Protein AF-R7ULW6-F1 (afdb_monomer)

Sequence (449 aa):
EENVTIQDQLPLGIPQHDPSGAPALHYDQAPRTRRGFSYQDYAAFSLALRSLKDESYTELWQEHHEDILAVWRDGLFDLYQVKTRDQADSPWKLSDEELRKCLRRFCALEVQDGTKIKRYVV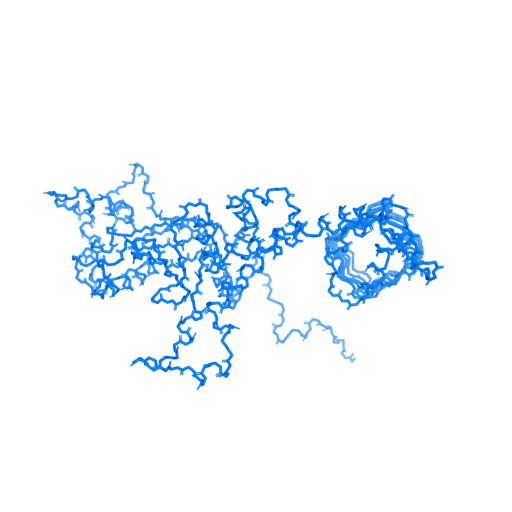YSNVKSYLPAPSAGAVARAQSPAVIKHELMNAASAALPAESRTVVDELSRKLAVPVARLEAVLQKLDFIVGPGLDAFQEIAPFSLCNADSRLHNWPLNTVRRLQEDLVLRINKAGSLGAVTPLDLHTSLSGSTGVADVEVWSRRLSVAEIQKQVDRWISRRRRGKFAVVGGFGSLAIIFGALLLRPVFQETPAQHALNVVQGSAGLVRPAEFRESIAIIRAAKLRLDGVSWSHADLVCQDMSDLSMARATGEGVKGTGANFDRAFLSSSWFKQGELNGSRFQFARMDDINLEGANMVAANLYGAEARNAKMAGVTLDAANVSHGDFA

Foldseek 3Di:
DDDDDPQPPPPVGDPDQDPVNDRDPDDPVPVVVVLQLLVLLLVVLLVLLVCLAVVAFFKWFDPDLERIWTAGPVRAIEHEHEDEDPDQPDAQWLPDPVVLVLLLSLLVVCVPQVVRHQAYEYEYQHHFDDDDPPDDPLSLLRGLVSLLVQLVPPPPPDRDPNVVVSLVVSCVVSVHDSVSSSSRSVRYYYDHDHHSVCSLVCQLVSNCVSPVLCPPPDSVLSNVLSVVSSVLQSCLNVVVVADPVQQVPADADPVRGGPSNRCSSMDGSVVNVVSVVVSVVVVVVVVCVVVVVPPPPPPCPPPPPDDDDDDQDLLNVLLVQQLVQAPDDHDPCVLVSLVSCQVVVPALEQREQACNEQDLHENDPHHHEQYEHDQHEHDNHEHDQYEHALYENELYANELYEHALYEAANYEHHLYEHELYECHLYEHENYHHHNYDQHNYHNHNYHHD

Structure (mmCIF, N/CA/C/O backbone):
data_AF-R7ULW6-F1
#
_entry.id   AF-R7ULW6-F1
#
loop_
_atom_site.group_PDB
_atom_site.id
_atom_site.type_symbol
_atom_site.label_atom_id
_atom_site.label_alt_id
_atom_site.label_comp_id
_atom_site.label_asym_id
_atom_site.label_entity_id
_atom_site.label_seq_id
_atom_site.pdbx_PDB_ins_code
_atom_site.Cartn_x
_atom_site.Cartn_y
_atom_site.Cartn_z
_atom_site.occupancy
_atom_site.B_iso_or_equiv
_atom_site.auth_seq_id
_atom_site.auth_comp_id
_atom_site.auth_asym_id
_atom_site.auth_atom_id
_atom_site.pdbx_PDB_model_num
ATOM 1 N N . GLU A 1 1 ? 32.346 41.364 -13.950 1.00 37.62 1 GLU A N 1
ATOM 2 C CA . GLU A 1 1 ? 30.906 41.357 -14.271 1.00 37.62 1 GLU A CA 1
ATOM 3 C C . GLU A 1 1 ? 30.399 39.939 -14.054 1.00 37.62 1 GLU A C 1
ATOM 5 O O . GLU A 1 1 ? 31.165 39.005 -14.251 1.00 37.62 1 GLU A O 1
ATOM 10 N N . GLU A 1 2 ? 29.225 39.822 -13.448 1.00 40.84 2 GLU A N 1
ATOM 11 C CA . GLU A 1 2 ? 28.816 38.783 -12.491 1.00 40.84 2 GLU A CA 1
ATOM 12 C C . GLU A 1 2 ? 28.819 37.328 -13.000 1.00 40.84 2 GLU A C 1
ATOM 14 O O . GLU A 1 2 ? 28.242 36.997 -14.033 1.00 40.84 2 GLU A O 1
ATOM 19 N N . ASN A 1 3 ? 29.417 36.440 -12.194 1.00 40.38 3 ASN A N 1
ATOM 20 C CA . ASN A 1 3 ? 29.211 34.993 -12.242 1.00 40.38 3 ASN A CA 1
ATOM 21 C C . ASN A 1 3 ? 27.818 34.674 -11.681 1.00 40.38 3 ASN A C 1
ATOM 23 O O . ASN A 1 3 ? 27.635 34.676 -10.465 1.00 40.38 3 ASN A O 1
ATOM 27 N N . VAL A 1 4 ? 26.852 34.373 -12.548 1.00 34.12 4 VAL A N 1
ATOM 28 C CA . VAL A 1 4 ? 25.546 33.846 -12.126 1.00 34.12 4 VAL A CA 1
ATOM 29 C C . VAL A 1 4 ? 25.621 32.320 -12.112 1.00 34.12 4 VAL A C 1
ATOM 31 O O . VAL A 1 4 ? 25.484 31.648 -13.134 1.00 34.12 4 VAL A O 1
ATOM 34 N N . THR A 1 5 ? 25.899 31.769 -10.935 1.00 41.84 5 THR A N 1
ATOM 35 C CA . THR A 1 5 ? 25.847 30.334 -10.640 1.00 41.84 5 THR A CA 1
ATOM 36 C C . THR A 1 5 ? 24.390 29.868 -10.681 1.00 41.84 5 THR A C 1
ATOM 38 O O . THR A 1 5 ? 23.527 30.440 -10.026 1.00 41.84 5 THR A O 1
ATOM 41 N N . ILE A 1 6 ? 24.098 28.782 -11.399 1.00 42.91 6 ILE A N 1
ATOM 42 C CA . ILE A 1 6 ? 22.742 28.207 -11.553 1.00 42.91 6 ILE A CA 1
ATOM 43 C C . ILE A 1 6 ? 22.131 27.725 -10.208 1.00 42.91 6 ILE A C 1
ATOM 45 O O . ILE A 1 6 ? 20.958 27.363 -10.148 1.00 42.91 6 ILE A O 1
ATOM 49 N N . GLN A 1 7 ? 22.871 27.790 -9.091 1.00 43.50 7 GLN A N 1
ATOM 50 C CA . GLN A 1 7 ? 22.314 27.611 -7.741 1.00 43.50 7 GLN A CA 1
ATOM 51 C C . GLN A 1 7 ? 21.243 28.658 -7.372 1.00 43.50 7 GLN A C 1
ATOM 53 O O . GLN A 1 7 ? 20.399 28.365 -6.526 1.00 43.50 7 GLN A O 1
ATOM 58 N N . ASP A 1 8 ? 21.199 29.807 -8.054 1.00 43.16 8 ASP A N 1
ATOM 59 C CA . ASP A 1 8 ? 20.251 30.895 -7.766 1.00 43.16 8 ASP A CA 1
ATOM 60 C C . ASP A 1 8 ? 18.910 30.809 -8.528 1.00 43.16 8 ASP A C 1
ATOM 62 O O . ASP A 1 8 ? 18.135 31.764 -8.527 1.00 43.16 8 ASP A O 1
ATOM 66 N N . GLN A 1 9 ? 18.587 29.681 -9.177 1.00 42.28 9 GLN A N 1
ATOM 67 C CA . GLN A 1 9 ? 17.322 29.527 -9.926 1.00 42.28 9 GLN A CA 1
ATOM 68 C C . GLN A 1 9 ? 16.368 28.434 -9.420 1.00 42.28 9 GLN A C 1
ATOM 70 O O . GLN A 1 9 ? 15.427 28.054 -10.116 1.00 42.28 9 GLN A O 1
ATOM 75 N N . LEU A 1 10 ? 16.514 27.979 -8.176 1.00 42.31 10 LEU A N 1
ATOM 76 C CA . LEU A 1 10 ? 15.323 27.570 -7.426 1.00 42.31 10 LEU A CA 1
ATOM 77 C C . LEU A 1 10 ? 14.706 28.857 -6.873 1.00 42.31 10 LEU A C 1
ATOM 79 O O . LEU A 1 10 ? 15.417 29.566 -6.166 1.00 42.31 10 LEU A O 1
ATOM 83 N N . PRO A 1 11 ? 13.419 29.171 -7.122 1.00 45.12 11 PRO A N 1
ATOM 84 C CA . PRO A 1 11 ? 12.828 30.446 -6.702 1.00 45.12 11 PRO A CA 1
ATOM 85 C C . PRO A 1 11 ? 12.935 30.726 -5.190 1.00 45.12 11 PRO A C 1
ATOM 87 O O . PRO A 1 11 ? 12.697 31.855 -4.774 1.00 45.12 11 PRO A O 1
ATOM 90 N N . LEU A 1 12 ? 13.297 29.723 -4.373 1.00 47.69 12 LEU A N 1
ATOM 91 C CA . LEU A 1 12 ? 13.543 29.828 -2.931 1.00 47.69 12 LEU A CA 1
ATOM 92 C C . LEU A 1 12 ? 14.794 29.049 -2.434 1.00 47.69 12 LEU A C 1
ATOM 94 O O . LEU A 1 12 ? 14.934 28.847 -1.230 1.00 47.69 12 LEU A O 1
ATOM 98 N N . GLY A 1 13 ? 15.700 28.604 -3.317 1.00 48.56 13 GLY A N 1
ATOM 99 C CA . GLY A 1 13 ? 16.890 27.813 -2.939 1.00 48.56 13 GLY A CA 1
ATOM 100 C C . GLY A 1 13 ? 16.608 26.369 -2.469 1.00 48.56 13 GLY A C 1
ATOM 101 O O . GLY A 1 13 ? 15.472 25.896 -2.487 1.00 48.56 13 GLY A O 1
ATOM 102 N N . ILE A 1 14 ? 17.662 25.640 -2.073 1.00 51.00 14 ILE A N 1
ATOM 103 C CA . ILE A 1 14 ? 17.578 24.305 -1.443 1.00 51.00 14 ILE A CA 1
ATOM 104 C C . ILE A 1 14 ? 17.505 24.503 0.084 1.00 51.00 14 ILE A C 1
ATOM 106 O O . ILE A 1 14 ? 18.346 25.235 0.613 1.00 51.00 14 ILE A O 1
ATOM 110 N N . PRO A 1 15 ? 16.563 23.872 0.818 1.00 49.03 15 PRO A N 1
ATOM 111 C CA . PRO A 1 15 ? 16.526 23.955 2.278 1.00 49.03 15 PRO A CA 1
ATOM 112 C C . PRO A 1 15 ? 17.861 23.488 2.869 1.00 49.03 15 PRO A C 1
ATOM 114 O O . PRO A 1 15 ? 18.267 22.344 2.661 1.00 49.03 15 PRO A O 1
ATOM 117 N N . GLN A 1 16 ? 18.561 24.377 3.575 1.00 48.25 16 GLN A N 1
ATOM 118 C CA . GLN A 1 16 ? 19.847 24.053 4.191 1.00 48.25 16 GLN A CA 1
ATOM 119 C C . GLN A 1 16 ? 19.663 22.956 5.243 1.00 48.25 16 GLN A C 1
ATOM 121 O O . GLN A 1 16 ? 18.768 23.052 6.081 1.00 48.25 16 GLN A O 1
ATOM 126 N N . HIS A 1 17 ? 20.518 21.930 5.208 1.00 42.06 17 HIS A N 1
ATOM 127 C CA . HIS A 1 17 ? 20.641 20.956 6.289 1.00 42.06 17 HIS A CA 1
ATOM 128 C C . HIS A 1 17 ? 20.954 21.677 7.607 1.00 42.06 17 HIS A C 1
ATOM 130 O O . HIS A 1 17 ? 21.798 22.572 7.637 1.00 42.06 17 HIS A O 1
ATOM 136 N N . ASP A 1 18 ? 20.280 21.281 8.688 1.00 40.44 18 ASP A N 1
ATOM 137 C CA . ASP A 1 18 ? 20.632 21.715 10.041 1.00 40.44 18 ASP A CA 1
ATOM 138 C C . ASP A 1 18 ? 22.125 21.392 10.289 1.00 40.44 18 ASP A C 1
ATOM 140 O O . ASP A 1 18 ? 22.559 20.290 9.932 1.00 40.44 18 ASP A O 1
ATOM 144 N N . PRO A 1 19 ? 22.932 22.299 10.879 1.00 37.56 19 PRO A N 1
ATOM 145 C CA . PRO A 1 19 ? 24.328 22.034 11.250 1.00 37.56 19 PRO A CA 1
ATOM 146 C C . PRO A 1 19 ? 24.551 20.776 12.114 1.00 37.56 19 PRO A C 1
ATOM 148 O O . PRO A 1 19 ? 25.692 20.347 12.272 1.00 37.56 19 PRO A O 1
ATOM 151 N N . SER A 1 20 ? 23.496 20.149 12.644 1.00 42.25 20 SER A N 1
ATOM 152 C CA . SER A 1 20 ? 23.544 18.833 13.298 1.00 42.25 20 SER A CA 1
ATOM 153 C C . SER A 1 20 ? 23.627 17.623 12.343 1.00 42.25 20 SER A C 1
ATOM 155 O O . SER A 1 20 ? 23.772 16.491 12.805 1.00 42.25 20 SER A O 1
ATOM 157 N N . GLY A 1 21 ? 23.519 17.820 11.022 1.00 38.69 21 GLY A N 1
ATOM 158 C CA . GLY A 1 21 ? 23.440 16.731 10.039 1.00 38.69 21 GLY A CA 1
ATOM 159 C C . GLY A 1 21 ? 22.072 16.037 9.985 1.00 38.69 21 GLY A C 1
ATOM 160 O O . GLY A 1 21 ? 21.906 15.061 9.251 1.00 38.69 21 GLY A O 1
ATOM 161 N N . ALA A 1 22 ? 21.072 16.533 10.720 1.00 33.22 22 ALA A N 1
ATOM 162 C CA . ALA A 1 22 ? 19.693 16.092 10.566 1.00 33.22 22 ALA A CA 1
ATOM 163 C C . ALA A 1 22 ? 19.075 16.690 9.282 1.00 33.22 22 ALA A C 1
ATOM 165 O O . ALA A 1 22 ? 19.337 17.851 8.944 1.00 33.22 22 ALA A O 1
ATOM 166 N N . PRO A 1 23 ? 18.251 15.930 8.532 1.00 35.94 23 PRO A N 1
ATOM 167 C CA . PRO A 1 23 ? 17.515 16.483 7.402 1.00 35.94 23 PRO A CA 1
ATOM 168 C C . PRO A 1 23 ? 16.656 17.654 7.883 1.00 35.94 23 PRO A C 1
ATOM 170 O O . PRO A 1 23 ? 15.927 17.535 8.869 1.00 35.94 23 PRO A O 1
ATOM 173 N N . ALA A 1 24 ? 16.771 18.788 7.193 1.00 36.78 24 ALA A N 1
ATOM 174 C CA . ALA A 1 24 ? 16.053 20.008 7.521 1.00 36.78 24 ALA A CA 1
ATOM 175 C C . ALA A 1 24 ? 14.546 19.728 7.610 1.00 36.78 24 ALA A C 1
ATOM 177 O O . ALA A 1 24 ? 13.898 19.388 6.618 1.00 36.78 24 ALA A O 1
ATOM 178 N N . LEU A 1 25 ? 13.980 19.871 8.809 1.00 46.12 25 LEU A N 1
ATOM 179 C CA . LEU A 1 25 ? 12.539 19.854 9.034 1.00 46.12 25 LEU A CA 1
ATOM 180 C C . LEU A 1 25 ? 11.946 21.165 8.505 1.00 46.12 25 LEU A C 1
ATOM 182 O O . LEU A 1 25 ? 11.602 22.055 9.278 1.00 46.12 25 LEU A O 1
ATOM 186 N N . HIS A 1 26 ? 11.797 21.277 7.184 1.00 36.94 26 HIS A N 1
ATOM 187 C CA . HIS A 1 26 ? 10.877 22.243 6.599 1.00 36.94 26 HIS A CA 1
ATOM 188 C C . HIS A 1 26 ? 9.579 21.559 6.176 1.00 36.94 26 HIS A C 1
ATOM 190 O O . HIS A 1 26 ? 9.528 20.553 5.473 1.00 36.94 26 HIS A O 1
ATOM 196 N N . TYR A 1 27 ? 8.520 22.127 6.731 1.00 39.25 27 TYR A N 1
ATOM 197 C CA . TYR A 1 27 ? 7.138 21.699 6.787 1.00 39.25 27 TYR A CA 1
ATOM 198 C C . TYR A 1 27 ? 6.474 21.745 5.401 1.00 39.25 27 TYR A C 1
ATOM 200 O O . TYR A 1 27 ? 5.597 22.566 5.157 1.00 39.25 27 TYR A O 1
ATOM 208 N N . ASP A 1 28 ? 6.884 20.878 4.477 1.00 37.09 28 ASP A N 1
ATOM 209 C CA . ASP A 1 28 ? 6.189 20.741 3.200 1.00 37.09 28 ASP A CA 1
ATOM 210 C C . ASP A 1 28 ? 4.951 19.848 3.398 1.00 37.09 28 ASP A C 1
ATOM 212 O O . ASP A 1 28 ? 5.014 18.613 3.480 1.00 37.09 28 ASP A O 1
ATOM 216 N N . GLN A 1 29 ? 3.797 20.489 3.590 1.00 40.22 29 GLN A N 1
ATOM 217 C CA . GLN A 1 29 ? 2.525 19.795 3.789 1.00 40.22 29 GLN A CA 1
ATOM 218 C C . GLN A 1 29 ? 2.069 19.064 2.523 1.00 40.22 29 GLN A C 1
ATOM 220 O O . GLN A 1 29 ? 1.323 18.094 2.637 1.00 40.22 29 GLN A O 1
ATOM 225 N N . ALA A 1 30 ? 2.518 19.461 1.327 1.00 35.03 30 ALA A N 1
ATOM 226 C CA . ALA A 1 30 ? 2.060 18.856 0.079 1.00 35.03 30 ALA A CA 1
ATOM 227 C C . ALA A 1 30 ? 2.595 17.420 -0.134 1.00 35.03 30 ALA A C 1
ATOM 229 O O . ALA A 1 30 ? 1.777 16.537 -0.412 1.00 35.03 30 ALA A O 1
ATOM 230 N N . PRO A 1 31 ? 3.893 17.106 0.069 1.00 41.81 31 PRO A N 1
ATOM 231 C CA . PRO A 1 31 ? 4.398 15.732 0.079 1.00 41.81 31 PRO A CA 1
ATOM 232 C C . PRO A 1 31 ? 3.761 14.871 1.170 1.00 41.81 31 PRO A C 1
ATOM 234 O O . PRO A 1 31 ? 3.420 13.718 0.911 1.00 41.81 31 PRO A O 1
ATOM 237 N N . ARG A 1 32 ? 3.543 15.430 2.370 1.00 46.44 32 ARG A N 1
ATOM 238 C CA . ARG A 1 32 ? 2.859 14.735 3.476 1.00 46.44 32 ARG A CA 1
ATOM 239 C C . ARG A 1 32 ? 1.413 14.394 3.131 1.00 46.44 32 ARG A C 1
ATOM 241 O O . ARG A 1 32 ? 0.994 13.256 3.305 1.00 46.44 32 ARG A O 1
ATOM 248 N N . THR A 1 33 ? 0.679 15.357 2.585 1.00 45.00 33 THR A N 1
ATOM 249 C CA . THR A 1 33 ? -0.720 15.198 2.175 1.00 45.00 33 THR A CA 1
ATOM 250 C C . THR A 1 33 ? -0.835 14.203 1.017 1.00 45.00 33 THR A C 1
ATOM 252 O O . THR A 1 33 ? -1.657 13.294 1.074 1.00 45.00 33 THR A O 1
ATOM 255 N N . ARG A 1 34 ? 0.061 14.268 0.018 1.00 51.03 34 ARG A N 1
ATOM 256 C CA . ARG A 1 34 ? 0.134 13.274 -1.071 1.00 51.03 34 ARG A CA 1
ATOM 257 C C . ARG A 1 34 ? 0.480 11.868 -0.572 1.00 51.03 34 ARG A C 1
ATOM 259 O O . ARG A 1 34 ? -0.101 10.903 -1.066 1.00 51.03 34 ARG A O 1
ATOM 266 N N . ARG A 1 35 ? 1.384 11.731 0.409 1.00 58.62 35 ARG A N 1
ATOM 267 C CA . ARG A 1 35 ? 1.680 10.439 1.060 1.00 58.62 35 ARG A CA 1
ATOM 268 C C . ARG A 1 35 ? 0.484 9.917 1.857 1.00 58.62 35 ARG A C 1
ATOM 270 O O . ARG A 1 35 ? 0.215 8.725 1.791 1.00 58.62 35 ARG A O 1
ATOM 277 N N . GLY A 1 36 ? -0.251 10.792 2.546 1.00 55.56 36 GLY A N 1
ATOM 278 C CA . GLY A 1 36 ? -1.489 10.450 3.255 1.00 55.56 36 GLY A CA 1
ATOM 279 C C . GLY A 1 36 ? -2.570 9.906 2.318 1.00 55.56 36 GLY A C 1
ATOM 280 O O . GLY A 1 36 ? -3.072 8.809 2.549 1.00 55.56 36 GLY A O 1
ATOM 281 N N . PHE A 1 37 ? -2.838 10.600 1.207 1.00 57.44 37 PHE A N 1
ATOM 282 C CA . PHE A 1 37 ? -3.754 10.115 0.165 1.00 57.44 37 PHE A CA 1
ATOM 283 C C . PHE A 1 37 ? -3.278 8.794 -0.454 1.00 57.44 37 PHE A C 1
ATOM 285 O O . PHE A 1 37 ? -4.056 7.855 -0.588 1.00 57.44 37 PHE A O 1
ATOM 292 N N . SER A 1 38 ? -1.974 8.662 -0.716 1.00 76.06 38 SER A N 1
ATOM 293 C CA . SER A 1 38 ? -1.392 7.396 -1.192 1.00 76.06 38 SER A CA 1
ATOM 294 C C . SER A 1 38 ? -1.560 6.253 -0.180 1.00 76.06 38 SER A C 1
ATOM 296 O O . SER A 1 38 ? -1.668 5.090 -0.569 1.00 76.06 38 SER A O 1
ATOM 298 N N . TYR A 1 39 ? -1.577 6.561 1.121 1.00 84.31 39 TYR A N 1
ATOM 299 C CA . TYR A 1 39 ? -1.769 5.577 2.184 1.00 84.31 39 TYR A CA 1
ATOM 300 C C . TYR A 1 39 ? -3.235 5.147 2.319 1.00 84.31 39 TYR A C 1
ATOM 302 O O . TYR A 1 39 ? -3.505 3.971 2.560 1.00 84.31 39 TYR A O 1
ATOM 310 N N . GLN A 1 40 ? -4.179 6.068 2.121 1.00 87.81 40 GLN A N 1
ATOM 311 C CA . GLN A 1 40 ? -5.608 5.757 2.033 1.00 87.81 40 GLN A CA 1
ATOM 312 C C . GLN A 1 40 ? -5.916 4.882 0.814 1.00 87.81 40 GLN A C 1
ATOM 314 O O . GLN A 1 40 ? -6.546 3.834 0.970 1.00 87.81 40 GLN A O 1
ATOM 319 N N . ASP A 1 41 ? -5.379 5.227 -0.360 1.00 86.81 41 ASP A N 1
ATOM 320 C CA . ASP A 1 41 ? -5.482 4.395 -1.566 1.00 86.81 41 ASP A CA 1
ATOM 321 C C . ASP A 1 41 ? -4.896 2.993 -1.318 1.00 86.81 41 ASP A C 1
ATOM 323 O O . ASP A 1 41 ? -5.473 1.979 -1.721 1.00 86.81 41 ASP A O 1
ATOM 327 N N . TYR A 1 42 ? -3.775 2.908 -0.592 1.00 87.50 42 TYR A N 1
ATOM 328 C CA . TYR A 1 42 ? -3.198 1.628 -0.184 1.00 87.50 42 TYR A CA 1
ATOM 329 C C . TYR A 1 42 ? -4.087 0.858 0.804 1.00 87.50 42 TYR A C 1
ATOM 331 O O . TYR A 1 42 ? -4.191 -0.364 0.702 1.00 87.50 42 TYR A O 1
ATOM 339 N N . ALA A 1 43 ? -4.729 1.529 1.762 1.00 91.44 43 ALA A N 1
ATOM 340 C CA . ALA A 1 43 ? -5.662 0.893 2.690 1.00 91.44 43 ALA A CA 1
ATOM 341 C C . ALA A 1 43 ? -6.863 0.299 1.937 1.00 91.44 43 ALA A C 1
ATOM 343 O O . ALA A 1 43 ? -7.227 -0.855 2.152 1.00 91.44 43 ALA A O 1
ATOM 344 N N . ALA A 1 44 ? -7.421 1.039 0.980 1.00 91.94 44 ALA A N 1
ATOM 345 C CA . ALA A 1 44 ? -8.472 0.542 0.100 1.00 91.94 44 ALA A CA 1
ATOM 346 C C . ALA A 1 44 ? -7.996 -0.641 -0.754 1.00 91.94 44 ALA A C 1
ATOM 348 O O . ALA A 1 44 ? -8.692 -1.652 -0.872 1.00 91.94 44 ALA A O 1
ATOM 349 N N . PHE A 1 45 ? -6.780 -0.552 -1.295 1.00 90.81 45 PHE A N 1
ATOM 350 C CA . PHE A 1 45 ? 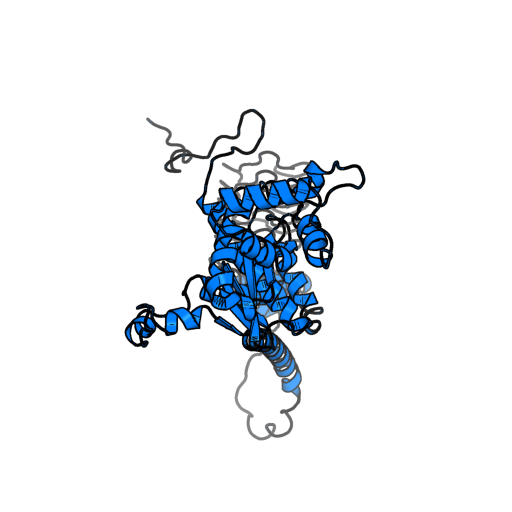-6.144 -1.631 -2.044 1.00 90.81 45 PHE A CA 1
ATOM 351 C C . PHE A 1 45 ? -5.979 -2.890 -1.188 1.00 90.81 45 PHE A C 1
ATOM 353 O O . PHE A 1 45 ? -6.361 -3.977 -1.617 1.00 90.81 45 PHE A O 1
ATOM 360 N N . SER A 1 46 ? -5.471 -2.764 0.038 1.00 90.56 46 SER A N 1
ATOM 361 C CA . SER A 1 46 ? -5.250 -3.902 0.932 1.00 90.56 46 SER A CA 1
ATOM 362 C C . SER A 1 46 ? -6.565 -4.572 1.349 1.00 90.56 46 SER A C 1
ATOM 364 O O . SER A 1 46 ? -6.638 -5.804 1.367 1.00 90.56 46 SER A O 1
ATOM 366 N N . LEU A 1 47 ? -7.623 -3.792 1.597 1.00 92.56 47 LEU A N 1
ATOM 367 C CA . LEU A 1 47 ? -8.970 -4.303 1.872 1.00 92.56 47 LEU A CA 1
ATOM 368 C C . LEU A 1 47 ? -9.564 -5.026 0.660 1.00 92.56 47 LEU A C 1
ATOM 370 O O . LEU A 1 47 ? -10.115 -6.120 0.808 1.00 92.56 47 LEU A O 1
ATOM 374 N N . ALA A 1 48 ? -9.402 -4.470 -0.543 1.00 91.75 48 ALA A N 1
ATOM 375 C CA . ALA A 1 48 ? -9.854 -5.116 -1.770 1.00 91.75 48 ALA A CA 1
ATOM 376 C C . ALA A 1 48 ? -9.161 -6.467 -1.964 1.00 91.75 48 ALA A C 1
ATOM 378 O O . ALA A 1 48 ? -9.826 -7.479 -2.163 1.00 91.75 48 ALA A O 1
ATOM 379 N N . LEU A 1 49 ? -7.832 -6.500 -1.836 1.00 89.38 49 LEU A N 1
ATOM 380 C CA . LEU A 1 49 ? -7.040 -7.722 -1.960 1.00 89.38 49 LEU A CA 1
ATOM 381 C C . LEU A 1 49 ? -7.405 -8.775 -0.919 1.00 89.38 49 LEU A C 1
ATOM 383 O O . LEU A 1 49 ? -7.518 -9.955 -1.248 1.00 89.38 49 LEU A O 1
ATOM 387 N N . ARG A 1 50 ? -7.614 -8.357 0.331 1.00 86.50 50 ARG A N 1
ATOM 388 C CA . ARG A 1 50 ? -8.098 -9.251 1.380 1.00 86.50 50 ARG A CA 1
ATOM 389 C C . ARG A 1 50 ? -9.433 -9.879 0.978 1.00 86.50 50 ARG A C 1
ATOM 391 O O . ARG A 1 50 ? -9.553 -11.096 1.052 1.00 86.50 50 ARG A O 1
ATOM 398 N N . SER A 1 51 ? -10.355 -9.071 0.459 1.00 89.62 51 SER A N 1
ATOM 399 C CA . SER A 1 51 ? -11.676 -9.520 -0.001 1.00 89.62 51 SER A CA 1
ATOM 400 C C . SER A 1 51 ? -11.614 -10.492 -1.175 1.00 89.62 51 SER A C 1
ATOM 402 O O . SER A 1 51 ? -12.468 -11.363 -1.276 1.00 89.62 51 SER A O 1
ATOM 404 N N . LEU A 1 52 ? -10.604 -10.394 -2.048 1.00 86.69 52 LEU A N 1
ATOM 405 C CA . LEU A 1 52 ? -10.387 -11.400 -3.099 1.00 86.69 52 LEU A CA 1
ATOM 406 C C . LEU A 1 52 ? -10.047 -12.778 -2.513 1.00 86.69 52 LEU A C 1
ATOM 408 O O . LEU A 1 52 ? -10.350 -13.797 -3.126 1.00 86.69 52 LEU A O 1
ATOM 412 N N . LYS A 1 53 ? -9.409 -12.810 -1.337 1.00 83.44 53 LYS A N 1
ATOM 413 C CA . LYS A 1 53 ? -8.933 -14.035 -0.689 1.00 83.44 53 LYS A CA 1
ATOM 414 C C . LYS A 1 53 ? -9.942 -14.633 0.284 1.00 83.44 53 LYS A C 1
ATOM 416 O O . LYS A 1 53 ? -10.147 -15.842 0.273 1.00 83.44 53 LYS A O 1
ATOM 421 N N . ASP A 1 54 ? -10.479 -13.814 1.183 1.00 83.19 54 ASP A N 1
ATOM 422 C CA . ASP A 1 54 ? -11.378 -14.253 2.256 1.00 83.19 54 ASP A CA 1
ATOM 423 C C . ASP A 1 54 ? -12.850 -13.959 1.965 1.00 83.19 54 ASP A C 1
ATOM 425 O O . ASP A 1 54 ? -13.708 -14.296 2.779 1.00 83.19 54 AS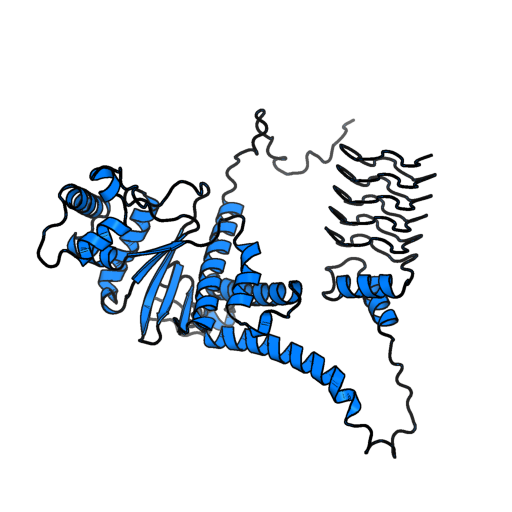P A O 1
ATOM 429 N N . GLU A 1 55 ? -13.143 -13.366 0.803 1.00 74.56 55 GLU A N 1
ATOM 430 C CA . GLU A 1 55 ? -14.504 -13.121 0.340 1.00 74.56 55 GLU A CA 1
ATOM 431 C C . GLU A 1 55 ? -15.327 -12.211 1.281 1.00 74.56 55 GLU A C 1
ATOM 433 O O . GLU A 1 55 ? -16.558 -12.189 1.207 1.00 74.56 55 GLU A O 1
ATOM 438 N N . SER A 1 56 ? -14.650 -11.430 2.134 1.00 81.69 56 SER A N 1
ATOM 439 C CA . SER A 1 56 ? -15.262 -10.601 3.184 1.00 81.69 56 SER A CA 1
ATOM 440 C C . SER A 1 56 ? -16.187 -9.504 2.651 1.00 81.69 56 SER A C 1
ATOM 442 O O . SER A 1 56 ? -17.365 -9.468 3.021 1.00 81.69 56 SER A O 1
ATOM 444 N N . TYR A 1 57 ? -15.683 -8.637 1.769 1.00 92.88 57 TYR A N 1
ATOM 445 C CA . TYR A 1 57 ? -16.441 -7.507 1.225 1.00 92.88 57 TYR A CA 1
ATOM 446 C C . TYR A 1 57 ? -16.888 -7.734 -0.223 1.00 92.88 57 TYR A C 1
ATOM 448 O O . TYR A 1 57 ? -16.209 -8.390 -1.016 1.00 92.88 57 TYR A O 1
ATOM 456 N N . THR A 1 58 ? -18.039 -7.167 -0.583 1.00 89.75 58 THR A N 1
ATOM 457 C CA . THR A 1 58 ? -18.536 -7.111 -1.969 1.00 89.75 58 THR A CA 1
ATOM 458 C C . THR A 1 58 ? -18.138 -5.808 -2.652 1.00 89.75 58 THR A C 1
ATOM 460 O O . THR A 1 58 ? -17.846 -5.795 -3.853 1.00 89.75 58 THR A O 1
ATOM 463 N N . GLU A 1 59 ? -18.108 -4.715 -1.889 1.00 92.69 59 GLU A N 1
ATOM 464 C CA . GLU A 1 59 ? -17.902 -3.361 -2.390 1.00 92.69 59 GLU A CA 1
ATOM 465 C C . GLU A 1 59 ? -17.095 -2.527 -1.402 1.00 92.69 59 GLU A C 1
ATOM 467 O O . GLU A 1 59 ? -17.223 -2.680 -0.187 1.00 92.69 59 GLU A O 1
ATOM 472 N N . LEU A 1 60 ? -16.297 -1.613 -1.944 1.00 92.12 60 LEU A N 1
ATOM 473 C CA . LEU A 1 60 ? -15.609 -0.567 -1.203 1.00 92.12 60 LEU A CA 1
ATOM 474 C C . LEU A 1 60 ? -16.000 0.778 -1.803 1.00 92.12 60 LEU A C 1
ATOM 476 O O . LEU A 1 60 ? -16.029 0.926 -3.019 1.00 92.12 60 LEU A O 1
ATOM 480 N N . TRP A 1 61 ? -16.262 1.765 -0.969 1.00 90.69 61 TRP A N 1
ATOM 481 C CA . TRP A 1 61 ? -16.620 3.113 -1.381 1.00 90.69 61 TRP A CA 1
ATOM 482 C C . TRP A 1 61 ? -15.570 4.074 -0.837 1.00 90.69 61 TRP A C 1
ATOM 484 O O . TRP A 1 61 ? -15.302 4.066 0.362 1.00 90.69 61 TRP A O 1
ATOM 494 N N . GLN A 1 62 ? -14.941 4.850 -1.719 1.00 89.38 62 GLN A N 1
ATOM 495 C CA . GLN A 1 62 ? -13.966 5.877 -1.338 1.00 89.38 62 GLN A CA 1
ATOM 496 C C . GLN A 1 62 ? -14.674 7.184 -0.992 1.00 89.38 62 GLN A C 1
ATOM 498 O O . GLN A 1 62 ? -15.620 7.560 -1.680 1.00 89.38 62 GLN A O 1
ATOM 503 N N . GLU A 1 63 ? -14.203 7.899 0.030 1.00 83.56 63 GLU A N 1
ATOM 504 C CA . GLU A 1 63 ? -14.716 9.236 0.371 1.00 83.56 63 GLU A CA 1
ATOM 505 C C . GLU A 1 63 ? -16.250 9.263 0.526 1.00 83.56 63 GLU A C 1
ATOM 507 O O . GLU A 1 63 ? -16.927 10.201 0.102 1.00 83.56 63 GLU A O 1
ATOM 512 N N . HIS A 1 64 ? -16.840 8.198 1.071 1.00 75.50 64 HIS A N 1
ATOM 513 C CA . HIS A 1 64 ? -18.288 8.045 1.179 1.00 75.50 64 HIS A CA 1
ATOM 514 C C . HIS A 1 64 ? -18.678 7.747 2.624 1.00 75.50 64 HIS A C 1
ATOM 516 O O . HIS A 1 64 ? -18.410 6.661 3.135 1.00 75.50 64 HIS A O 1
ATOM 522 N N . HIS A 1 65 ? -19.305 8.736 3.274 1.00 75.88 65 HIS A N 1
ATOM 523 C CA . HIS A 1 65 ? -19.548 8.837 4.724 1.00 75.88 65 HIS A CA 1
ATOM 524 C C . HIS A 1 65 ? -18.268 8.880 5.584 1.00 75.88 65 HIS A C 1
ATOM 526 O O . HIS A 1 65 ? -18.138 9.746 6.450 1.00 75.88 65 HIS A O 1
ATOM 532 N N . GLU A 1 66 ? -17.296 8.019 5.298 1.00 88.00 66 GLU A N 1
ATOM 533 C CA . GLU A 1 66 ? -15.950 7.982 5.871 1.00 88.00 66 GLU A CA 1
ATOM 534 C C . GLU A 1 66 ? -14.895 7.830 4.763 1.00 88.00 66 GLU A C 1
ATOM 536 O O . GLU A 1 66 ? -15.240 7.752 3.582 1.00 88.00 66 GLU A O 1
ATOM 541 N N . ASP A 1 67 ? -13.612 7.807 5.137 1.00 85.81 67 ASP A N 1
ATOM 542 C CA . ASP A 1 67 ? -12.501 7.706 4.177 1.00 85.81 67 ASP A CA 1
ATOM 543 C C . ASP A 1 67 ? -12.668 6.462 3.283 1.00 85.81 67 ASP A C 1
ATOM 545 O O . ASP A 1 67 ? -12.471 6.521 2.066 1.00 85.81 67 ASP A O 1
ATOM 549 N N . ILE A 1 68 ? -13.076 5.335 3.886 1.00 93.12 68 ILE A N 1
ATOM 550 C CA . ILE A 1 68 ? -13.483 4.123 3.167 1.00 93.12 68 ILE A CA 1
ATOM 551 C C . ILE A 1 68 ? -14.705 3.503 3.857 1.00 93.12 68 ILE A C 1
ATOM 553 O O . ILE A 1 68 ? -14.684 3.242 5.059 1.00 93.12 68 ILE A O 1
ATOM 557 N N . LEU A 1 69 ? -15.747 3.189 3.093 1.00 94.31 69 LEU A N 1
ATOM 558 C CA . LEU A 1 69 ? -16.881 2.375 3.538 1.00 94.31 69 LEU A CA 1
ATOM 559 C C . LEU A 1 69 ? -16.822 1.019 2.835 1.00 94.31 69 LEU A C 1
ATOM 561 O O . LEU A 1 69 ? -16.781 0.952 1.610 1.00 94.31 69 LEU A O 1
ATOM 565 N N . ALA A 1 70 ? -16.810 -0.071 3.599 1.00 94.00 70 ALA A N 1
ATOM 566 C CA . ALA A 1 70 ? -16.784 -1.427 3.062 1.00 94.00 70 ALA A CA 1
ATOM 567 C C . ALA A 1 70 ? -18.114 -2.139 3.316 1.00 94.00 70 ALA A C 1
ATOM 569 O O . ALA A 1 70 ? -18.621 -2.144 4.438 1.00 94.00 70 ALA A O 1
ATOM 570 N N . VAL A 1 71 ? -18.661 -2.759 2.272 1.00 93.19 71 VAL A N 1
ATOM 571 C CA . VAL A 1 71 ? -19.949 -3.458 2.306 1.00 93.19 71 VAL A CA 1
ATOM 572 C C . VAL A 1 71 ? -19.704 -4.957 2.405 1.00 93.19 71 VAL A C 1
ATOM 574 O O . VAL A 1 71 ? -19.051 -5.553 1.545 1.00 93.19 71 VAL A O 1
ATOM 577 N N . TRP A 1 72 ? -20.216 -5.574 3.463 1.00 91.44 72 TRP A N 1
ATOM 578 C CA . TRP A 1 72 ? -20.213 -7.021 3.636 1.00 91.44 72 TRP A CA 1
ATOM 579 C C . TRP A 1 72 ? -21.247 -7.690 2.724 1.00 91.44 72 TRP A C 1
ATOM 581 O O . TRP A 1 72 ? -22.224 -7.082 2.290 1.00 91.44 72 TRP A O 1
ATOM 591 N N . ARG A 1 73 ? -21.087 -8.997 2.490 1.00 86.50 73 ARG A N 1
ATOM 592 C CA . ARG A 1 73 ? -22.079 -9.807 1.754 1.00 86.50 73 ARG A CA 1
ATOM 593 C C . ARG A 1 73 ? -23.474 -9.809 2.375 1.00 86.50 73 ARG A C 1
ATOM 595 O O . ARG A 1 73 ? -24.450 -9.966 1.651 1.00 86.50 73 ARG A O 1
ATOM 602 N N . ASP A 1 74 ? -23.553 -9.671 3.695 1.00 87.38 74 ASP A N 1
ATOM 603 C CA . ASP A 1 74 ? -24.808 -9.590 4.449 1.00 87.38 74 ASP A CA 1
ATOM 604 C C . ASP A 1 74 ? -25.450 -8.186 4.397 1.00 87.38 74 ASP A C 1
ATOM 606 O O . ASP A 1 74 ? -26.525 -7.984 4.956 1.00 87.38 74 ASP A O 1
ATOM 610 N N . GLY A 1 75 ? -24.822 -7.229 3.701 1.00 86.69 75 GLY A N 1
ATOM 611 C CA . GLY A 1 75 ? -25.297 -5.854 3.552 1.00 86.69 75 GLY A CA 1
ATOM 612 C C . GLY A 1 75 ? -24.932 -4.925 4.712 1.00 86.69 75 GLY A C 1
ATOM 613 O O . GLY A 1 75 ? -25.311 -3.756 4.674 1.00 86.69 75 GLY A O 1
ATOM 614 N N . LEU A 1 76 ? -24.208 -5.412 5.727 1.00 91.94 76 LEU A N 1
ATOM 615 C CA . LEU A 1 76 ? -23.691 -4.575 6.810 1.00 91.94 76 LEU A CA 1
ATOM 616 C C . LEU A 1 76 ? -22.430 -3.814 6.382 1.00 91.94 76 LEU A C 1
ATOM 618 O O . LEU A 1 76 ? -21.747 -4.180 5.424 1.00 91.94 76 LEU A O 1
ATOM 622 N N . PHE A 1 77 ? -22.090 -2.772 7.138 1.00 93.44 77 PHE A N 1
ATOM 623 C CA . PHE A 1 77 ? -20.991 -1.865 6.816 1.00 93.44 77 PHE A CA 1
ATOM 624 C C . PHE A 1 77 ? -19.870 -1.908 7.850 1.00 93.44 77 PHE A C 1
ATOM 626 O O . PHE A 1 77 ? -20.121 -1.870 9.057 1.00 93.44 77 PHE A O 1
ATOM 633 N N . ASP A 1 78 ? -18.631 -1.904 7.366 1.00 95.38 78 ASP A N 1
ATOM 634 C CA . ASP A 1 78 ? -17.480 -1.456 8.146 1.00 95.38 78 ASP A CA 1
ATOM 635 C C . ASP A 1 78 ? -17.060 -0.069 7.655 1.00 95.38 78 ASP A C 1
ATOM 637 O O . ASP A 1 78 ? -16.896 0.160 6.454 1.00 95.38 78 ASP A O 1
ATOM 641 N N . LEU A 1 79 ? -16.879 0.856 8.592 1.00 95.56 79 LEU A N 1
ATOM 642 C CA . LEU A 1 79 ? -16.510 2.238 8.308 1.00 95.56 79 LEU A CA 1
ATOM 643 C C . LEU A 1 79 ? -15.073 2.486 8.741 1.00 95.56 79 LEU A C 1
ATOM 645 O O . LEU A 1 79 ? -14.740 2.312 9.913 1.00 95.56 79 LEU A O 1
ATOM 649 N N . TYR A 1 80 ? -14.227 2.894 7.805 1.00 95.69 80 TYR A N 1
ATOM 650 C CA . TYR A 1 80 ? -12.800 3.057 8.022 1.00 95.69 80 TYR A CA 1
ATOM 651 C C . TYR A 1 80 ? -12.411 4.524 8.027 1.00 95.69 80 TYR A C 1
ATOM 653 O O . TYR A 1 80 ? -12.680 5.258 7.079 1.00 95.69 80 TYR A O 1
ATOM 661 N N . GLN A 1 81 ? -11.664 4.899 9.056 1.00 95.25 81 GLN A N 1
ATOM 662 C CA . GLN A 1 81 ? -10.914 6.141 9.090 1.00 95.25 81 GLN A CA 1
ATOM 663 C C . GLN A 1 81 ? -9.421 5.811 8.995 1.00 95.25 81 GLN A C 1
ATOM 665 O O . GLN A 1 81 ? -8.872 5.100 9.844 1.00 95.25 81 GLN A O 1
ATOM 670 N N . VAL A 1 82 ? -8.756 6.340 7.973 1.00 93.44 82 VAL A N 1
ATOM 671 C CA . VAL A 1 82 ? -7.326 6.151 7.738 1.00 93.44 82 VAL A CA 1
ATOM 672 C C . VAL A 1 82 ? -6.554 7.263 8.446 1.00 93.44 82 VAL A C 1
ATOM 674 O O . VAL A 1 82 ? -6.784 8.452 8.226 1.00 93.44 82 VAL A O 1
ATOM 677 N N . LYS A 1 83 ? -5.626 6.895 9.334 1.00 91.50 83 LYS A N 1
ATOM 678 C CA . LYS A 1 83 ? -4.799 7.857 10.081 1.00 91.50 83 LYS A CA 1
ATOM 679 C C . LYS A 1 83 ? -3.342 7.442 10.094 1.00 91.50 83 LYS A C 1
ATOM 681 O O . LYS A 1 83 ? -3.021 6.297 10.398 1.00 91.50 83 LYS A O 1
ATOM 686 N N . THR A 1 84 ? -2.445 8.387 9.841 1.00 88.69 84 THR A N 1
ATOM 687 C CA . THR A 1 84 ? -1.003 8.132 9.793 1.00 88.69 84 THR A CA 1
ATOM 688 C C . THR A 1 84 ? -0.250 8.895 10.880 1.00 88.69 84 THR A C 1
ATOM 690 O O . THR A 1 84 ? -0.683 9.964 11.310 1.00 88.69 84 THR A O 1
ATOM 693 N N . ARG A 1 85 ? 0.889 8.359 11.328 1.00 85.25 85 ARG A N 1
ATOM 694 C CA . ARG A 1 85 ? 1.851 9.045 12.209 1.00 85.25 85 ARG A CA 1
ATOM 695 C C . ARG A 1 85 ? 3.265 8.888 11.670 1.00 85.25 85 ARG A C 1
ATOM 697 O O . ARG A 1 85 ? 3.634 7.794 11.256 1.00 85.25 85 ARG A O 1
ATOM 704 N N . ASP A 1 86 ? 4.059 9.949 11.756 1.00 76.81 86 ASP A N 1
ATOM 705 C CA . ASP A 1 86 ? 5.477 9.903 11.373 1.00 76.81 86 ASP A CA 1
ATOM 706 C C . ASP A 1 86 ? 6.316 9.124 12.400 1.00 76.81 86 ASP A C 1
ATOM 708 O O . ASP A 1 86 ? 7.245 8.408 12.046 1.00 76.81 86 ASP A O 1
ATOM 712 N N . GLN A 1 87 ? 5.960 9.219 13.685 1.00 69.69 87 GLN A N 1
ATOM 713 C CA . GLN A 1 87 ? 6.608 8.455 14.750 1.00 69.69 87 GLN A CA 1
ATOM 714 C C . GLN A 1 87 ? 5.916 7.101 14.926 1.00 69.69 87 GLN A C 1
ATOM 716 O O . GLN A 1 87 ? 4.843 7.018 15.531 1.00 69.69 87 GLN A O 1
ATOM 721 N N . ALA A 1 88 ? 6.552 6.040 14.424 1.00 62.62 88 ALA A N 1
ATOM 722 C CA . ALA A 1 88 ? 6.042 4.671 14.511 1.00 62.62 88 ALA A CA 1
ATOM 723 C C . ALA A 1 88 ? 5.841 4.177 15.963 1.00 62.62 88 ALA A C 1
ATOM 725 O O . ALA A 1 88 ? 4.977 3.336 16.215 1.00 62.62 88 ALA A O 1
ATOM 726 N N . ASP A 1 89 ? 6.584 4.737 16.924 1.00 66.19 89 ASP A N 1
ATOM 727 C CA . ASP A 1 89 ? 6.613 4.268 18.317 1.00 66.19 89 ASP A CA 1
ATOM 728 C C . ASP A 1 89 ? 5.530 4.863 19.225 1.00 66.19 89 ASP A C 1
ATOM 730 O O . ASP A 1 89 ? 5.420 4.473 20.388 1.00 66.19 89 ASP A O 1
ATOM 734 N N . SER A 1 90 ? 4.707 5.793 18.729 1.00 84.12 90 SER A N 1
ATOM 735 C CA . SER A 1 90 ? 3.666 6.440 19.535 1.00 84.12 90 SER A CA 1
ATOM 736 C C . SER A 1 90 ? 2.287 5.827 19.262 1.00 84.12 90 SER A C 1
ATOM 738 O O . SER A 1 90 ? 1.622 6.242 18.307 1.00 84.12 90 SER A O 1
ATOM 740 N N . PRO A 1 91 ? 1.819 4.851 20.067 1.00 91.44 91 PRO A N 1
ATOM 741 C CA . PRO A 1 91 ? 0.568 4.149 19.811 1.00 91.44 91 PRO A CA 1
ATOM 742 C C . PRO A 1 91 ? -0.671 5.014 20.070 1.00 91.44 91 PRO A C 1
ATOM 744 O O . PRO A 1 91 ? -0.640 5.935 20.886 1.00 91.44 91 PRO A O 1
ATOM 747 N N . TRP A 1 92 ? -1.784 4.671 19.416 1.00 94.19 92 TRP A N 1
ATOM 748 C CA . TRP A 1 92 ? -3.052 5.395 19.552 1.00 94.19 92 TRP A CA 1
ATOM 749 C C . TRP A 1 92 ? -3.697 5.191 20.926 1.00 94.19 92 TRP A C 1
ATOM 751 O O . TRP A 1 92 ? -4.045 4.067 21.299 1.00 94.19 92 TRP A O 1
ATOM 761 N N . LYS A 1 93 ? -3.899 6.286 21.654 1.00 94.62 93 LYS A N 1
ATOM 762 C CA . LYS A 1 93 ? -4.586 6.354 22.949 1.00 94.62 93 LYS A CA 1
ATOM 763 C C . LYS A 1 93 ? -5.888 7.130 22.812 1.00 94.62 93 LYS A C 1
ATOM 765 O O . LYS A 1 93 ? -5.992 8.038 21.989 1.00 94.62 93 LYS A O 1
ATOM 770 N N . LEU A 1 94 ? -6.863 6.839 23.671 1.00 93.69 94 LEU A N 1
ATOM 771 C CA . LEU A 1 94 ? -8.134 7.577 23.700 1.00 93.69 94 LEU A CA 1
ATOM 772 C C . LEU A 1 94 ? -7.959 9.075 24.011 1.00 93.69 94 LEU A C 1
ATOM 774 O O . LEU A 1 94 ? -8.763 9.898 23.575 1.00 93.69 94 LEU A O 1
ATOM 778 N N . SER A 1 95 ? -6.881 9.448 24.704 1.00 91.44 95 SER A N 1
ATOM 779 C CA . SER A 1 95 ? -6.498 10.843 24.938 1.00 91.44 95 SER A CA 1
ATOM 780 C C . SER A 1 95 ? -6.125 11.614 23.667 1.00 91.44 95 SER A C 1
ATOM 782 O O . SER A 1 95 ? -6.168 12.849 23.668 1.00 91.44 95 SER A O 1
ATOM 784 N N . ASP A 1 96 ? -5.755 10.929 22.586 1.00 93.56 96 ASP A N 1
ATOM 785 C CA . ASP A 1 96 ? -5.218 11.568 21.386 1.00 93.56 96 ASP A CA 1
ATOM 786 C C . ASP A 1 96 ? -6.292 12.384 20.662 1.00 93.56 96 ASP A C 1
ATOM 788 O O . ASP A 1 96 ? -7.435 11.954 20.497 1.00 93.56 96 ASP A O 1
ATOM 792 N N . GLU A 1 97 ? -5.939 13.597 20.234 1.00 92.62 97 GLU A N 1
ATOM 793 C CA . GLU A 1 97 ? -6.894 14.519 19.609 1.00 92.62 97 GLU A CA 1
ATOM 794 C C . GLU A 1 97 ? -7.445 13.978 18.285 1.00 92.62 97 GLU A C 1
ATOM 796 O O . GLU A 1 97 ? -8.654 14.006 18.058 1.00 92.62 97 GLU A O 1
ATOM 801 N N . GLU A 1 98 ? -6.575 13.427 17.438 1.00 91.75 98 GLU A N 1
ATOM 802 C CA . GLU A 1 98 ? -6.983 12.858 16.154 1.00 91.75 98 GLU A CA 1
ATOM 803 C C . GLU A 1 98 ? -7.932 11.669 16.337 1.00 91.75 98 GLU A C 1
ATOM 805 O O . GLU A 1 98 ? -8.943 11.592 15.642 1.00 91.75 98 GLU A O 1
ATOM 810 N N . LEU A 1 99 ? -7.699 10.796 17.327 1.00 94.44 99 LEU A N 1
ATOM 811 C CA . LEU A 1 99 ? -8.622 9.694 17.614 1.00 94.44 99 LEU A CA 1
ATOM 812 C C . LEU A 1 99 ? -9.968 10.213 18.140 1.00 94.44 99 LEU A C 1
ATOM 814 O O . LEU A 1 99 ? -11.019 9.724 17.731 1.00 94.44 99 LEU A O 1
ATOM 818 N N . ARG A 1 100 ? -9.961 11.257 18.977 1.00 94.75 100 ARG A N 1
ATOM 819 C CA . ARG A 1 100 ? -11.188 11.929 19.434 1.00 94.75 100 ARG A CA 1
ATOM 820 C C . ARG A 1 100 ? -12.007 12.499 18.272 1.00 94.75 100 ARG A C 1
ATOM 822 O O . ARG A 1 100 ? -13.230 12.365 18.277 1.00 94.75 100 ARG A O 1
ATOM 829 N N . LYS A 1 101 ? -11.363 13.081 17.255 1.00 94.06 101 LYS A N 1
ATOM 830 C CA . LYS A 1 101 ? -12.050 13.536 16.030 1.00 94.06 101 LYS A CA 1
ATOM 831 C C . LYS A 1 101 ? -12.722 12.369 15.296 1.00 94.06 101 LYS A C 1
ATOM 833 O O . LYS A 1 101 ? -13.887 12.502 14.931 1.00 94.06 101 LYS A O 1
ATOM 838 N N . CYS A 1 102 ? -12.041 11.225 15.171 1.00 94.75 102 CYS A N 1
ATOM 839 C CA . CYS A 1 102 ? -12.614 10.006 14.578 1.00 94.75 102 CYS A CA 1
ATOM 840 C C . CYS A 1 102 ? -13.855 9.540 15.357 1.00 94.75 102 CYS A C 1
ATOM 842 O O . CYS A 1 102 ? -14.924 9.359 14.784 1.00 94.75 102 CYS A O 1
ATOM 844 N N . LEU A 1 103 ? -13.744 9.433 16.688 1.00 96.25 103 LEU A N 1
ATOM 845 C CA . LEU A 1 103 ? -14.849 9.005 17.554 1.00 96.25 103 LEU A CA 1
ATOM 846 C C . LEU A 1 103 ? -16.072 9.920 17.441 1.00 96.25 103 LEU A C 1
ATOM 848 O O . LEU A 1 103 ? -17.201 9.432 17.467 1.00 96.25 103 LEU A O 1
ATOM 852 N N . ARG A 1 104 ? -15.868 11.235 17.288 1.00 95.19 104 ARG A N 1
ATOM 853 C CA . ARG A 1 104 ? -16.973 12.177 17.066 1.00 95.19 104 ARG A CA 1
ATOM 854 C C . ARG A 1 104 ? -17.719 11.874 15.766 1.00 95.19 104 ARG A C 1
ATOM 856 O O . ARG A 1 104 ? -18.948 11.863 15.786 1.00 95.19 104 ARG A O 1
ATOM 863 N N . ARG A 1 105 ? -16.996 11.621 14.668 1.00 93.56 105 ARG A N 1
ATOM 864 C CA . ARG A 1 105 ? -17.596 11.261 13.371 1.00 93.56 105 ARG A CA 1
ATOM 865 C C . ARG A 1 105 ? -18.368 9.948 13.466 1.00 93.56 105 ARG A C 1
ATOM 867 O O . ARG A 1 105 ? -19.547 9.911 13.131 1.00 93.56 105 ARG A O 1
ATOM 874 N N . PHE A 1 106 ? -17.760 8.922 14.056 1.00 96.19 106 PHE A N 1
ATOM 875 C CA . PHE A 1 106 ? -18.414 7.631 14.281 1.00 96.19 106 PHE A CA 1
ATOM 876 C C . PHE A 1 106 ? -19.680 7.758 15.135 1.00 96.19 106 PHE A C 1
ATOM 878 O O . PHE A 1 106 ? -20.705 7.173 14.805 1.00 96.19 106 PHE A O 1
ATOM 885 N N . CYS A 1 107 ? -19.668 8.595 16.178 1.00 95.56 107 CYS A N 1
ATOM 886 C CA . CYS A 1 107 ? -20.874 8.879 16.956 1.00 95.56 107 CYS A CA 1
ATOM 887 C C . CYS A 1 107 ? -21.973 9.553 16.122 1.00 95.56 107 CYS A C 1
ATOM 889 O O . CYS A 1 107 ? -23.148 9.321 16.388 1.00 95.56 107 CYS A O 1
ATOM 891 N N . ALA A 1 108 ? -21.637 10.401 15.148 1.00 93.12 108 ALA A N 1
ATOM 892 C CA . ALA A 1 108 ? -22.644 10.994 14.268 1.00 93.12 108 ALA A CA 1
ATOM 893 C C . ALA A 1 108 ? -23.293 9.933 13.360 1.00 93.12 108 ALA A C 1
ATOM 895 O O . ALA A 1 108 ? -24.512 9.941 13.197 1.00 93.12 108 ALA A O 1
ATOM 896 N N . LEU A 1 109 ? -22.500 8.988 12.850 1.00 92.00 109 LEU A N 1
ATOM 897 C CA . LEU A 1 109 ? -22.977 7.891 12.000 1.00 92.00 109 LEU A CA 1
ATOM 898 C C . LEU A 1 109 ? -23.785 6.845 12.777 1.00 92.00 109 LEU A C 1
ATOM 900 O O . LEU A 1 109 ? -24.794 6.358 12.272 1.00 92.00 109 LEU A O 1
ATOM 904 N N . GLU A 1 110 ? -23.426 6.575 14.034 1.00 93.94 110 GLU A N 1
ATOM 905 C CA . GLU A 1 110 ? -24.166 5.644 14.898 1.00 93.94 110 GLU A CA 1
ATOM 906 C C . GLU A 1 110 ? -25.627 6.079 15.102 1.00 93.94 110 GLU A C 1
ATOM 908 O O . GLU A 1 110 ? -26.507 5.235 15.247 1.00 93.94 110 GLU A O 1
ATOM 913 N N . VAL A 1 111 ? -25.909 7.389 15.074 1.00 90.56 111 VAL A N 1
ATOM 914 C CA . VAL A 1 111 ? -27.282 7.922 15.168 1.00 90.56 111 VAL A CA 1
ATOM 915 C C . VAL A 1 111 ? -28.101 7.612 13.922 1.00 90.56 111 VAL A C 1
ATOM 917 O O . VAL A 1 111 ? -29.301 7.377 14.032 1.00 90.56 111 VAL A O 1
ATOM 920 N N . GLN A 1 112 ? -27.470 7.664 12.751 1.00 84.19 112 GLN A N 1
ATOM 921 C CA . GLN A 1 112 ? -28.158 7.544 11.469 1.00 84.19 112 GLN A CA 1
ATOM 922 C C . GLN A 1 112 ? -28.372 6.075 11.097 1.00 84.19 112 GLN A C 1
ATOM 924 O O . GLN A 1 112 ? -29.497 5.672 10.814 1.00 84.19 112 GLN A O 1
ATOM 929 N N . ASP A 1 113 ? -27.310 5.267 11.158 1.00 86.44 113 ASP A N 1
ATOM 930 C CA . ASP A 1 113 ? -27.290 3.911 10.596 1.00 86.44 113 ASP A CA 1
ATOM 931 C C . ASP A 1 113 ? -26.604 2.879 11.514 1.00 86.44 113 ASP A C 1
ATOM 933 O O . ASP A 1 113 ? -26.157 1.827 11.054 1.00 86.44 113 ASP A O 1
ATOM 937 N N . GLY A 1 114 ? -26.549 3.121 12.831 1.00 86.56 114 GLY A N 1
ATOM 938 C CA . GLY A 1 114 ? -25.843 2.261 13.793 1.00 86.56 114 GLY A CA 1
ATOM 939 C C . GLY A 1 114 ? -26.205 0.770 13.733 1.00 86.56 114 GLY A C 1
ATOM 940 O O . GLY A 1 114 ? -25.343 -0.079 13.948 1.00 86.56 114 GLY A O 1
ATOM 941 N N . THR A 1 115 ? -27.443 0.409 13.383 1.00 90.69 115 THR A N 1
ATOM 942 C CA . THR A 1 115 ? -27.869 -1.000 13.237 1.00 90.69 115 THR A CA 1
ATOM 943 C C . THR A 1 115 ? -27.295 -1.692 12.002 1.00 90.69 115 THR A C 1
ATOM 945 O O . THR A 1 115 ? -27.173 -2.915 11.995 1.00 90.69 115 THR A O 1
ATOM 948 N N . LYS A 1 116 ? -26.928 -0.926 10.969 1.00 92.81 116 LYS A N 1
ATOM 949 C CA . LYS A 1 116 ? -26.292 -1.429 9.745 1.00 92.81 116 LYS A CA 1
ATOM 950 C C . LYS A 1 116 ? -24.766 -1.410 9.843 1.00 92.81 116 LYS A C 1
ATOM 952 O O . LYS A 1 116 ? -24.095 -2.044 9.034 1.00 92.81 116 LYS A O 1
ATOM 957 N N . ILE A 1 117 ? -24.212 -0.691 10.821 1.00 95.19 117 ILE A N 1
ATOM 958 C CA . ILE A 1 117 ? -22.769 -0.574 11.030 1.00 95.19 117 ILE A CA 1
ATOM 959 C C . ILE A 1 117 ? -22.299 -1.699 11.951 1.00 95.19 117 ILE A C 1
ATOM 961 O O . ILE A 1 117 ? -22.638 -1.755 13.137 1.00 95.19 117 ILE A O 1
ATOM 965 N N . LYS A 1 118 ? -21.475 -2.585 11.393 1.00 94.31 118 LYS A N 1
ATOM 966 C CA . LYS A 1 118 ? -20.862 -3.707 12.101 1.00 94.31 118 LYS A CA 1
ATOM 967 C C . LYS A 1 118 ? -19.647 -3.245 12.895 1.00 94.31 118 LYS A C 1
ATOM 969 O O . LYS A 1 118 ? -19.514 -3.619 14.061 1.00 94.31 118 LYS A O 1
ATOM 974 N N . ARG A 1 119 ? -18.772 -2.434 12.286 1.00 96.06 119 ARG A N 1
ATOM 975 C CA . ARG A 1 119 ? -17.548 -1.932 12.927 1.00 96.06 119 ARG A CA 1
ATOM 976 C C . ARG A 1 119 ? -17.181 -0.519 12.504 1.00 96.06 119 ARG A C 1
ATOM 978 O O . ARG A 1 119 ? -17.362 -0.129 11.353 1.00 96.06 119 ARG A O 1
ATOM 985 N N . TYR A 1 120 ? -16.551 0.183 13.438 1.00 97.12 120 TYR A N 1
ATOM 986 C CA . TYR A 1 120 ? -15.781 1.392 13.170 1.00 97.12 120 TYR A CA 1
ATOM 987 C C . TYR A 1 120 ? -14.306 1.034 13.242 1.00 97.12 120 TYR A C 1
ATOM 989 O O . TYR A 1 120 ? -13.854 0.514 14.257 1.00 97.12 120 TYR A O 1
ATOM 997 N N . VAL A 1 121 ? -13.542 1.282 12.189 1.00 96.75 121 VAL A N 1
ATOM 998 C CA . VAL A 1 121 ? -12.162 0.814 12.091 1.00 96.75 121 VAL A CA 1
ATOM 999 C C . VAL A 1 121 ? -11.224 1.995 11.909 1.00 96.75 121 VAL A C 1
ATOM 1001 O O . VAL A 1 121 ? -11.363 2.782 10.978 1.00 96.75 121 VAL A O 1
ATOM 1004 N N . VAL A 1 122 ? -10.217 2.097 12.771 1.00 96.44 122 VAL A N 1
ATOM 1005 C CA . VAL A 1 122 ? -9.078 2.987 12.533 1.00 96.44 122 VAL A CA 1
ATOM 1006 C C . VAL A 1 122 ? -7.993 2.181 11.829 1.00 96.44 122 VAL A C 1
ATOM 1008 O O . VAL A 1 122 ? -7.393 1.275 12.416 1.00 96.44 122 VAL A O 1
ATOM 1011 N N . TYR A 1 123 ? -7.752 2.493 10.557 1.00 94.81 123 TYR A N 1
ATOM 1012 C CA . TYR A 1 123 ? -6.660 1.910 9.782 1.00 94.81 123 TYR A CA 1
ATOM 1013 C C . TYR A 1 123 ? -5.439 2.824 9.883 1.00 94.81 123 TYR A C 1
ATOM 1015 O O . TYR A 1 123 ? -5.507 4.003 9.533 1.00 94.81 123 TYR A O 1
ATOM 1023 N N . SER A 1 124 ? -4.312 2.311 10.372 1.00 93.31 124 SER A N 1
ATOM 1024 C CA . SER A 1 124 ? -3.138 3.147 10.634 1.00 93.31 124 SER A CA 1
ATOM 1025 C C . SER A 1 124 ? -1.824 2.405 10.464 1.00 93.31 124 SER A C 1
ATOM 1027 O O . SER A 1 124 ? -1.758 1.199 10.670 1.00 93.31 124 SER A O 1
ATOM 1029 N N . ASN A 1 125 ? -0.749 3.138 10.171 1.00 89.00 125 ASN A N 1
ATOM 1030 C CA . ASN A 1 125 ? 0.616 2.610 10.209 1.00 89.00 125 ASN A CA 1
ATOM 1031 C C . ASN A 1 125 ? 1.132 2.366 11.640 1.00 89.00 125 ASN A C 1
ATOM 1033 O O . ASN A 1 125 ? 2.238 1.860 11.811 1.00 89.00 125 ASN A O 1
ATOM 1037 N N . VAL A 1 126 ? 0.357 2.742 12.664 1.00 90.38 126 VAL A N 1
ATOM 1038 C CA . VAL A 1 126 ? 0.704 2.567 14.076 1.00 90.38 126 VAL A CA 1
ATOM 1039 C C . VAL A 1 126 ? -0.406 1.834 14.825 1.00 90.38 126 VAL A C 1
ATOM 1041 O O . VAL A 1 126 ? -1.596 2.042 14.593 1.00 90.38 126 VAL A O 1
ATOM 1044 N N . LYS A 1 127 ? -0.011 0.971 15.765 1.00 91.44 127 LYS A N 1
ATOM 1045 C CA . LYS A 1 127 ? -0.924 0.188 16.608 1.00 91.44 127 LYS A CA 1
ATOM 1046 C C . LYS A 1 127 ? -1.694 1.033 17.624 1.00 91.44 127 LYS A C 1
ATOM 1048 O O . LYS A 1 127 ? -1.234 2.086 18.070 1.00 91.44 127 LYS A O 1
ATOM 1053 N N . SER A 1 128 ? -2.843 0.522 18.064 1.00 93.81 128 SER A N 1
ATOM 1054 C CA . SER A 1 128 ? -3.494 1.013 19.279 1.00 93.81 128 SER A CA 1
ATOM 1055 C C . SER A 1 128 ? -2.628 0.741 20.502 1.00 93.81 128 SER A C 1
ATOM 1057 O O . SER A 1 128 ? -1.904 -0.257 20.561 1.00 93.81 128 SER A O 1
ATOM 1059 N N . TYR A 1 129 ? -2.724 1.605 21.505 1.00 94.00 129 TYR A N 1
ATOM 1060 C CA . TYR A 1 129 ? -2.030 1.411 22.766 1.00 94.00 129 TYR A CA 1
ATOM 1061 C C . TYR A 1 129 ? -2.522 0.130 23.433 1.00 94.00 129 TYR A C 1
ATOM 1063 O O . TYR A 1 129 ? -3.706 -0.008 23.735 1.00 94.00 129 TYR A O 1
ATOM 1071 N N . LEU A 1 130 ? -1.598 -0.803 23.649 1.00 92.00 130 LEU A N 1
ATOM 1072 C CA . LEU A 1 130 ? -1.812 -2.023 24.412 1.00 92.00 130 LEU A CA 1
ATOM 1073 C C . LEU A 1 130 ? -0.954 -1.927 25.677 1.00 92.00 130 LEU A C 1
ATOM 1075 O O . LEU A 1 130 ? 0.268 -1.786 25.563 1.00 92.00 130 LEU A O 1
ATOM 1079 N N . PRO A 1 131 ? -1.563 -1.936 26.871 1.00 90.06 131 PRO A N 1
ATOM 1080 C CA . PRO A 1 131 ? -0.824 -1.766 28.109 1.00 90.06 131 PRO A CA 1
ATOM 1081 C C . PRO A 1 131 ? 0.018 -3.005 28.427 1.00 90.06 131 PRO A C 1
ATOM 1083 O O . PRO A 1 131 ? -0.420 -4.138 28.228 1.00 90.06 131 PRO A O 1
ATOM 1086 N N . ALA A 1 132 ? 1.218 -2.787 28.968 1.00 89.19 132 ALA A N 1
ATOM 1087 C CA . ALA A 1 132 ? 2.035 -3.861 29.527 1.00 89.19 132 ALA A CA 1
ATOM 1088 C C . ALA A 1 132 ? 1.359 -4.470 30.774 1.00 89.19 132 ALA A C 1
ATOM 1090 O O . ALA A 1 132 ? 0.576 -3.780 31.435 1.00 89.19 132 ALA A O 1
ATOM 1091 N N . PRO A 1 133 ? 1.688 -5.716 31.166 1.00 86.38 133 PRO A N 1
ATOM 1092 C CA . PRO A 1 133 ? 1.133 -6.332 32.375 1.00 86.38 133 PRO A CA 1
ATOM 1093 C C . PRO A 1 133 ? 1.341 -5.496 33.647 1.00 86.38 133 PRO A C 1
ATOM 1095 O O . PRO A 1 133 ? 0.478 -5.489 34.519 1.00 86.38 133 PRO A O 1
ATOM 1098 N N . SER A 1 134 ? 2.448 -4.750 33.717 1.00 89.69 134 SER A N 1
ATOM 1099 C CA . SER A 1 134 ? 2.817 -3.853 34.819 1.00 89.69 134 SER A CA 1
ATOM 1100 C C . SER A 1 134 ? 2.169 -2.463 34.763 1.00 89.69 134 SER A C 1
ATOM 1102 O O . SER A 1 134 ? 2.399 -1.646 35.652 1.00 89.69 134 SER A O 1
ATOM 1104 N N . ALA A 1 135 ? 1.388 -2.149 33.725 1.00 88.19 135 ALA A N 1
ATOM 1105 C CA . ALA A 1 135 ? 0.775 -0.834 33.582 1.00 88.19 135 ALA A CA 1
ATOM 1106 C C . ALA A 1 135 ? -0.333 -0.622 34.627 1.00 88.19 135 ALA A C 1
ATOM 1108 O O . ALA A 1 135 ? -1.221 -1.463 34.782 1.00 88.19 135 ALA A O 1
ATOM 1109 N N . GLY A 1 136 ? -0.309 0.529 35.304 1.00 90.88 136 GLY A N 1
ATOM 1110 C CA . GLY A 1 136 ? -1.341 0.916 36.270 1.00 90.88 136 GLY A CA 1
ATOM 1111 C C . GLY A 1 136 ? -2.715 1.157 35.630 1.00 90.88 136 GLY A C 1
ATOM 1112 O O . GLY A 1 136 ? -2.818 1.387 34.422 1.00 90.88 136 GLY A O 1
ATOM 1113 N N . ALA A 1 137 ? -3.772 1.147 36.449 1.00 90.00 137 ALA A N 1
ATOM 1114 C CA . ALA A 1 137 ? -5.169 1.221 36.002 1.00 90.00 137 ALA A CA 1
ATOM 1115 C C . ALA A 1 137 ? -5.467 2.432 35.094 1.00 90.00 137 ALA A C 1
ATOM 1117 O O . ALA A 1 137 ? -6.073 2.275 34.037 1.00 90.00 137 ALA A O 1
ATOM 1118 N N . VAL A 1 138 ? -4.938 3.615 35.428 1.00 89.62 138 VAL A N 1
ATOM 1119 C CA . VAL A 1 138 ? -5.107 4.843 34.625 1.00 89.62 138 VAL A CA 1
ATOM 1120 C C . VAL A 1 138 ? -4.515 4.703 33.221 1.00 89.62 138 VAL A C 1
ATOM 1122 O O . VAL A 1 138 ? -5.126 5.123 32.242 1.00 89.62 138 VAL A O 1
ATOM 1125 N N . ALA A 1 139 ? -3.331 4.096 33.101 1.00 89.94 139 ALA A N 1
ATOM 1126 C CA . ALA A 1 139 ? -2.717 3.866 31.799 1.00 89.94 139 ALA A CA 1
ATOM 1127 C C . ALA A 1 139 ? -3.541 2.853 30.997 1.00 89.94 139 ALA A C 1
ATOM 1129 O O . ALA A 1 139 ? -3.841 3.102 29.832 1.00 89.94 139 ALA A O 1
ATOM 1130 N N . ARG A 1 140 ? -3.979 1.753 31.624 1.00 91.88 140 ARG A N 1
ATOM 1131 C CA . ARG A 1 140 ? -4.822 0.732 30.977 1.00 91.88 140 ARG A CA 1
ATOM 1132 C C . ARG A 1 140 ? -6.128 1.316 30.436 1.00 91.88 140 ARG A C 1
ATOM 1134 O O . ARG A 1 140 ? -6.479 1.006 29.301 1.00 91.88 140 ARG A O 1
ATOM 1141 N N . ALA A 1 141 ? -6.765 2.222 31.177 1.00 92.69 141 ALA A N 1
ATOM 1142 C CA . ALA A 1 141 ? -7.993 2.908 30.770 1.00 92.69 141 ALA A CA 1
ATOM 1143 C C . ALA A 1 141 ? -7.834 3.788 29.509 1.00 92.69 141 ALA A C 1
ATOM 1145 O O . ALA A 1 141 ? -8.819 4.128 28.862 1.00 92.69 141 ALA A O 1
ATOM 1146 N N . GLN A 1 142 ? -6.605 4.138 29.108 1.00 94.19 142 GLN A N 1
ATOM 1147 C CA . GLN A 1 142 ? -6.347 4.864 27.855 1.00 94.19 142 GLN A CA 1
ATOM 1148 C C . GLN A 1 142 ? -6.312 3.960 26.615 1.00 94.19 142 GLN A C 1
ATOM 1150 O O . GLN A 1 142 ? -6.233 4.466 25.491 1.00 94.19 142 GLN A O 1
ATOM 1155 N N . SER A 1 143 ? -6.333 2.637 26.796 1.00 95.19 143 SER A N 1
ATOM 1156 C CA . SER A 1 143 ? -6.310 1.667 25.704 1.00 95.19 143 SER A CA 1
ATOM 1157 C C . SER A 1 143 ? -7.712 1.457 25.125 1.00 95.19 143 SER A C 1
ATOM 1159 O O . SER A 1 143 ? -8.588 0.961 25.838 1.00 95.19 143 SER A O 1
ATOM 1161 N N . PRO A 1 144 ? -7.929 1.731 23.823 1.00 94.50 144 PRO A N 1
ATOM 1162 C CA . PRO A 1 144 ? -9.209 1.441 23.177 1.00 94.50 144 PRO A CA 1
ATOM 1163 C C . PRO A 1 144 ? -9.616 -0.036 23.292 1.00 94.50 144 PRO A C 1
ATOM 1165 O O . PRO A 1 144 ? -10.783 -0.340 23.516 1.00 94.50 144 PRO A O 1
ATOM 1168 N N . ALA A 1 145 ? -8.648 -0.955 23.189 1.00 93.12 145 ALA A N 1
ATOM 1169 C CA . ALA A 1 145 ? -8.893 -2.394 23.259 1.00 93.12 145 ALA A CA 1
ATOM 1170 C C . ALA A 1 145 ? -9.333 -2.851 24.659 1.00 93.12 145 ALA A C 1
ATOM 1172 O O . ALA A 1 145 ? -10.216 -3.700 24.772 1.00 93.12 145 ALA A O 1
ATOM 1173 N N . VAL A 1 146 ? -8.749 -2.275 25.718 1.00 92.94 146 VAL A N 1
ATOM 1174 C CA . VAL A 1 146 ? -9.157 -2.563 27.104 1.00 92.94 146 VAL A CA 1
ATOM 1175 C C . VAL A 1 146 ? -10.580 -2.080 27.345 1.00 92.94 146 VAL A C 1
ATOM 1177 O O . VAL A 1 146 ? -11.410 -2.871 27.779 1.00 92.94 146 VAL A O 1
ATOM 1180 N N . ILE A 1 147 ? -10.884 -0.829 26.986 1.00 94.00 147 ILE A N 1
ATOM 1181 C CA . ILE A 1 147 ? -12.229 -0.267 27.160 1.00 94.00 147 ILE A CA 1
ATOM 1182 C C . ILE A 1 147 ? -13.268 -1.078 26.380 1.00 94.00 147 ILE A C 1
ATOM 1184 O O . ILE A 1 147 ? -14.311 -1.421 26.930 1.00 94.00 147 ILE A O 1
ATOM 1188 N N . LYS A 1 148 ? -12.974 -1.461 25.132 1.00 94.25 148 LYS A N 1
ATOM 1189 C CA . LYS A 1 148 ? -13.844 -2.351 24.351 1.00 94.25 148 LYS A CA 1
ATOM 1190 C C . LYS A 1 148 ? -14.083 -3.685 25.056 1.00 94.25 148 LYS A C 1
ATOM 1192 O O . LYS A 1 148 ? -15.228 -4.104 25.191 1.00 94.25 148 LYS A O 1
ATOM 1197 N N . HIS A 1 149 ? -13.018 -4.346 25.507 1.00 92.00 149 HIS A N 1
ATOM 1198 C CA . HIS A 1 149 ? -13.120 -5.631 26.196 1.00 92.00 149 HIS A CA 1
ATOM 1199 C C . HIS A 1 149 ? -13.948 -5.527 27.484 1.00 92.00 149 HIS A C 1
ATOM 1201 O O . HIS A 1 149 ? -14.772 -6.396 27.761 1.00 92.00 149 HIS A O 1
ATOM 1207 N N . GLU A 1 150 ? -13.756 -4.468 28.268 1.00 92.12 150 GLU A N 1
ATOM 1208 C CA . GLU A 1 150 ? -14.535 -4.223 29.482 1.00 92.12 150 GLU A CA 1
ATOM 1209 C C . GLU A 1 150 ? -16.009 -3.962 29.157 1.00 92.12 150 GLU A C 1
ATOM 1211 O O . GLU A 1 150 ? -16.872 -4.585 29.764 1.00 92.12 150 GLU A O 1
ATOM 1216 N N . LEU A 1 151 ? -16.304 -3.141 28.143 1.00 91.50 151 LEU A N 1
ATOM 1217 C CA . LEU A 1 151 ? -17.673 -2.872 27.687 1.00 91.50 151 LEU A CA 1
ATOM 1218 C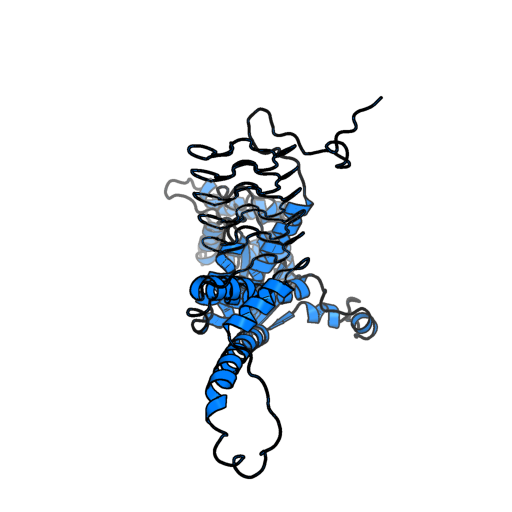 C . LEU A 1 151 ? -18.391 -4.129 27.176 1.00 91.50 151 LEU A C 1
ATOM 1220 O O . LEU A 1 151 ? -19.574 -4.303 27.449 1.00 91.50 151 LEU A O 1
ATOM 1224 N N . MET A 1 152 ? -17.694 -5.003 26.445 1.00 89.12 152 MET A N 1
ATOM 1225 C CA . MET A 1 152 ? -18.270 -6.249 25.924 1.00 89.12 152 MET A CA 1
ATOM 1226 C C . MET A 1 152 ? -18.545 -7.284 27.024 1.00 89.12 152 MET A C 1
ATOM 1228 O O . MET A 1 152 ? -19.475 -8.075 26.897 1.00 89.12 152 MET A O 1
ATOM 1232 N N . ASN A 1 153 ? -17.755 -7.277 28.102 1.00 85.69 153 ASN A N 1
ATOM 1233 C CA . ASN A 1 153 ? -17.905 -8.206 29.226 1.00 85.69 153 ASN A CA 1
ATOM 1234 C C . ASN A 1 153 ? -18.745 -7.643 30.383 1.00 85.69 153 ASN A C 1
ATOM 1236 O O . ASN A 1 153 ? -19.038 -8.368 31.332 1.00 85.69 153 ASN A O 1
ATOM 1240 N N . ALA A 1 154 ? -19.167 -6.378 30.316 1.00 73.38 154 ALA A N 1
ATOM 1241 C CA . ALA A 1 154 ? -19.916 -5.679 31.362 1.00 73.38 154 ALA A CA 1
ATOM 1242 C C . ALA A 1 154 ? -21.369 -6.170 31.552 1.00 73.38 154 ALA A C 1
ATOM 1244 O O . ALA A 1 154 ? -22.179 -5.461 32.142 1.00 73.38 154 ALA A O 1
ATOM 1245 N N . ALA A 1 155 ? -21.719 -7.384 31.109 1.00 55.09 155 ALA A N 1
ATOM 1246 C CA . ALA A 1 155 ? -23.086 -7.913 31.080 1.00 55.09 155 ALA A CA 1
ATOM 1247 C C . ALA A 1 155 ? -23.824 -7.916 32.444 1.00 55.09 155 ALA A C 1
ATOM 1249 O O . ALA A 1 155 ? -25.040 -8.087 32.464 1.00 55.09 155 ALA A O 1
ATOM 1250 N N . SER A 1 156 ? -23.143 -7.665 33.574 1.00 52.97 156 SER A N 1
ATOM 1251 C CA . SER A 1 156 ? -23.798 -7.212 34.818 1.00 52.97 156 SER A CA 1
ATOM 1252 C C . SER A 1 156 ? -22.929 -6.358 35.764 1.00 52.97 156 SER A C 1
ATOM 1254 O O . SER A 1 156 ? -23.354 -6.083 36.888 1.00 52.97 156 SER A O 1
ATOM 1256 N N . ALA A 1 157 ? -21.709 -5.975 35.375 1.00 61.19 157 ALA A N 1
ATOM 1257 C CA . ALA A 1 157 ? -20.763 -5.266 36.240 1.00 61.19 157 ALA A CA 1
ATOM 1258 C C . ALA A 1 157 ? -20.462 -3.879 35.667 1.00 61.19 157 ALA A C 1
ATOM 1260 O O . ALA A 1 157 ? -20.232 -3.738 34.467 1.00 61.19 157 ALA A O 1
ATOM 1261 N N . ALA A 1 158 ? -20.466 -2.856 36.525 1.00 77.31 158 ALA A N 1
ATOM 1262 C CA . ALA A 1 158 ? -20.056 -1.514 36.131 1.00 77.31 158 ALA A CA 1
ATOM 1263 C C . ALA A 1 158 ? -18.602 -1.527 35.634 1.00 77.31 158 ALA A C 1
ATOM 1265 O O . ALA A 1 158 ? -17.774 -2.293 36.131 1.00 77.31 158 ALA A O 1
ATOM 1266 N N . LEU A 1 159 ? -18.296 -0.658 34.666 1.00 86.56 159 LEU A N 1
ATOM 1267 C CA . LEU A 1 159 ? -16.919 -0.404 34.242 1.00 86.56 159 LEU A CA 1
ATOM 1268 C C . LEU A 1 159 ? -16.028 -0.114 35.465 1.00 86.56 159 LEU A C 1
ATOM 1270 O O . LEU A 1 159 ? -16.489 0.558 36.395 1.00 86.56 159 LEU A O 1
ATOM 1274 N N . PRO A 1 160 ? -14.751 -0.539 35.453 1.00 90.44 160 PRO A N 1
ATOM 1275 C CA . PRO A 1 160 ? -13.771 -0.092 36.439 1.00 90.44 160 PRO A CA 1
ATOM 1276 C C . PRO A 1 160 ? -13.769 1.437 36.572 1.00 90.44 160 PRO A C 1
ATOM 1278 O O . PRO A 1 160 ? -13.993 2.150 35.589 1.00 90.44 160 PRO A O 1
ATOM 1281 N N . ALA A 1 161 ? -13.517 1.953 37.778 1.00 90.94 161 ALA A N 1
ATOM 1282 C CA . ALA A 1 161 ? -13.652 3.380 38.086 1.00 90.94 161 ALA A CA 1
ATOM 1283 C C . ALA A 1 161 ? -12.804 4.275 37.161 1.00 90.94 161 ALA A C 1
ATOM 1285 O O . ALA A 1 161 ? -13.264 5.320 36.692 1.00 90.94 161 ALA A O 1
ATOM 1286 N N . GLU A 1 162 ? -11.583 3.847 36.845 1.00 93.19 162 GLU A N 1
ATOM 1287 C CA . GLU A 1 162 ? -10.660 4.558 35.962 1.00 93.19 162 GLU A CA 1
ATOM 1288 C C . GLU A 1 162 ? -11.171 4.569 34.517 1.00 93.19 162 GLU A C 1
ATOM 1290 O O . GLU A 1 162 ? -11.207 5.623 33.881 1.00 93.19 162 GLU A O 1
ATOM 1295 N N . SER A 1 163 ? -11.631 3.420 34.018 1.00 93.12 163 SER A N 1
ATOM 1296 C CA . SER A 1 163 ? -12.226 3.282 32.684 1.00 93.12 163 SER A CA 1
ATOM 1297 C C . SER A 1 163 ? -13.491 4.121 32.540 1.00 93.12 163 SER A C 1
ATOM 1299 O O . SER A 1 163 ? -13.657 4.834 31.548 1.00 93.12 163 SER A O 1
ATOM 1301 N N . ARG A 1 164 ? -14.352 4.115 33.566 1.00 94.06 164 ARG A N 1
ATOM 1302 C CA . ARG A 1 164 ? -15.561 4.941 33.613 1.00 94.06 164 ARG A CA 1
ATOM 1303 C C . ARG A 1 164 ? -15.223 6.428 33.555 1.00 94.06 164 ARG A C 1
ATOM 1305 O O . ARG A 1 164 ? -15.815 7.155 32.763 1.00 94.06 164 ARG A O 1
ATOM 1312 N N . THR A 1 165 ? -14.224 6.853 34.328 1.00 94.81 165 THR A N 1
ATOM 1313 C CA . THR A 1 165 ? -13.751 8.245 34.342 1.00 94.81 165 THR A CA 1
ATOM 1314 C C . THR A 1 165 ? -13.292 8.692 32.955 1.00 94.81 165 THR A C 1
ATOM 1316 O O . THR A 1 165 ? -13.672 9.772 32.501 1.00 94.81 165 THR A O 1
ATOM 1319 N N . VAL A 1 166 ? -12.527 7.849 32.251 1.00 95.06 166 VAL A N 1
ATOM 1320 C CA . VAL A 1 166 ? -12.059 8.144 30.888 1.00 95.06 166 VAL A CA 1
ATOM 1321 C C . VAL A 1 166 ? -13.228 8.242 29.903 1.00 95.06 166 VAL A C 1
ATOM 1323 O O . VAL A 1 166 ? -13.276 9.189 29.118 1.00 95.06 166 VAL A O 1
ATOM 1326 N N . VAL A 1 167 ? -14.194 7.318 29.948 1.00 95.19 167 VAL A N 1
ATOM 1327 C CA . VAL A 1 167 ? -15.375 7.342 29.061 1.00 95.19 167 VAL A CA 1
ATOM 1328 C C . VAL A 1 167 ? -16.239 8.584 29.305 1.00 95.19 167 VAL A C 1
ATOM 1330 O O . VAL A 1 167 ? -16.628 9.255 28.346 1.00 95.19 167 VAL A O 1
ATOM 1333 N N . ASP A 1 168 ? -16.489 8.943 30.565 1.00 95.12 168 ASP A N 1
ATOM 1334 C CA . ASP A 1 168 ? -17.275 10.131 30.920 1.00 95.12 168 ASP A CA 1
ATOM 1335 C C . ASP A 1 168 ? -16.555 11.431 30.512 1.00 95.12 168 ASP A C 1
ATOM 1337 O O . ASP A 1 168 ? -17.176 12.378 30.016 1.00 95.12 168 ASP A O 1
ATOM 1341 N N . GLU A 1 169 ? -15.228 11.485 30.661 1.00 95.50 169 GLU A N 1
ATOM 1342 C CA . GLU A 1 169 ? -14.423 12.612 30.188 1.00 95.50 169 GLU A CA 1
ATOM 1343 C C . GLU A 1 169 ? -14.455 12.734 28.657 1.00 95.50 169 GLU A C 1
ATOM 1345 O O . GLU A 1 169 ? -14.618 13.841 28.130 1.00 95.50 169 GLU A O 1
ATOM 1350 N N . LEU A 1 170 ? -14.339 11.616 27.933 1.00 95.19 170 LEU A N 1
ATOM 1351 C CA . LEU A 1 170 ? -14.445 11.587 26.474 1.00 95.19 170 LEU A CA 1
ATOM 1352 C C . LEU A 1 170 ? -15.825 12.045 26.012 1.00 95.19 170 LEU A C 1
ATOM 1354 O O . LEU A 1 170 ? -15.904 12.917 25.152 1.00 95.19 170 LEU A O 1
ATOM 1358 N N . SER A 1 171 ? -16.900 11.529 26.610 1.00 96.38 171 SER A N 1
ATOM 1359 C CA . SER A 1 171 ? -18.276 11.943 26.314 1.00 96.38 171 SER A CA 1
ATOM 1360 C C . SER A 1 171 ? -18.446 13.460 26.454 1.00 96.38 171 SER A C 1
ATOM 1362 O O . SER A 1 171 ? -18.947 14.111 25.532 1.00 96.38 171 SER A O 1
ATOM 1364 N N . ARG A 1 172 ? -17.920 14.048 27.539 1.00 96.31 172 ARG A N 1
ATOM 1365 C CA . ARG A 1 172 ? -17.945 15.500 27.773 1.00 96.31 172 ARG A CA 1
ATOM 1366 C C . ARG A 1 172 ? -17.140 16.277 26.730 1.00 96.31 172 ARG A C 1
ATOM 1368 O O . ARG A 1 172 ? -17.644 17.248 26.176 1.00 96.31 172 ARG A O 1
ATOM 1375 N N . LYS A 1 173 ? -15.908 15.847 26.429 1.00 95.31 173 LYS A N 1
ATOM 1376 C CA . LYS A 1 173 ? -15.030 16.500 25.432 1.00 95.31 173 LYS A CA 1
ATOM 1377 C C . LYS A 1 173 ? -15.572 16.397 24.005 1.00 95.31 173 LYS A C 1
ATOM 1379 O O . LYS A 1 173 ? -15.335 17.277 23.178 1.00 95.31 173 LYS A O 1
ATOM 1384 N N . LEU A 1 174 ? -16.251 15.301 23.690 1.00 94.12 174 LEU A N 1
ATOM 1385 C CA . LEU A 1 174 ? -16.843 15.062 22.379 1.00 94.12 174 LEU A CA 1
ATOM 1386 C C . LEU A 1 174 ? -18.229 15.699 22.240 1.00 94.12 174 LEU A C 1
ATOM 1388 O O . LEU A 1 174 ? -18.663 15.876 21.103 1.00 94.12 174 LEU A O 1
ATOM 1392 N N . ALA A 1 175 ? -18.858 16.078 23.359 1.00 95.25 175 ALA A N 1
ATOM 1393 C CA . ALA A 1 175 ? -20.241 16.540 23.460 1.00 95.25 175 ALA A CA 1
ATOM 1394 C C . ALA A 1 175 ? -21.249 15.509 22.912 1.00 95.25 175 ALA A C 1
ATOM 1396 O O . ALA A 1 175 ? -22.178 15.848 22.182 1.00 95.25 175 ALA A O 1
ATOM 1397 N N . VAL A 1 176 ? -21.053 14.230 23.254 1.00 95.06 176 VAL A N 1
ATOM 1398 C CA . VAL A 1 176 ? -21.911 13.110 22.821 1.00 95.06 176 VAL A CA 1
ATOM 1399 C C . VAL A 1 176 ? -22.427 12.319 24.025 1.00 95.06 176 VAL A C 1
ATOM 1401 O O . VAL A 1 176 ? -21.690 12.187 25.001 1.00 95.06 176 VAL A O 1
ATOM 1404 N N . PRO A 1 177 ? -23.650 11.755 23.986 1.00 95.56 177 PRO A N 1
ATOM 1405 C CA . PRO A 1 177 ? -24.164 10.919 25.073 1.00 95.56 177 PRO A CA 1
ATOM 1406 C C . PRO A 1 177 ? -23.271 9.704 25.354 1.00 95.56 177 PRO A C 1
ATOM 1408 O O . PRO A 1 177 ? -22.799 9.061 24.416 1.00 95.56 177 PRO A O 1
ATOM 1411 N N . VAL A 1 178 ? -23.098 9.349 26.633 1.00 94.88 178 VAL A N 1
ATOM 1412 C CA . VAL A 1 178 ? -22.226 8.234 27.049 1.00 94.88 178 VAL A CA 1
ATOM 1413 C C . VAL A 1 178 ? -22.635 6.915 26.391 1.00 94.88 178 VAL A C 1
ATOM 1415 O O . VAL A 1 178 ? -21.795 6.276 25.773 1.00 94.88 178 VAL A O 1
ATOM 1418 N N . ALA A 1 179 ? -23.924 6.564 26.409 1.00 93.12 179 ALA A N 1
ATOM 1419 C CA . ALA A 1 179 ? -24.418 5.323 25.800 1.00 93.12 179 ALA A CA 1
ATOM 1420 C C . ALA A 1 179 ? -24.070 5.206 24.301 1.00 93.12 179 ALA A C 1
ATOM 1422 O O . ALA A 1 179 ? -23.785 4.123 23.797 1.00 93.12 179 ALA A O 1
ATOM 1423 N N . ARG A 1 180 ? -24.048 6.338 23.585 1.00 94.69 180 ARG A N 1
ATOM 1424 C CA . ARG A 1 180 ? -23.672 6.382 22.166 1.00 94.69 180 ARG A CA 1
ATOM 1425 C C . ARG A 1 180 ? -22.176 6.158 21.982 1.00 94.69 180 ARG A C 1
ATOM 1427 O O . ARG A 1 180 ? -21.771 5.407 21.101 1.00 94.69 180 ARG A O 1
ATOM 1434 N N . LEU A 1 181 ? -21.365 6.811 22.810 1.00 96.25 181 LEU A N 1
ATOM 1435 C CA . LEU A 1 181 ? -19.921 6.611 22.801 1.00 96.25 181 LEU A CA 1
ATOM 1436 C C . LEU A 1 181 ? -19.569 5.157 23.138 1.00 96.25 181 LEU A C 1
ATOM 1438 O O . LEU A 1 181 ? -18.727 4.572 22.468 1.00 96.25 181 LEU A O 1
ATOM 1442 N N . GLU A 1 182 ? -20.235 4.559 24.124 1.00 95.12 182 GLU A N 1
ATOM 1443 C CA . GLU A 1 182 ? -20.053 3.153 24.494 1.00 95.12 182 GLU A CA 1
ATOM 1444 C C . GLU A 1 182 ? -20.412 2.211 23.334 1.00 95.12 182 GLU A C 1
ATOM 1446 O O . GLU A 1 182 ? -19.624 1.317 23.029 1.00 95.12 182 GLU A O 1
ATOM 1451 N N . ALA A 1 183 ? -21.518 2.452 22.618 1.00 94.81 183 ALA A N 1
ATOM 1452 C CA . ALA A 1 183 ? -21.884 1.676 21.427 1.00 94.81 183 ALA A CA 1
ATOM 1453 C C . ALA A 1 183 ? -20.813 1.754 20.319 1.00 94.81 183 ALA A C 1
ATOM 1455 O O . ALA A 1 183 ? -20.432 0.734 19.740 1.00 94.81 183 ALA A O 1
ATOM 1456 N N . VAL A 1 184 ? -20.267 2.949 20.062 1.00 96.88 184 VAL A N 1
ATOM 1457 C CA . VAL A 1 184 ? -19.157 3.133 19.111 1.00 96.88 184 VAL A CA 1
ATOM 1458 C C . VAL A 1 184 ? -17.896 2.412 19.589 1.00 96.88 184 VAL A C 1
ATOM 1460 O O . VAL A 1 184 ? -17.260 1.717 18.802 1.00 96.88 184 VAL A O 1
ATOM 1463 N N . LEU A 1 185 ? -17.535 2.534 20.871 1.00 96.12 185 LEU A N 1
ATOM 1464 C CA . LEU A 1 185 ? -16.346 1.896 21.447 1.00 96.12 185 LEU A CA 1
ATOM 1465 C C . LEU A 1 185 ? -16.440 0.361 21.443 1.00 96.12 185 LEU A C 1
ATOM 1467 O O . LEU A 1 185 ? -15.431 -0.302 21.214 1.00 96.12 185 LEU A O 1
ATOM 1471 N N . GLN A 1 186 ? -17.634 -0.211 21.620 1.00 95.19 186 GLN A N 1
ATOM 1472 C CA . GLN A 1 186 ? -17.871 -1.656 21.478 1.00 95.19 186 GLN A CA 1
ATOM 1473 C C . GLN A 1 186 ? -17.615 -2.145 20.045 1.00 95.19 186 GLN A C 1
ATOM 1475 O O . GLN A 1 186 ? -17.095 -3.244 19.843 1.00 95.19 186 GLN A O 1
ATOM 1480 N N . LYS A 1 187 ? -17.936 -1.317 19.046 1.00 96.31 187 LYS A N 1
ATOM 1481 C CA . LYS A 1 187 ? -17.738 -1.604 17.617 1.00 96.31 187 LYS A CA 1
ATOM 1482 C C . LYS A 1 187 ? -16.376 -1.148 17.079 1.00 96.31 187 LYS A C 1
ATOM 1484 O O . LYS A 1 187 ? -16.066 -1.428 15.922 1.00 96.31 187 LYS A O 1
ATOM 1489 N N . LEU A 1 188 ? -15.567 -0.457 17.885 1.00 97.00 188 LEU A N 1
ATOM 1490 C CA . LEU A 1 188 ? -14.286 0.109 17.465 1.00 97.00 188 LEU A CA 1
ATOM 1491 C C . LEU A 1 188 ? -13.230 -0.987 17.289 1.00 97.00 188 LEU A C 1
ATOM 1493 O O . LEU A 1 188 ? -13.030 -1.813 18.175 1.00 97.00 188 LEU A O 1
ATOM 1497 N N . ASP A 1 189 ? -12.519 -0.975 16.171 1.00 95.38 189 ASP A N 1
ATOM 1498 C CA . ASP A 1 189 ? -11.399 -1.862 15.871 1.00 95.38 189 ASP A CA 1
ATOM 1499 C C . ASP A 1 189 ? -10.218 -1.079 15.295 1.00 95.38 189 ASP A C 1
ATOM 1501 O O . ASP A 1 189 ? -10.348 0.045 14.808 1.00 95.38 189 ASP A O 1
ATOM 1505 N N . PHE A 1 190 ? -9.041 -1.698 15.348 1.00 93.81 190 PHE A N 1
ATOM 1506 C CA . PHE A 1 190 ? -7.816 -1.159 14.771 1.00 93.81 190 PHE A CA 1
ATOM 1507 C C . PHE A 1 190 ? -7.222 -2.161 13.790 1.00 93.81 190 PHE A C 1
ATOM 1509 O O . PHE A 1 190 ? -7.078 -3.343 14.106 1.00 93.81 190 PHE A O 1
ATOM 1516 N N . ILE A 1 191 ? -6.829 -1.671 12.617 1.00 92.44 191 ILE A N 1
ATOM 1517 C CA . ILE A 1 191 ? -6.029 -2.433 11.658 1.00 92.44 191 ILE A CA 1
ATOM 1518 C C . ILE A 1 191 ? -4.699 -1.718 11.484 1.00 92.44 191 ILE A C 1
ATOM 1520 O O . ILE A 1 191 ? -4.651 -0.531 11.162 1.00 92.44 191 ILE A O 1
ATOM 1524 N N . VAL A 1 192 ? -3.619 -2.466 11.702 1.00 90.38 192 VAL A N 1
ATOM 1525 C CA . VAL A 1 192 ? -2.260 -1.960 11.535 1.00 90.38 192 VAL A CA 1
ATOM 1526 C C . VAL A 1 192 ? -1.790 -2.284 10.126 1.00 90.38 192 VAL A C 1
ATOM 1528 O O . VAL A 1 192 ? -1.591 -3.447 9.777 1.00 90.38 192 VAL A O 1
ATOM 1531 N N . GLY A 1 193 ? -1.656 -1.243 9.316 1.00 86.19 193 GLY A N 1
ATOM 1532 C CA . GLY A 1 193 ? -1.016 -1.299 8.015 1.00 86.19 193 GLY A CA 1
ATOM 1533 C C . GLY A 1 193 ? 0.510 -1.185 8.117 1.00 86.19 193 GLY A C 1
ATOM 1534 O O . GLY A 1 193 ? 1.065 -0.977 9.197 1.00 86.19 193 GLY A O 1
ATOM 1535 N N . PRO A 1 194 ? 1.214 -1.308 6.983 1.00 84.12 194 PRO A N 1
ATOM 1536 C CA . PRO A 1 194 ? 2.660 -1.107 6.915 1.00 84.12 194 PRO A CA 1
ATOM 1537 C C . PRO A 1 194 ? 3.070 0.331 7.266 1.00 84.12 194 PRO A C 1
ATOM 1539 O O . PRO A 1 194 ? 2.258 1.257 7.204 1.00 84.12 194 PRO A O 1
ATOM 1542 N N . GLY A 1 195 ? 4.352 0.517 7.593 1.00 82.69 195 GLY A N 1
ATOM 1543 C CA . GLY A 1 195 ? 4.957 1.836 7.799 1.00 82.69 195 GLY A CA 1
ATOM 1544 C C . GLY A 1 195 ? 4.877 2.733 6.556 1.00 82.69 195 GLY A C 1
ATOM 1545 O O . GLY A 1 195 ? 4.746 2.242 5.432 1.00 82.69 195 GLY A O 1
ATOM 1546 N N . LEU A 1 196 ? 4.988 4.051 6.758 1.00 77.69 196 LEU A N 1
ATOM 1547 C CA . LEU A 1 196 ? 4.891 5.049 5.680 1.00 77.69 196 LEU A CA 1
ATOM 1548 C C . LEU A 1 196 ? 5.996 4.927 4.626 1.00 77.69 196 LEU A C 1
ATOM 1550 O O . LEU A 1 196 ? 5.782 5.338 3.491 1.00 77.69 196 LEU A O 1
ATOM 1554 N N . ASP A 1 197 ? 7.123 4.309 4.967 1.00 71.25 197 ASP A N 1
ATOM 1555 C CA . ASP A 1 197 ? 8.229 4.100 4.029 1.00 71.25 197 ASP A CA 1
ATOM 1556 C C . ASP A 1 197 ? 8.168 2.732 3.325 1.00 71.25 197 ASP A C 1
ATOM 1558 O O . ASP A 1 197 ? 8.886 2.503 2.362 1.00 71.25 197 ASP A O 1
ATOM 1562 N N . ALA A 1 198 ? 7.291 1.822 3.769 1.00 69.56 198 ALA A N 1
ATOM 1563 C CA . ALA A 1 198 ? 7.278 0.427 3.313 1.00 69.56 198 ALA A CA 1
ATOM 1564 C C . ALA A 1 198 ? 6.016 0.027 2.530 1.00 69.56 198 ALA A C 1
ATOM 1566 O O . ALA A 1 198 ? 6.006 -0.994 1.842 1.00 69.56 198 ALA A O 1
ATOM 1567 N N . PHE A 1 199 ? 4.921 0.789 2.632 1.00 71.69 199 PHE A N 1
ATOM 1568 C CA . PHE A 1 199 ? 3.624 0.364 2.087 1.00 71.69 199 PHE A CA 1
ATOM 1569 C C . PHE A 1 199 ? 3.639 0.143 0.566 1.00 71.69 199 PHE A C 1
ATOM 1571 O O . PHE A 1 199 ? 3.038 -0.812 0.075 1.00 71.69 199 PHE A O 1
ATOM 1578 N N . GLN A 1 200 ? 4.383 0.967 -0.174 1.00 69.31 200 GLN A N 1
ATOM 1579 C CA . GLN A 1 200 ? 4.529 0.825 -1.626 1.00 69.31 200 GLN A CA 1
ATOM 1580 C C . GLN A 1 200 ? 5.337 -0.424 -2.004 1.00 69.31 200 GLN A C 1
ATOM 1582 O O . GLN A 1 200 ? 5.016 -1.101 -2.979 1.00 69.31 200 GLN A O 1
ATOM 1587 N N . GLU A 1 201 ? 6.345 -0.777 -1.206 1.00 67.00 201 GLU A N 1
ATOM 1588 C CA . GLU A 1 201 ? 7.192 -1.947 -1.452 1.00 67.00 201 GLU A CA 1
ATOM 1589 C C . GLU A 1 201 ? 6.464 -3.265 -1.175 1.00 67.00 201 GLU A C 1
ATOM 1591 O O . GLU A 1 201 ? 6.700 -4.263 -1.856 1.00 67.00 201 GLU A O 1
ATOM 1596 N N . ILE A 1 202 ? 5.552 -3.264 -0.198 1.00 72.56 202 ILE A N 1
ATOM 1597 C CA . ILE A 1 202 ? 4.798 -4.447 0.241 1.00 72.56 202 ILE A CA 1
ATOM 1598 C C . ILE A 1 202 ? 3.581 -4.723 -0.664 1.00 72.56 202 ILE A C 1
ATOM 1600 O O . ILE A 1 202 ? 3.093 -5.860 -0.728 1.00 72.56 202 ILE A O 1
ATOM 1604 N N . ALA A 1 203 ? 3.098 -3.723 -1.409 1.00 72.31 203 ALA A N 1
ATOM 1605 C CA . ALA A 1 203 ? 1.906 -3.836 -2.253 1.00 72.31 203 ALA A CA 1
ATOM 1606 C C . ALA A 1 203 ? 1.958 -5.004 -3.268 1.00 72.31 203 ALA A C 1
ATOM 1608 O O . ALA A 1 203 ? 0.989 -5.769 -3.334 1.00 72.31 203 ALA A O 1
ATOM 1609 N N . PRO A 1 204 ? 3.065 -5.239 -4.007 1.00 72.31 204 PRO A N 1
ATOM 1610 C CA . PRO A 1 204 ? 3.157 -6.359 -4.945 1.00 72.31 204 PRO A CA 1
ATOM 1611 C C . PRO A 1 204 ? 3.104 -7.726 -4.250 1.00 72.31 204 PRO A C 1
ATOM 1613 O O . PRO A 1 204 ? 2.474 -8.653 -4.756 1.00 72.31 204 PRO A O 1
ATOM 1616 N N . PHE A 1 205 ? 3.722 -7.857 -3.072 1.00 77.44 205 PHE A N 1
ATOM 1617 C CA . PHE A 1 205 ? 3.686 -9.099 -2.293 1.00 77.44 205 PHE A CA 1
ATOM 1618 C C . PHE A 1 205 ? 2.281 -9.381 -1.759 1.00 77.44 205 PHE A C 1
ATOM 1620 O O . PHE A 1 205 ? 1.813 -10.517 -1.809 1.00 77.44 205 PHE A O 1
ATOM 1627 N N . SER A 1 206 ? 1.579 -8.337 -1.311 1.00 78.38 206 SER A N 1
ATOM 1628 C CA . SER A 1 206 ? 0.184 -8.434 -0.869 1.00 78.38 206 SER A CA 1
ATOM 1629 C C . SER A 1 206 ? -0.730 -8.918 -1.994 1.00 78.38 206 SER A C 1
ATOM 1631 O O . SER A 1 206 ? -1.587 -9.770 -1.766 1.00 78.38 206 SER A O 1
ATOM 1633 N N . LEU A 1 207 ? -0.506 -8.438 -3.221 1.00 82.50 207 LEU A N 1
ATOM 1634 C CA . LEU A 1 207 ? -1.243 -8.865 -4.410 1.00 82.50 207 LEU A CA 1
ATOM 1635 C C . LEU A 1 207 ? -0.992 -10.343 -4.752 1.00 82.50 207 LEU A C 1
ATOM 1637 O O . LEU A 1 207 ? -1.943 -11.079 -5.003 1.00 82.50 207 LEU A O 1
ATOM 1641 N N . CYS A 1 208 ? 0.261 -10.805 -4.703 1.00 83.06 208 CYS A N 1
ATOM 1642 C CA . CYS A 1 208 ? 0.577 -12.227 -4.888 1.00 83.06 208 CYS A CA 1
ATOM 1643 C C . CYS A 1 208 ? -0.066 -13.115 -3.813 1.00 83.06 208 CYS A C 1
ATOM 1645 O O . CYS A 1 208 ? -0.582 -14.185 -4.126 1.00 83.06 208 CYS A O 1
ATOM 1647 N N . ASN A 1 209 ? -0.084 -12.654 -2.560 1.00 82.94 209 ASN A N 1
ATOM 1648 C CA . ASN A 1 209 ? -0.718 -13.373 -1.455 1.00 82.94 209 ASN A CA 1
ATOM 1649 C C . ASN A 1 209 ? -2.247 -13.449 -1.581 1.00 82.94 209 ASN A C 1
ATOM 1651 O O . ASN A 1 209 ? -2.855 -14.368 -1.023 1.00 82.94 209 ASN A O 1
ATOM 1655 N N . ALA A 1 210 ? -2.861 -12.476 -2.259 1.00 83.81 210 ALA A N 1
ATOM 1656 C CA . ALA A 1 210 ? -4.294 -12.448 -2.526 1.00 83.81 210 ALA A CA 1
ATOM 1657 C C . ALA A 1 210 ? -4.689 -13.402 -3.661 1.00 83.81 210 ALA A C 1
ATOM 1659 O O . ALA A 1 210 ? -5.724 -14.055 -3.571 1.00 83.81 210 ALA A O 1
ATOM 1660 N N . ASP A 1 211 ? -3.849 -13.537 -4.693 1.00 84.62 211 ASP A N 1
ATOM 1661 C CA . ASP A 1 211 ? -4.102 -14.434 -5.821 1.00 84.62 211 ASP A CA 1
ATOM 1662 C C . ASP A 1 211 ? -2.883 -15.302 -6.147 1.00 84.62 211 ASP A C 1
ATOM 1664 O O . ASP A 1 211 ? -1.917 -14.883 -6.794 1.00 84.62 211 ASP A O 1
ATOM 1668 N N . SER A 1 212 ? -2.978 -16.576 -5.763 1.00 84.75 212 SER A N 1
ATOM 1669 C CA . SER A 1 212 ? -1.888 -17.539 -5.924 1.00 84.75 212 SER A CA 1
ATOM 1670 C C . SER A 1 212 ? -1.463 -17.786 -7.376 1.00 84.75 212 SER A C 1
ATOM 1672 O O . SER A 1 212 ? -0.341 -18.238 -7.626 1.00 84.75 212 SER A O 1
ATOM 1674 N N . ARG A 1 213 ? -2.310 -17.441 -8.358 1.00 87.69 213 ARG A N 1
ATOM 1675 C CA . ARG A 1 213 ? -1.994 -17.536 -9.794 1.00 87.69 213 ARG A CA 1
ATOM 1676 C C . ARG A 1 213 ? -0.911 -16.534 -10.207 1.00 87.69 213 ARG A C 1
ATOM 1678 O O . ARG A 1 213 ? -0.355 -16.665 -11.304 1.00 87.69 213 ARG A O 1
ATOM 1685 N N . LEU A 1 214 ? -0.610 -15.558 -9.347 1.00 83.00 214 LEU A N 1
ATOM 1686 C CA . LEU A 1 214 ? 0.387 -14.514 -9.556 1.00 83.00 214 LEU A CA 1
ATOM 1687 C C . LEU A 1 214 ? 1.782 -14.873 -9.014 1.00 83.00 214 LEU A C 1
ATOM 1689 O O . LEU A 1 214 ? 2.750 -14.260 -9.448 1.00 83.00 214 LEU A O 1
ATOM 1693 N N . HIS A 1 215 ? 1.938 -15.897 -8.161 1.00 80.75 215 HIS A N 1
ATOM 1694 C CA . HIS A 1 215 ? 3.231 -16.224 -7.525 1.00 80.75 215 HIS A CA 1
ATOM 1695 C C . HIS A 1 215 ? 4.390 -16.437 -8.516 1.00 80.75 215 HIS A C 1
ATOM 1697 O O . HIS A 1 215 ? 5.515 -16.030 -8.255 1.00 80.75 215 HIS A O 1
ATOM 1703 N N . ASN A 1 216 ? 4.107 -17.025 -9.684 1.00 76.75 216 ASN A N 1
ATOM 1704 C CA . ASN A 1 216 ? 5.103 -17.301 -10.730 1.00 76.75 216 ASN A CA 1
ATOM 1705 C C . ASN A 1 216 ? 5.175 -16.187 -11.797 1.00 76.75 216 ASN A C 1
ATOM 1707 O O . ASN A 1 216 ? 5.486 -16.426 -12.973 1.00 76.75 216 ASN A O 1
ATOM 1711 N N . TRP A 1 217 ? 4.763 -14.969 -11.451 1.00 74.88 217 TRP A N 1
ATOM 1712 C CA . TRP A 1 217 ? 4.851 -13.809 -12.332 1.00 74.88 217 TRP A CA 1
ATOM 1713 C C . TRP A 1 217 ? 6.143 -13.036 -12.059 1.00 74.88 217 TRP A C 1
ATOM 1715 O O . TRP A 1 217 ? 6.533 -12.894 -10.904 1.00 74.88 217 TRP A O 1
ATOM 1725 N N . PRO A 1 218 ? 6.802 -12.487 -13.098 1.00 77.31 218 PRO A N 1
ATOM 1726 C CA . PRO A 1 218 ? 7.888 -11.538 -12.891 1.00 77.31 218 PRO A CA 1
ATOM 1727 C C . PRO A 1 218 ? 7.398 -10.358 -12.048 1.00 77.31 218 PRO A C 1
ATOM 1729 O O . PRO A 1 218 ? 6.336 -9.800 -12.345 1.00 77.31 218 PRO A O 1
ATOM 1732 N N . LEU A 1 219 ? 8.184 -9.938 -11.052 1.00 73.75 219 LEU A N 1
ATOM 1733 C CA . LEU A 1 219 ? 7.807 -8.879 -10.104 1.00 73.75 219 LEU A CA 1
ATOM 1734 C C . LEU A 1 219 ? 7.354 -7.587 -10.804 1.00 73.75 219 LEU A C 1
ATOM 1736 O O . LEU A 1 219 ? 6.371 -6.981 -10.398 1.00 73.75 219 LEU A O 1
ATOM 1740 N N . ASN A 1 220 ? 7.995 -7.206 -11.912 1.00 72.62 220 ASN A N 1
ATOM 1741 C CA . ASN A 1 220 ? 7.611 -6.025 -12.698 1.00 72.62 220 ASN A CA 1
ATOM 1742 C C . ASN A 1 220 ? 6.206 -6.134 -13.314 1.00 72.62 220 ASN A C 1
ATOM 1744 O O . ASN A 1 220 ? 5.521 -5.133 -13.495 1.00 72.62 220 ASN A O 1
ATOM 1748 N N . THR A 1 221 ? 5.757 -7.343 -13.652 1.00 75.62 221 THR A N 1
ATOM 1749 C CA . THR A 1 221 ? 4.394 -7.557 -14.168 1.00 75.62 221 THR A CA 1
ATOM 1750 C C . THR A 1 221 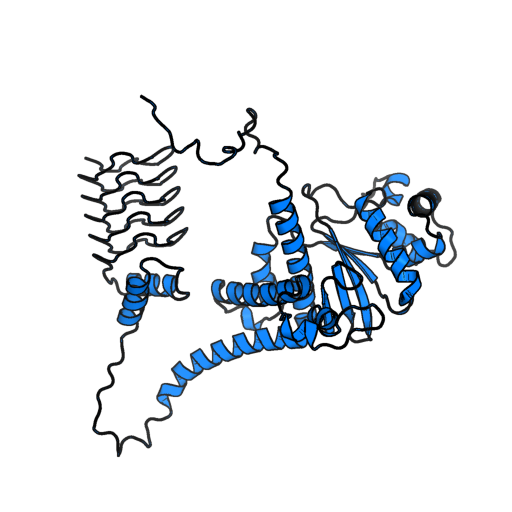? 3.374 -7.451 -13.040 1.00 75.62 221 THR A C 1
ATOM 1752 O O . THR A 1 221 ? 2.316 -6.862 -13.231 1.00 75.62 221 THR A O 1
ATOM 1755 N N . VAL A 1 222 ? 3.714 -7.972 -11.857 1.00 74.44 222 VAL A N 1
ATOM 1756 C CA . VAL A 1 222 ? 2.892 -7.821 -10.648 1.00 74.44 222 VAL A CA 1
ATOM 1757 C C . VAL A 1 222 ? 2.793 -6.348 -10.241 1.00 74.44 222 VAL A C 1
ATOM 1759 O O . VAL A 1 222 ? 1.697 -5.886 -9.947 1.00 74.44 222 VAL A O 1
ATOM 1762 N N . ARG A 1 223 ? 3.899 -5.591 -10.307 1.00 75.88 223 ARG A N 1
ATOM 1763 C CA . ARG A 1 223 ? 3.922 -4.138 -10.062 1.00 75.88 223 ARG A CA 1
ATOM 1764 C C . ARG A 1 223 ? 3.014 -3.374 -11.020 1.00 75.88 223 ARG A C 1
ATOM 1766 O O . ARG A 1 223 ? 2.165 -2.631 -10.557 1.00 75.88 223 ARG A O 1
ATOM 1773 N N . ARG A 1 224 ? 3.088 -3.637 -12.330 1.00 81.50 224 ARG A N 1
ATOM 1774 C CA . ARG A 1 224 ? 2.186 -2.994 -13.304 1.00 81.50 224 ARG A CA 1
ATOM 1775 C C . ARG A 1 224 ? 0.708 -3.308 -13.053 1.00 81.50 224 ARG A C 1
ATOM 1777 O O . ARG A 1 224 ? -0.131 -2.425 -13.182 1.00 81.50 224 ARG A O 1
ATOM 1784 N N . LEU A 1 225 ? 0.377 -4.551 -12.685 1.00 85.81 225 LEU A N 1
ATOM 1785 C CA . LEU A 1 225 ? -0.989 -4.896 -12.275 1.00 85.81 225 LEU A CA 1
ATOM 1786 C C . LEU A 1 225 ? -1.387 -4.133 -11.001 1.00 85.81 225 LEU A C 1
ATOM 1788 O O . LEU A 1 225 ? -2.492 -3.609 -10.929 1.00 85.81 225 LEU A O 1
ATOM 1792 N N . GLN A 1 226 ? -0.498 -4.042 -10.012 1.00 85.38 226 GLN A N 1
ATOM 1793 C CA . GLN A 1 226 ? -0.740 -3.284 -8.786 1.00 85.38 226 GLN A CA 1
ATOM 1794 C C . GLN A 1 226 ? -0.946 -1.786 -9.060 1.00 85.38 226 GLN A C 1
ATOM 1796 O O . GLN A 1 226 ? -1.892 -1.216 -8.526 1.00 85.38 226 GLN A O 1
ATOM 1801 N N . GLU A 1 227 ? -0.134 -1.159 -9.909 1.00 83.38 227 GLU A N 1
ATOM 1802 C CA . GLU A 1 227 ? -0.295 0.239 -10.333 1.00 83.38 227 GLU A CA 1
ATOM 1803 C C . GLU A 1 227 ? -1.638 0.465 -11.043 1.00 83.38 227 GLU A C 1
ATOM 1805 O O . GLU A 1 227 ? -2.349 1.414 -10.730 1.00 83.38 227 GLU A O 1
ATOM 1810 N N . ASP A 1 228 ? -2.031 -0.440 -11.944 1.00 85.88 228 ASP A N 1
ATOM 1811 C CA . ASP A 1 228 ? -3.312 -0.391 -12.666 1.00 85.88 228 ASP A CA 1
ATOM 1812 C C . ASP A 1 228 ? -4.525 -0.555 -11.722 1.00 85.88 228 ASP A C 1
ATOM 1814 O O . ASP A 1 228 ? -5.582 0.050 -11.926 1.00 85.88 228 ASP A O 1
ATOM 1818 N N . LEU A 1 229 ? -4.379 -1.347 -10.654 1.00 88.56 229 LEU A N 1
ATOM 1819 C CA . LEU A 1 229 ? -5.388 -1.480 -9.598 1.00 88.56 229 LEU A CA 1
ATOM 1820 C C . LEU A 1 229 ? -5.447 -0.239 -8.697 1.00 88.56 229 LEU A C 1
ATOM 1822 O O . LEU A 1 229 ? -6.538 0.269 -8.442 1.00 88.56 229 LEU A O 1
ATOM 1826 N N . VAL A 1 230 ? -4.301 0.282 -8.252 1.00 85.38 230 VAL A N 1
ATOM 1827 C CA . VAL A 1 230 ? -4.233 1.501 -7.427 1.00 85.38 230 VAL A CA 1
ATOM 1828 C C . VAL A 1 230 ? -4.752 2.712 -8.198 1.00 85.38 230 VAL A C 1
ATOM 1830 O O . VAL A 1 230 ? -5.506 3.501 -7.642 1.00 85.38 230 VAL A O 1
ATOM 1833 N N . LEU A 1 231 ? -4.455 2.828 -9.494 1.00 83.62 231 LEU A N 1
ATOM 1834 C CA . LEU A 1 231 ? -4.986 3.900 -10.335 1.00 83.62 231 LEU A CA 1
ATOM 1835 C C . LEU A 1 231 ? -6.518 3.869 -10.403 1.00 83.62 231 LEU A C 1
ATOM 1837 O O . LEU A 1 231 ? -7.155 4.921 -10.406 1.00 83.62 231 LEU A O 1
ATOM 1841 N N . ARG A 1 232 ? -7.133 2.679 -10.447 1.00 85.06 232 ARG A N 1
ATOM 1842 C CA . ARG A 1 232 ? -8.598 2.559 -10.372 1.00 85.06 232 ARG A CA 1
ATOM 1843 C C . ARG A 1 232 ? -9.127 3.076 -9.036 1.00 85.06 232 ARG A C 1
ATOM 1845 O O . ARG A 1 232 ? -10.118 3.797 -9.033 1.00 85.06 232 ARG A O 1
ATOM 1852 N N . ILE A 1 233 ? -8.482 2.702 -7.936 1.00 87.25 233 ILE A N 1
ATOM 1853 C CA . ILE A 1 233 ? -8.875 3.126 -6.586 1.00 87.25 233 ILE A CA 1
ATOM 1854 C C . ILE A 1 233 ? -8.768 4.648 -6.459 1.00 87.25 233 ILE A C 1
ATOM 1856 O O . ILE A 1 233 ? -9.736 5.304 -6.088 1.00 87.25 233 ILE A O 1
ATOM 1860 N N . ASN A 1 234 ? -7.643 5.211 -6.897 1.00 83.50 234 ASN A N 1
ATOM 1861 C CA . ASN A 1 234 ? -7.404 6.647 -6.886 1.00 83.50 234 ASN A CA 1
ATOM 1862 C C . ASN A 1 234 ? -8.445 7.420 -7.717 1.00 83.50 234 ASN A C 1
ATOM 1864 O O . ASN A 1 234 ? -8.924 8.476 -7.304 1.00 83.50 234 ASN A O 1
ATOM 1868 N N . LYS A 1 235 ? -8.852 6.884 -8.877 1.00 81.50 235 LYS A N 1
ATOM 1869 C CA . LYS A 1 235 ? -9.923 7.477 -9.697 1.00 81.50 235 LYS A CA 1
ATOM 1870 C C . LYS A 1 235 ? -11.281 7.486 -8.997 1.00 81.50 235 LYS A C 1
ATOM 1872 O O . LYS A 1 235 ? -12.052 8.409 -9.245 1.00 81.50 235 LYS A O 1
ATOM 1877 N N . ALA A 1 236 ? -11.562 6.499 -8.146 1.00 80.50 236 ALA A N 1
ATOM 1878 C CA . ALA A 1 236 ? -12.786 6.473 -7.352 1.00 80.50 236 ALA A CA 1
ATOM 1879 C C . ALA A 1 236 ? -12.759 7.526 -6.231 1.00 80.50 236 ALA A C 1
ATOM 1881 O O . ALA A 1 236 ? -13.761 8.198 -6.014 1.00 80.50 236 ALA A O 1
ATOM 1882 N N . GLY A 1 237 ? -11.615 7.729 -5.566 1.00 77.06 237 GLY A N 1
ATOM 1883 C CA . GLY A 1 237 ? -11.474 8.754 -4.519 1.00 77.06 237 GLY A CA 1
ATOM 1884 C C . GLY A 1 237 ? -11.415 10.195 -5.043 1.00 77.06 237 GLY A C 1
ATOM 1885 O O . GLY A 1 237 ? -11.916 11.110 -4.400 1.00 77.06 237 GLY A O 1
ATOM 1886 N N . SER A 1 238 ? -10.844 10.412 -6.231 1.00 76.94 238 SER A N 1
ATOM 1887 C CA . SER A 1 238 ? -10.650 11.752 -6.819 1.00 76.94 238 SER A CA 1
ATOM 1888 C C . SER A 1 238 ? -11.744 12.196 -7.794 1.00 76.94 238 SER A C 1
ATOM 1890 O O . SER A 1 238 ? -11.622 13.269 -8.383 1.00 76.94 238 SER A O 1
ATOM 1892 N N . LEU A 1 239 ? -12.769 11.367 -8.027 1.00 66.38 239 LEU A N 1
ATOM 1893 C CA . LEU A 1 239 ? -13.762 11.541 -9.102 1.00 66.38 239 LEU A CA 1
ATOM 1894 C C . LEU A 1 239 ? -13.150 11.608 -10.514 1.00 66.38 239 LEU A C 1
ATOM 1896 O O . LEU A 1 239 ? -13.828 11.960 -11.476 1.00 66.38 239 LEU A O 1
ATOM 1900 N N . GLY A 1 240 ? -11.883 11.213 -10.682 1.00 59.16 240 GLY A N 1
ATOM 1901 C CA . GLY A 1 240 ? -11.159 11.289 -11.954 1.00 59.16 240 GLY A CA 1
ATOM 1902 C C . GLY A 1 240 ? -11.690 10.364 -13.058 1.00 59.16 240 GLY A C 1
ATOM 1903 O O . GLY A 1 240 ? -11.180 10.389 -14.178 1.00 59.16 240 GLY A O 1
ATOM 1904 N N . ALA A 1 241 ? -12.679 9.517 -12.758 1.00 61.19 241 ALA A N 1
ATOM 1905 C CA . ALA A 1 241 ? -13.402 8.715 -13.744 1.00 61.19 241 ALA A CA 1
ATOM 1906 C C . ALA A 1 241 ? -14.638 9.422 -14.332 1.00 61.19 241 ALA A C 1
ATOM 1908 O O . ALA A 1 241 ? -15.161 8.951 -15.340 1.00 61.19 241 ALA A O 1
ATOM 1909 N N . VAL A 1 242 ? -15.103 10.517 -13.722 1.00 64.81 242 VAL A N 1
ATOM 1910 C CA . VAL A 1 242 ? -16.329 11.211 -14.127 1.00 64.81 242 VAL A CA 1
ATOM 1911 C C . VAL A 1 242 ? -15.993 12.305 -15.132 1.00 64.81 242 VAL A C 1
ATOM 1913 O O . VAL A 1 242 ? -15.207 13.209 -14.845 1.00 64.81 242 VAL A O 1
ATOM 1916 N N . THR A 1 243 ? -16.580 12.238 -16.327 1.00 69.75 243 THR A N 1
ATOM 1917 C CA . THR A 1 243 ? -16.388 13.304 -17.314 1.00 69.75 243 THR A CA 1
ATOM 1918 C C . THR A 1 243 ? -17.295 14.500 -17.005 1.00 69.75 243 THR A C 1
ATOM 1920 O O . THR A 1 243 ? -18.367 14.329 -16.416 1.00 69.75 243 THR A O 1
ATOM 1923 N N . PRO A 1 244 ? -16.937 15.724 -17.443 1.00 67.19 244 PRO A N 1
ATOM 1924 C CA . PRO A 1 244 ? -17.838 16.869 -17.336 1.00 67.19 244 PRO A CA 1
ATOM 1925 C C . PRO A 1 244 ? -19.201 16.600 -17.982 1.00 67.19 244 PRO A C 1
ATOM 1927 O O . PRO A 1 244 ? -20.218 17.036 -17.459 1.00 67.19 244 PRO A O 1
ATOM 1930 N N . LEU A 1 245 ? -19.241 15.848 -19.085 1.00 67.06 245 LEU A N 1
ATOM 1931 C CA . LEU A 1 245 ? -20.489 15.501 -19.759 1.00 67.06 245 LEU A CA 1
ATOM 1932 C C . LEU A 1 245 ? -21.385 14.607 -18.888 1.00 67.06 245 LEU A C 1
ATOM 1934 O O . LEU A 1 245 ? -22.587 14.855 -18.796 1.00 67.06 245 LEU A O 1
ATOM 1938 N N . ASP A 1 246 ? -20.807 13.616 -18.211 1.00 64.25 246 ASP A N 1
ATOM 1939 C CA . ASP A 1 246 ? -21.558 12.720 -17.32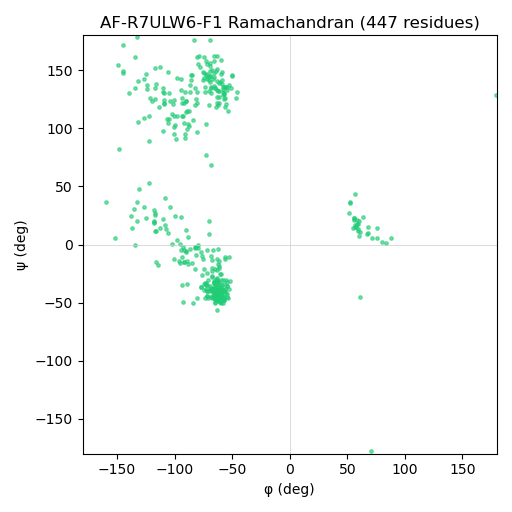4 1.00 64.25 246 ASP A CA 1
ATOM 1940 C C . ASP A 1 246 ? -22.129 13.476 -16.116 1.00 64.25 246 ASP A C 1
ATOM 1942 O O . ASP A 1 246 ? -23.278 13.256 -15.741 1.00 64.25 246 ASP A O 1
ATOM 1946 N N . LEU A 1 247 ? -21.378 14.432 -15.551 1.00 68.06 247 LEU A N 1
ATOM 1947 C CA . LEU A 1 247 ? -21.864 15.297 -14.466 1.00 68.06 247 LEU A CA 1
ATOM 1948 C C . LEU A 1 247 ? -23.120 16.075 -14.873 1.00 68.06 247 LEU A C 1
ATOM 1950 O O . LEU A 1 247 ? -24.108 16.062 -14.144 1.00 68.06 247 LEU A O 1
ATOM 1954 N N . HIS A 1 248 ? -23.103 16.705 -16.052 1.00 65.25 248 HIS A N 1
ATOM 1955 C CA . HIS A 1 248 ? -24.210 17.548 -16.524 1.00 65.25 248 HIS A CA 1
ATOM 1956 C C . HIS A 1 248 ? -25.433 16.750 -16.994 1.00 65.25 248 HIS A C 1
ATOM 1958 O O . HIS A 1 248 ? -26.525 17.308 -17.078 1.00 65.25 248 HIS A O 1
ATOM 1964 N N . THR A 1 249 ? -25.260 15.471 -17.334 1.00 65.44 249 THR A N 1
ATOM 1965 C CA . THR A 1 249 ? -26.343 14.602 -17.830 1.00 65.44 249 THR A CA 1
ATOM 1966 C C . THR A 1 249 ? -26.907 13.667 -16.762 1.00 65.44 249 THR A C 1
ATOM 1968 O O . THR A 1 249 ? -27.966 13.074 -16.967 1.00 65.44 249 THR A O 1
ATOM 1971 N N . SER A 1 250 ? -26.232 13.541 -15.618 1.00 66.12 250 SER A N 1
ATOM 1972 C CA . SER A 1 250 ? -26.694 12.724 -14.499 1.00 66.12 250 SER A CA 1
ATOM 1973 C C . SER A 1 250 ? -27.851 13.367 -13.731 1.00 66.12 250 SER A C 1
ATOM 1975 O O . SER A 1 250 ? -27.942 14.588 -13.598 1.00 66.12 250 SER A O 1
ATOM 1977 N N . LEU A 1 251 ? -28.736 12.526 -13.194 1.00 67.38 251 LEU A N 1
ATOM 1978 C CA . LEU A 1 251 ? -29.776 12.967 -12.271 1.00 67.38 251 LEU A CA 1
ATOM 1979 C C . LEU A 1 251 ? -29.122 13.416 -10.958 1.00 67.38 251 LEU A C 1
ATOM 1981 O O . LEU A 1 251 ? -28.222 12.751 -10.446 1.00 67.38 251 LEU A O 1
ATOM 1985 N N . SER A 1 252 ? -29.550 14.558 -10.423 1.00 70.19 252 SER A N 1
ATOM 1986 C CA . SER A 1 252 ? -29.121 15.008 -9.098 1.00 70.19 252 SER A CA 1
ATOM 1987 C C . SER A 1 252 ? -30.026 14.408 -8.027 1.00 70.19 252 SER A C 1
ATOM 1989 O O . SER A 1 252 ? -31.254 14.494 -8.123 1.00 70.19 252 SER A O 1
ATOM 1991 N N . GLY A 1 253 ? -29.421 13.835 -6.988 1.00 61.62 253 GLY A N 1
ATOM 1992 C CA . GLY A 1 253 ? -30.139 13.352 -5.815 1.00 61.62 253 GLY A CA 1
ATOM 1993 C C . GLY A 1 253 ? -30.726 14.494 -4.976 1.00 61.62 253 GLY A C 1
ATOM 1994 O O . GLY A 1 253 ? -30.473 15.678 -5.210 1.00 61.62 253 GLY A O 1
ATOM 1995 N N . SER A 1 254 ? -31.473 14.147 -3.924 1.00 57.34 254 SER A N 1
ATOM 1996 C CA . SER A 1 254 ? -32.130 15.113 -3.021 1.00 57.34 254 SER A CA 1
ATOM 1997 C C . SER A 1 254 ? -31.170 16.056 -2.281 1.00 57.34 254 SER A C 1
ATOM 1999 O O . SER A 1 254 ? -31.604 17.042 -1.695 1.00 57.34 254 SER A O 1
ATOM 2001 N N . THR A 1 255 ? -29.873 15.750 -2.282 1.00 60.69 255 THR A N 1
ATOM 2002 C CA . THR A 1 255 ? -28.797 16.557 -1.691 1.00 60.69 255 THR A CA 1
ATOM 2003 C C . THR A 1 255 ? -28.145 17.522 -2.687 1.00 60.69 255 THR A C 1
ATOM 2005 O O . THR A 1 255 ? -27.254 18.272 -2.298 1.00 60.69 255 THR A O 1
ATOM 2008 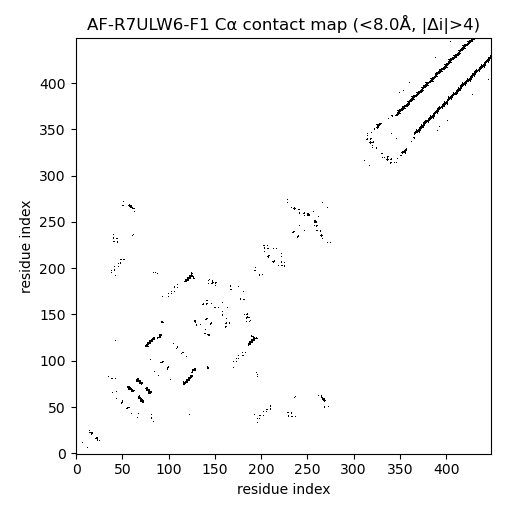N N . GLY A 1 256 ? -28.560 17.508 -3.961 1.00 63.00 256 GLY A N 1
ATOM 2009 C CA . GLY A 1 256 ? -27.975 18.321 -5.033 1.00 63.00 256 GLY A CA 1
ATOM 2010 C C . GLY A 1 256 ? -26.679 17.759 -5.626 1.00 63.00 256 GLY A C 1
ATOM 2011 O O . GLY A 1 256 ? -26.105 18.382 -6.514 1.00 63.00 256 GLY A O 1
ATOM 2012 N N . VAL A 1 257 ? -26.222 16.590 -5.165 1.00 69.88 257 VAL A N 1
ATOM 2013 C CA . VAL A 1 257 ? -25.061 15.885 -5.726 1.00 69.88 257 VAL A CA 1
ATOM 2014 C C . VAL A 1 257 ? -25.515 14.998 -6.885 1.00 69.88 257 VAL A C 1
ATOM 2016 O O . VAL A 1 257 ? -26.546 14.330 -6.800 1.00 69.88 257 VAL A O 1
ATOM 2019 N N . ALA A 1 258 ? -24.745 15.004 -7.971 1.00 69.94 258 ALA A N 1
ATOM 2020 C CA . ALA A 1 258 ? -24.953 14.161 -9.141 1.00 69.94 258 ALA A CA 1
ATOM 2021 C C . ALA A 1 258 ? -24.835 12.666 -8.792 1.00 69.94 258 ALA A C 1
ATOM 2023 O O . ALA A 1 258 ? -23.848 12.246 -8.185 1.00 69.94 258 ALA A O 1
ATOM 2024 N N . ASP A 1 259 ? -25.785 11.837 -9.234 1.00 70.25 259 ASP A N 1
ATOM 2025 C CA . ASP A 1 259 ? -25.765 10.392 -8.972 1.00 70.25 259 ASP A CA 1
ATOM 2026 C C . ASP A 1 259 ? -24.472 9.746 -9.489 1.00 70.25 259 ASP A C 1
ATOM 2028 O O . ASP A 1 259 ? -23.881 8.901 -8.815 1.00 70.25 259 ASP A O 1
ATOM 2032 N N . VAL A 1 260 ? -23.976 10.178 -10.656 1.00 69.50 260 VAL A N 1
ATOM 2033 C CA . VAL A 1 260 ? -22.722 9.655 -11.222 1.00 69.50 260 VAL A CA 1
ATOM 2034 C C . VAL A 1 260 ? -21.519 9.944 -10.323 1.00 69.50 260 VAL A C 1
ATOM 2036 O O . VAL A 1 260 ? -20.606 9.125 -10.241 1.00 69.50 260 VAL A O 1
ATOM 2039 N N . GLU A 1 261 ? -21.534 11.066 -9.600 1.00 71.38 261 GLU A N 1
ATOM 2040 C CA . GLU A 1 261 ? -20.476 11.421 -8.661 1.00 71.38 261 GLU A CA 1
ATOM 2041 C C . GLU A 1 261 ? -20.445 10.430 -7.495 1.00 71.38 261 GLU A C 1
ATOM 2043 O O . GLU A 1 261 ? -19.387 9.894 -7.163 1.00 71.38 261 GLU A O 1
ATOM 2048 N N . VAL A 1 262 ? -21.613 10.114 -6.933 1.00 74.12 262 VAL A N 1
ATOM 2049 C CA . VAL A 1 262 ? -21.749 9.140 -5.844 1.00 74.12 262 VAL A CA 1
ATOM 2050 C C . VAL A 1 262 ? -21.352 7.745 -6.324 1.00 74.12 262 VAL A C 1
ATOM 2052 O O . VAL A 1 262 ? -20.517 7.092 -5.701 1.00 74.12 262 VAL A O 1
ATOM 2055 N N . TRP A 1 263 ? -21.880 7.298 -7.466 1.00 76.75 263 TRP A N 1
ATOM 2056 C CA . TRP A 1 263 ? -21.601 5.962 -7.999 1.00 76.75 263 TRP A CA 1
ATOM 2057 C C . TRP A 1 263 ? -20.150 5.774 -8.451 1.00 76.75 263 TRP A C 1
ATOM 2059 O O . TRP A 1 263 ? -19.641 4.657 -8.378 1.00 76.75 263 TRP A O 1
ATOM 2069 N N . SER A 1 264 ? -19.456 6.834 -8.875 1.00 79.12 264 SER A N 1
ATOM 2070 C CA . SER A 1 264 ? -18.046 6.747 -9.284 1.00 79.12 264 SER A CA 1
ATOM 2071 C C . SER A 1 264 ? -17.082 6.442 -8.133 1.00 79.12 264 SER A C 1
ATOM 2073 O O . SER A 1 264 ? -15.989 5.927 -8.370 1.00 79.12 264 SER A O 1
ATOM 2075 N N . ARG A 1 265 ? -17.506 6.698 -6.889 1.00 82.56 265 ARG A N 1
ATOM 2076 C CA . ARG A 1 265 ? -16.747 6.396 -5.666 1.00 82.56 265 ARG A CA 1
ATOM 2077 C C . ARG A 1 265 ? -16.753 4.908 -5.306 1.00 82.56 265 ARG A C 1
ATOM 2079 O O . ARG A 1 265 ? -15.978 4.477 -4.449 1.00 82.56 265 ARG A O 1
ATOM 2086 N N . ARG A 1 266 ? -17.618 4.119 -5.949 1.00 86.44 266 ARG A N 1
ATOM 2087 C CA . ARG A 1 266 ? -17.796 2.686 -5.709 1.00 86.44 266 ARG A CA 1
ATOM 2088 C C . ARG A 1 266 ? -16.748 1.856 -6.446 1.00 86.44 266 ARG A C 1
ATOM 2090 O O . ARG A 1 266 ? -16.519 2.001 -7.643 1.00 86.44 266 ARG A O 1
ATOM 2097 N N . LEU A 1 267 ? -16.186 0.892 -5.732 1.00 89.19 267 LEU A N 1
ATOM 2098 C CA . LEU A 1 267 ? -15.271 -0.127 -6.222 1.00 89.19 267 LEU A CA 1
ATOM 2099 C C . LEU A 1 267 ? -15.870 -1.502 -5.927 1.00 89.19 267 LEU A C 1
ATOM 2101 O O . LEU A 1 267 ? -15.938 -1.931 -4.775 1.00 89.19 267 LEU A O 1
ATOM 2105 N N . SER A 1 268 ? -16.288 -2.227 -6.964 1.00 91.06 268 SER A N 1
ATOM 2106 C CA . SER A 1 268 ? -16.745 -3.606 -6.790 1.00 91.06 268 SER A CA 1
ATOM 2107 C C . SER A 1 268 ? -15.558 -4.567 -6.703 1.00 91.06 268 SER A C 1
ATOM 2109 O O . SER A 1 268 ? -14.693 -4.592 -7.585 1.00 91.06 268 SER A O 1
ATOM 2111 N N . VAL A 1 269 ? -15.552 -5.443 -5.695 1.00 91.12 269 VAL A N 1
ATOM 2112 C CA . VAL A 1 269 ? -14.534 -6.500 -5.560 1.00 91.12 269 VAL A CA 1
ATOM 2113 C C . VAL A 1 269 ? -14.572 -7.447 -6.767 1.00 91.12 269 VAL A C 1
ATOM 2115 O O . VAL A 1 269 ? -13.528 -7.873 -7.261 1.00 91.12 269 VAL A O 1
ATOM 2118 N N . ALA A 1 270 ? -15.756 -7.693 -7.338 1.00 88.81 270 ALA A N 1
ATOM 2119 C CA . ALA A 1 270 ? -15.904 -8.488 -8.556 1.00 88.81 270 ALA A CA 1
ATOM 2120 C C . ALA A 1 270 ? -15.271 -7.816 -9.789 1.00 88.81 270 ALA A C 1
ATOM 2122 O O . ALA A 1 270 ? -14.759 -8.499 -10.677 1.00 88.81 270 ALA A O 1
ATOM 2123 N N . GLU A 1 271 ? -15.282 -6.486 -9.875 1.00 89.25 271 GLU A N 1
ATOM 2124 C CA . GLU A 1 271 ? -14.622 -5.752 -10.964 1.00 89.25 271 GLU A CA 1
ATOM 2125 C C . GLU A 1 271 ? -13.102 -5.766 -10.827 1.00 89.25 271 GLU A C 1
ATOM 2127 O O . GLU A 1 271 ? -12.396 -5.931 -11.827 1.00 89.25 271 GLU A O 1
ATOM 2132 N N . ILE A 1 272 ? -12.606 -5.657 -9.593 1.00 90.56 272 ILE A N 1
ATOM 2133 C CA . ILE A 1 272 ? -11.189 -5.827 -9.264 1.00 90.56 272 ILE A CA 1
ATOM 2134 C C . ILE A 1 272 ? -10.741 -7.242 -9.657 1.00 90.56 272 ILE A C 1
ATOM 2136 O O . ILE A 1 272 ? -9.771 -7.391 -10.404 1.00 90.56 272 ILE A O 1
ATOM 2140 N N . GLN A 1 273 ? -11.506 -8.270 -9.279 1.00 92.12 273 GLN A N 1
ATOM 2141 C CA . GLN A 1 273 ? -11.255 -9.657 -9.678 1.00 92.12 273 GLN A CA 1
ATOM 2142 C C . GLN A 1 273 ? -11.252 -9.815 -11.207 1.00 92.12 273 GLN A C 1
ATOM 2144 O O . GLN A 1 273 ? -10.299 -10.347 -11.775 1.00 92.12 273 GLN A O 1
ATOM 2149 N N . LYS A 1 274 ? -12.248 -9.256 -11.912 1.00 92.38 274 LYS A N 1
ATOM 2150 C CA . LYS A 1 274 ? -12.283 -9.241 -13.387 1.00 92.38 274 LYS A CA 1
ATOM 2151 C C . LYS A 1 274 ? -11.061 -8.549 -13.992 1.00 92.38 274 LYS A C 1
ATOM 2153 O O . LYS A 1 274 ? -10.618 -8.928 -15.076 1.00 92.38 274 LYS A O 1
ATOM 2158 N N . GLN A 1 275 ? -10.519 -7.508 -13.364 1.00 90.06 275 GLN A N 1
ATOM 2159 C CA . GLN A 1 275 ? -9.298 -6.850 -13.833 1.00 90.06 275 GLN A CA 1
ATOM 2160 C C . GLN A 1 275 ? -8.073 -7.754 -13.671 1.00 90.06 275 GLN A C 1
ATOM 2162 O O . GLN A 1 275 ? -7.326 -7.913 -14.639 1.00 90.06 275 GLN A O 1
ATOM 2167 N N . VAL A 1 276 ? -7.926 -8.413 -12.520 1.00 90.75 276 VAL A N 1
ATOM 2168 C CA . VAL A 1 276 ? -6.884 -9.427 -12.292 1.00 90.75 276 VAL A CA 1
ATOM 2169 C C . VAL A 1 276 ? -7.015 -10.572 -13.306 1.00 90.75 276 VAL A C 1
ATOM 2171 O O . VAL A 1 276 ? -6.051 -10.912 -13.996 1.00 90.75 276 VAL A O 1
ATOM 2174 N N . ASP A 1 277 ? -8.224 -11.097 -13.515 1.00 91.62 277 ASP A N 1
ATOM 2175 C CA . ASP A 1 277 ? -8.493 -12.160 -14.489 1.00 91.62 277 ASP A CA 1
ATOM 2176 C C . ASP A 1 277 ? -8.221 -11.720 -15.931 1.00 91.62 277 ASP A C 1
ATOM 2178 O O . ASP A 1 277 ? -7.691 -12.497 -16.731 1.00 91.62 277 ASP A O 1
ATOM 2182 N N . ARG A 1 278 ? -8.515 -10.462 -16.289 1.00 91.19 278 ARG A N 1
ATOM 2183 C CA . ARG A 1 278 ? -8.155 -9.903 -17.602 1.00 91.19 278 ARG A CA 1
ATOM 2184 C C . ARG A 1 278 ? -6.647 -9.917 -17.801 1.00 91.19 278 ARG A C 1
ATOM 2186 O O . ARG A 1 278 ? -6.201 -10.375 -18.855 1.00 91.19 278 ARG A O 1
ATOM 2193 N N . TRP A 1 279 ? -5.877 -9.487 -16.805 1.00 89.19 279 TRP A N 1
ATOM 2194 C CA . TRP A 1 279 ? -4.416 -9.560 -16.829 1.00 89.19 279 TRP A CA 1
ATOM 2195 C C . TRP A 1 279 ? -3.923 -11.003 -16.990 1.00 89.19 279 TRP A C 1
ATOM 2197 O O . TRP A 1 279 ? -3.102 -11.282 -17.869 1.00 89.19 279 TRP A O 1
ATOM 2207 N N . ILE A 1 280 ? -4.486 -11.948 -16.230 1.00 86.12 280 ILE A N 1
ATOM 2208 C CA . ILE A 1 280 ? -4.152 -13.377 -16.341 1.00 86.12 280 ILE A CA 1
ATOM 2209 C C . ILE A 1 280 ? -4.488 -13.914 -17.738 1.00 86.12 280 ILE A C 1
ATOM 2211 O O . ILE A 1 280 ? -3.668 -14.598 -18.357 1.00 86.12 280 ILE A O 1
ATOM 2215 N N . SER A 1 281 ? -5.664 -13.581 -18.274 1.00 85.00 281 SER A N 1
ATOM 2216 C CA . SER A 1 281 ? -6.123 -14.037 -19.590 1.00 85.00 281 SER A CA 1
ATOM 2217 C C . SER A 1 281 ? -5.280 -13.472 -20.734 1.00 85.00 281 SER A C 1
ATOM 2219 O O . SER A 1 281 ? -5.011 -14.191 -21.695 1.00 85.00 281 SER A O 1
ATOM 2221 N N . ARG A 1 282 ? -4.837 -12.210 -20.640 1.00 81.69 282 ARG A N 1
ATOM 2222 C CA . ARG A 1 282 ? -3.940 -11.577 -21.619 1.00 81.69 282 ARG A CA 1
ATOM 2223 C C . ARG A 1 282 ? -2.586 -12.272 -21.620 1.00 81.69 282 ARG A C 1
ATOM 2225 O O . ARG A 1 282 ? -2.089 -12.621 -22.685 1.00 81.69 282 ARG A O 1
ATOM 2232 N N . ARG A 1 283 ? -2.050 -12.589 -20.437 1.00 73.12 283 ARG A N 1
ATOM 2233 C CA . ARG A 1 283 ? -0.803 -13.355 -20.311 1.00 73.12 283 ARG A CA 1
ATOM 2234 C C . ARG A 1 283 ? -0.940 -14.777 -20.863 1.00 73.12 283 ARG A C 1
ATOM 2236 O O . ARG A 1 283 ? -0.046 -15.250 -21.560 1.00 73.12 283 ARG A O 1
ATOM 2243 N N . ARG A 1 284 ? -2.062 -15.461 -20.598 1.00 67.12 284 ARG A N 1
ATOM 2244 C CA . ARG A 1 284 ? -2.351 -16.789 -21.171 1.00 67.12 284 ARG A CA 1
ATOM 2245 C C . ARG A 1 284 ? -2.494 -16.731 -22.690 1.00 67.12 284 ARG A C 1
ATOM 2247 O O . ARG A 1 284 ? -1.904 -17.567 -23.356 1.00 67.12 284 ARG A O 1
ATOM 2254 N N . ARG A 1 285 ? -3.207 -15.746 -23.244 1.00 59.41 285 ARG A N 1
ATOM 2255 C CA . ARG A 1 285 ? -3.336 -15.554 -24.699 1.00 59.41 285 ARG A CA 1
ATOM 2256 C C . ARG A 1 285 ? -2.012 -15.200 -25.366 1.00 59.41 285 ARG A C 1
ATOM 2258 O O . ARG A 1 285 ? -1.752 -15.734 -26.429 1.00 59.41 285 ARG A O 1
ATOM 2265 N N . GLY A 1 286 ? -1.145 -14.418 -24.723 1.00 54.06 286 GLY A N 1
ATOM 2266 C CA . GLY A 1 286 ? 0.234 -14.224 -25.185 1.00 54.06 286 GLY A CA 1
ATOM 2267 C C . GLY A 1 286 ? 1.012 -15.545 -25.259 1.00 54.06 286 GLY A C 1
ATOM 2268 O O . GLY A 1 286 ? 1.679 -15.805 -26.250 1.00 54.06 286 GLY A O 1
ATOM 2269 N N . LYS A 1 287 ? 0.846 -16.442 -24.273 1.00 50.34 287 LYS A N 1
ATOM 2270 C CA . LYS A 1 287 ? 1.432 -17.797 -24.312 1.00 50.34 287 LYS A CA 1
ATOM 2271 C C . LYS A 1 287 ? 0.780 -18.714 -25.360 1.00 50.34 287 LYS A C 1
ATOM 2273 O O . LYS A 1 287 ? 1.484 -19.453 -26.032 1.00 50.34 287 LYS A O 1
ATOM 2278 N N . PHE A 1 288 ? -0.543 -18.676 -25.525 1.00 36.50 288 PHE A N 1
ATOM 2279 C CA . PHE A 1 288 ? -1.263 -19.492 -26.511 1.00 36.50 288 PHE A CA 1
ATOM 2280 C C . PHE A 1 288 ? -1.122 -18.978 -27.946 1.00 36.50 288 PHE A C 1
ATOM 2282 O O . PHE A 1 288 ? -1.178 -19.787 -28.856 1.00 36.50 288 PHE A O 1
ATOM 2289 N N . ALA A 1 289 ? -0.887 -17.688 -28.180 1.00 36.41 289 ALA A N 1
ATOM 2290 C CA . ALA A 1 289 ? -0.498 -17.180 -29.496 1.00 36.41 289 ALA A CA 1
ATOM 2291 C C . ALA A 1 289 ? 0.894 -17.703 -29.899 1.00 36.41 289 ALA A C 1
ATOM 2293 O O . ALA A 1 289 ? 1.122 -18.000 -31.066 1.00 36.41 289 ALA A O 1
ATOM 2294 N N . VAL A 1 290 ? 1.783 -17.913 -28.919 1.00 37.84 290 VAL A N 1
ATOM 2295 C CA . VAL A 1 290 ? 3.095 -18.554 -29.116 1.00 37.84 290 VAL A CA 1
ATOM 2296 C C . VAL A 1 290 ? 2.974 -20.076 -29.328 1.00 37.84 290 VAL A C 1
ATOM 2298 O O . VAL A 1 290 ? 3.733 -20.639 -30.108 1.00 37.84 290 VAL A O 1
ATOM 2301 N N . VAL A 1 291 ? 2.006 -20.756 -28.697 1.00 32.78 291 VAL A N 1
ATOM 2302 C CA . VAL A 1 291 ? 1.809 -22.223 -28.820 1.00 32.78 291 VAL A CA 1
ATOM 2303 C C . VAL A 1 291 ? 0.881 -22.620 -29.988 1.00 32.78 291 VAL A C 1
ATOM 2305 O O . VAL A 1 291 ? 1.091 -23.641 -30.635 1.00 32.78 291 VAL A O 1
ATOM 2308 N N . GLY A 1 292 ? -0.128 -21.809 -30.309 1.00 32.62 292 GLY A N 1
ATOM 2309 C CA . GLY A 1 292 ? -1.122 -22.039 -31.367 1.00 32.62 292 GLY A CA 1
ATOM 2310 C C . GLY A 1 292 ? -0.612 -21.786 -32.788 1.00 32.62 292 GLY A C 1
ATOM 2311 O O . GLY A 1 292 ? -1.268 -22.189 -33.749 1.00 32.62 292 GLY A O 1
ATOM 2312 N N . GLY A 1 293 ? 0.581 -21.199 -32.933 1.00 33.91 293 GLY A N 1
ATOM 2313 C CA . GLY A 1 293 ? 1.275 -21.056 -34.217 1.00 33.91 293 GLY A CA 1
ATOM 2314 C C . GLY A 1 293 ? 1.671 -22.384 -34.880 1.00 33.91 293 GLY A C 1
ATOM 2315 O O . GLY A 1 293 ? 1.992 -22.391 -36.063 1.00 33.91 293 GLY A O 1
ATOM 2316 N N . PHE A 1 294 ? 1.598 -23.515 -34.166 1.00 35.94 294 PHE A N 1
ATOM 2317 C CA . PHE A 1 294 ? 1.932 -24.842 -34.705 1.00 35.94 294 PHE A CA 1
ATOM 2318 C C . PHE A 1 294 ? 0.723 -25.645 -35.227 1.00 35.94 294 PHE A C 1
ATOM 2320 O O . PHE A 1 294 ? 0.907 -26.611 -35.962 1.00 35.94 294 PHE A O 1
ATOM 2327 N N . GLY A 1 295 ? -0.516 -25.267 -34.885 1.00 29.89 295 GLY A N 1
ATOM 2328 C CA . GLY A 1 295 ? -1.707 -26.111 -35.102 1.00 29.89 295 GLY A CA 1
ATOM 2329 C C . GLY A 1 295 ? -2.462 -25.921 -36.425 1.00 29.89 295 GLY A C 1
ATOM 2330 O O . GLY A 1 295 ? -3.401 -26.662 -36.691 1.00 29.89 295 GLY A O 1
ATOM 2331 N N . SER A 1 296 ? -2.079 -24.948 -37.258 1.00 34.66 296 SER A N 1
ATOM 2332 C CA . SER A 1 296 ? -2.871 -24.526 -38.435 1.00 34.66 296 SER A CA 1
ATOM 2333 C C . SER A 1 296 ? -2.158 -24.733 -39.779 1.00 34.66 296 SER A C 1
ATOM 2335 O O . SER A 1 296 ? -2.522 -24.115 -40.776 1.00 34.66 296 SER A O 1
ATOM 2337 N N . LEU A 1 297 ? -1.127 -25.584 -39.827 1.00 34.81 297 LEU A N 1
ATOM 2338 C CA . LEU A 1 297 ? -0.278 -25.774 -41.012 1.00 34.81 297 LEU A CA 1
ATOM 2339 C C . LEU A 1 297 ? -0.752 -26.869 -41.987 1.00 34.81 297 LEU A C 1
ATOM 2341 O O . LEU A 1 297 ? -0.188 -26.989 -43.067 1.00 34.81 297 LEU A O 1
ATOM 2345 N N . ALA A 1 298 ? -1.791 -27.647 -41.668 1.00 33.38 298 ALA A N 1
ATOM 2346 C CA . ALA A 1 298 ? -2.155 -28.815 -42.483 1.00 33.38 298 ALA A CA 1
ATOM 2347 C C . ALA A 1 298 ? -3.121 -28.539 -43.657 1.00 33.38 298 ALA A C 1
ATOM 2349 O O . ALA A 1 298 ? -3.220 -29.371 -44.550 1.00 33.38 298 ALA A O 1
ATOM 2350 N N . ILE A 1 299 ? -3.831 -27.400 -43.696 1.00 36.56 299 ILE A N 1
ATOM 2351 C CA . ILE A 1 299 ? -4.907 -27.175 -44.695 1.00 36.56 299 ILE A CA 1
ATOM 2352 C C . ILE A 1 299 ? -4.604 -26.013 -45.664 1.00 36.56 299 ILE A C 1
ATOM 2354 O O . ILE A 1 299 ? -5.172 -25.943 -46.748 1.00 36.56 299 ILE A O 1
ATOM 2358 N N . ILE A 1 300 ? -3.632 -25.146 -45.357 1.00 34.25 300 ILE A N 1
ATOM 2359 C CA . ILE A 1 300 ? -3.268 -23.985 -46.203 1.00 34.25 300 ILE A CA 1
ATOM 2360 C C . ILE A 1 300 ? -2.045 -24.281 -47.103 1.00 34.25 300 ILE A C 1
ATOM 2362 O O . ILE A 1 300 ? -1.598 -23.434 -47.871 1.00 34.25 300 ILE A O 1
ATOM 2366 N N . PHE A 1 301 ? -1.525 -25.513 -47.088 1.00 33.53 301 PHE A N 1
ATOM 2367 C CA . PHE A 1 301 ? -0.339 -25.899 -47.870 1.00 33.53 301 PHE A CA 1
ATOM 2368 C C . PHE A 1 301 ? -0.568 -25.921 -49.398 1.00 33.53 301 PHE A C 1
ATOM 2370 O O . PHE A 1 301 ? 0.390 -26.017 -50.158 1.00 33.53 301 PHE A O 1
ATOM 2377 N N . GLY A 1 302 ? -1.819 -25.805 -49.865 1.00 28.86 302 GLY A N 1
ATOM 2378 C CA . GLY A 1 302 ? -2.166 -25.887 -51.288 1.00 28.86 302 GLY A CA 1
ATOM 2379 C C . GLY A 1 302 ? -2.297 -24.562 -52.050 1.00 28.86 302 GLY A C 1
ATOM 2380 O O . GLY A 1 302 ? -2.344 -24.603 -53.274 1.00 28.86 302 GLY A O 1
ATOM 2381 N N . ALA A 1 303 ? -2.380 -23.397 -51.391 1.00 31.11 303 ALA A N 1
ATOM 2382 C CA . ALA A 1 303 ? -2.863 -22.182 -52.076 1.00 31.11 303 ALA A CA 1
ATOM 2383 C C . ALA A 1 303 ? -2.059 -20.888 -51.868 1.00 31.11 303 ALA A C 1
ATOM 2385 O O . ALA A 1 303 ? -2.410 -19.871 -52.460 1.00 31.11 303 ALA A O 1
ATOM 2386 N N . LEU A 1 304 ? -0.973 -20.883 -51.090 1.00 32.06 304 LEU A N 1
ATOM 2387 C CA . LEU A 1 304 ? -0.217 -19.649 -50.822 1.00 32.06 304 LEU A CA 1
ATOM 2388 C C . LEU A 1 304 ? 1.257 -19.750 -51.231 1.00 32.06 304 LEU A C 1
ATOM 2390 O O . LEU A 1 304 ? 2.167 -19.449 -50.468 1.00 32.06 304 LEU A O 1
ATOM 2394 N N . LEU A 1 305 ? 1.489 -20.145 -52.482 1.00 35.62 305 LEU A N 1
ATOM 2395 C CA . LEU A 1 305 ? 2.811 -20.179 -53.114 1.00 35.62 305 LEU A CA 1
ATOM 2396 C C . LEU A 1 305 ? 3.421 -18.792 -53.411 1.00 35.62 305 LEU A C 1
ATOM 2398 O O . LEU A 1 305 ? 4.445 -18.727 -54.080 1.00 35.62 305 LEU A O 1
ATOM 2402 N N . LEU A 1 306 ? 2.853 -17.672 -52.946 1.00 39.34 306 LEU A N 1
ATOM 2403 C CA . LEU A 1 306 ? 3.354 -16.337 -53.302 1.00 39.34 306 LEU A CA 1
ATOM 2404 C C . LEU A 1 306 ? 3.143 -15.303 -52.181 1.00 39.34 306 LEU A C 1
ATOM 2406 O O . LEU A 1 306 ? 2.188 -14.532 -52.236 1.00 39.34 306 LEU A O 1
ATOM 2410 N N . ARG A 1 307 ? 4.042 -15.265 -51.182 1.00 29.56 307 ARG A N 1
ATOM 2411 C CA . ARG A 1 307 ? 4.597 -14.032 -50.562 1.00 29.56 307 ARG A CA 1
ATOM 2412 C C . ARG A 1 307 ? 5.585 -14.372 -49.429 1.00 29.56 307 ARG A C 1
ATOM 2414 O O . ARG A 1 307 ? 5.213 -15.111 -48.521 1.00 29.56 307 ARG A O 1
ATOM 2421 N N . PRO A 1 308 ? 6.813 -13.820 -49.426 1.00 31.91 308 PRO A N 1
ATOM 2422 C CA . PRO A 1 308 ? 7.749 -14.002 -48.324 1.00 31.91 308 PRO A CA 1
ATOM 2423 C C . PRO A 1 308 ? 7.383 -13.039 -47.185 1.00 31.91 308 PRO A C 1
ATOM 2425 O O . PRO A 1 308 ? 7.350 -11.826 -47.382 1.00 31.91 308 PRO A O 1
ATOM 2428 N N . VAL A 1 309 ? 7.103 -13.565 -45.992 1.00 37.81 309 VAL A N 1
ATOM 2429 C CA . VAL A 1 309 ? 7.014 -12.772 -44.757 1.00 37.81 309 VAL A CA 1
ATOM 2430 C C . VAL A 1 309 ? 8.266 -13.082 -43.946 1.00 37.81 309 VAL A C 1
ATOM 2432 O O . VAL A 1 309 ? 8.426 -14.190 -43.440 1.00 37.81 309 VAL A O 1
ATOM 2435 N N . PHE A 1 310 ? 9.182 -12.119 -43.874 1.00 37.97 310 PHE A N 1
ATOM 2436 C CA . PHE A 1 310 ? 10.367 -12.191 -43.025 1.00 37.97 310 PHE A CA 1
ATOM 2437 C C . PHE A 1 310 ? 9.934 -12.253 -41.550 1.00 37.97 310 PHE A C 1
ATOM 2439 O O . PHE A 1 310 ? 9.240 -11.358 -41.075 1.00 37.97 310 PHE A O 1
ATOM 2446 N N . GLN A 1 311 ? 10.324 -13.303 -40.821 1.00 45.66 311 GLN A N 1
ATOM 2447 C CA . GLN A 1 311 ? 10.220 -13.343 -39.359 1.00 45.66 311 GLN A CA 1
ATOM 2448 C C . GLN A 1 311 ? 11.493 -12.716 -38.770 1.00 45.66 311 GLN A C 1
ATOM 2450 O O . GLN A 1 311 ? 12.584 -13.248 -38.968 1.00 45.66 311 GLN A O 1
ATOM 2455 N N . GLU A 1 312 ? 11.374 -11.580 -38.073 1.00 54.59 312 GLU A N 1
ATOM 2456 C CA . GLU A 1 312 ? 12.495 -10.997 -37.322 1.00 54.59 312 GLU A CA 1
ATOM 2457 C C . GLU A 1 312 ? 12.908 -11.939 -36.183 1.00 54.59 312 GLU A C 1
ATOM 2459 O O . GLU A 1 312 ? 12.069 -12.472 -35.454 1.00 54.59 312 GLU A O 1
ATOM 2464 N N . THR A 1 313 ? 14.211 -12.165 -36.017 1.00 68.75 313 THR A N 1
ATOM 2465 C CA . THR A 1 313 ? 14.718 -13.013 -34.931 1.00 68.75 313 THR A CA 1
ATOM 2466 C C . THR A 1 313 ? 14.518 -12.323 -33.571 1.00 68.75 313 THR A C 1
ATOM 2468 O O . THR A 1 313 ? 14.532 -11.093 -33.504 1.00 68.75 313 THR A O 1
ATOM 2471 N N . PRO A 1 314 ? 14.397 -13.060 -32.447 1.00 59.47 314 PRO A N 1
ATOM 2472 C CA . PRO A 1 314 ? 14.288 -12.460 -31.108 1.00 59.47 314 PRO A CA 1
ATOM 2473 C C . PRO A 1 314 ? 15.439 -11.502 -30.771 1.00 59.47 314 PRO A C 1
ATOM 2475 O O . PRO A 1 314 ? 15.257 -10.524 -30.051 1.00 59.47 314 PRO A O 1
ATOM 2478 N N . ALA A 1 315 ? 16.620 -11.774 -31.328 1.00 65.25 315 ALA A N 1
ATOM 2479 C CA . ALA A 1 315 ? 17.803 -10.939 -31.187 1.00 65.25 315 ALA A CA 1
ATOM 2480 C C . ALA A 1 315 ? 17.665 -9.626 -31.984 1.00 65.25 315 ALA A C 1
ATOM 2482 O O . ALA A 1 315 ? 18.006 -8.562 -31.472 1.00 65.25 315 ALA A O 1
ATOM 2483 N N . GLN A 1 316 ? 17.093 -9.691 -33.194 1.00 69.81 316 GLN A N 1
ATOM 2484 C CA . GLN A 1 316 ? 16.771 -8.511 -33.999 1.00 69.81 316 GLN A CA 1
ATOM 2485 C C . GLN A 1 316 ? 15.680 -7.660 -33.340 1.00 69.81 316 GLN A C 1
ATOM 2487 O O . GLN A 1 316 ? 15.797 -6.441 -33.291 1.00 69.81 316 GLN A O 1
ATOM 2492 N N . HIS A 1 317 ? 14.660 -8.293 -32.758 1.00 73.19 317 HIS A N 1
ATOM 2493 C CA . HIS A 1 317 ? 13.611 -7.587 -32.028 1.00 73.19 317 HIS A CA 1
ATOM 2494 C C . HIS A 1 317 ? 14.154 -6.873 -30.780 1.00 73.19 317 HIS A C 1
ATOM 2496 O O . HIS A 1 317 ? 13.866 -5.697 -30.572 1.00 73.19 317 HIS A O 1
ATOM 2502 N N . ALA A 1 318 ? 14.994 -7.546 -29.985 1.00 68.44 318 ALA A N 1
ATOM 2503 C CA . ALA A 1 318 ? 15.654 -6.937 -28.828 1.00 68.44 318 ALA A CA 1
ATOM 2504 C C . ALA A 1 318 ? 16.530 -5.737 -29.230 1.00 68.44 318 ALA A C 1
ATOM 2506 O O . ALA A 1 318 ? 16.540 -4.716 -28.539 1.00 68.44 318 ALA A O 1
ATOM 2507 N N . LEU A 1 319 ? 17.224 -5.837 -30.369 1.00 75.81 319 LEU A N 1
ATOM 2508 C CA . LEU A 1 319 ? 18.006 -4.736 -30.922 1.00 75.81 319 LEU A CA 1
ATOM 2509 C C . LEU A 1 319 ? 17.108 -3.561 -31.335 1.00 75.81 319 LEU A C 1
ATOM 2511 O O . LEU A 1 319 ? 17.402 -2.429 -30.965 1.00 75.81 319 LEU A O 1
ATOM 2515 N N . ASN A 1 320 ? 15.984 -3.830 -32.004 1.00 76.62 320 ASN A N 1
ATOM 2516 C CA . ASN A 1 320 ? 15.013 -2.811 -32.412 1.00 76.62 320 ASN A CA 1
ATOM 2517 C C . ASN A 1 320 ? 14.403 -2.082 -31.195 1.00 76.62 320 ASN A C 1
ATOM 2519 O O . ASN A 1 320 ? 14.272 -0.859 -31.214 1.00 76.62 320 ASN A O 1
ATOM 2523 N N . VAL A 1 321 ? 14.081 -2.808 -30.115 1.00 76.62 321 VAL A N 1
ATOM 2524 C CA . VAL A 1 321 ? 13.559 -2.229 -28.859 1.00 76.62 321 VAL A CA 1
ATOM 2525 C C . VAL A 1 321 ? 14.578 -1.288 -28.216 1.00 76.62 321 VAL A C 1
ATOM 2527 O O . VAL A 1 321 ? 14.219 -0.195 -27.780 1.00 76.62 321 VAL A O 1
ATOM 2530 N N . VAL A 1 322 ? 15.849 -1.692 -28.168 1.00 77.44 322 VAL A N 1
ATOM 2531 C CA . VAL A 1 322 ? 16.915 -0.870 -27.584 1.00 77.44 322 VAL A CA 1
ATOM 2532 C C . VAL A 1 322 ? 17.252 0.328 -28.474 1.00 77.44 322 VAL A C 1
ATOM 2534 O O . VAL A 1 322 ? 17.330 1.449 -27.977 1.00 77.44 322 VAL A O 1
ATOM 2537 N N . GLN A 1 323 ? 17.368 0.139 -29.788 1.00 74.12 323 GLN A N 1
ATOM 2538 C CA . GLN A 1 323 ? 17.660 1.220 -30.735 1.00 74.12 323 GLN A CA 1
ATOM 2539 C C . GLN A 1 323 ? 16.523 2.250 -30.831 1.00 74.12 323 GLN A C 1
ATOM 2541 O O . GLN A 1 323 ? 16.788 3.433 -31.025 1.00 74.12 323 GLN A O 1
ATOM 2546 N N . GLY A 1 324 ? 15.268 1.828 -30.647 1.00 66.94 324 GLY A N 1
ATOM 2547 C CA . GLY A 1 324 ? 14.095 2.707 -30.633 1.00 66.94 324 GLY A CA 1
ATOM 2548 C C . GLY A 1 324 ? 13.864 3.459 -29.317 1.00 66.94 324 GLY A C 1
ATOM 2549 O O . GLY A 1 324 ? 12.932 4.254 -29.238 1.00 66.94 324 GLY A O 1
ATOM 2550 N N . SER A 1 325 ? 14.681 3.217 -28.284 1.00 63.75 325 SER A N 1
ATOM 2551 C CA . SER A 1 325 ? 14.506 3.807 -26.945 1.00 63.75 325 SER A CA 1
ATOM 2552 C C . SER A 1 325 ? 15.198 5.165 -26.740 1.00 63.75 325 SER A C 1
ATOM 2554 O O . SER A 1 325 ? 15.178 5.708 -25.635 1.00 63.75 325 SER A O 1
ATOM 2556 N N . ALA A 1 326 ? 15.771 5.749 -27.797 1.00 56.59 326 ALA A N 1
ATOM 2557 C CA . ALA A 1 326 ? 16.387 7.071 -27.738 1.00 56.59 326 ALA A CA 1
ATOM 2558 C C . ALA A 1 326 ? 15.337 8.164 -27.427 1.00 56.59 326 ALA A C 1
ATOM 2560 O O . ALA A 1 326 ? 14.407 8.383 -28.201 1.00 56.59 326 ALA A O 1
ATOM 2561 N N . GLY A 1 327 ? 15.499 8.866 -26.298 1.00 55.56 327 GLY A N 1
ATOM 2562 C CA . GLY A 1 327 ? 14.766 10.098 -25.970 1.00 55.56 327 GLY A CA 1
ATOM 2563 C C . GLY A 1 327 ? 13.410 9.982 -25.249 1.00 55.56 327 GLY A C 1
ATOM 2564 O O . GLY A 1 327 ? 12.770 11.014 -25.059 1.00 55.56 327 GLY A O 1
ATOM 2565 N N . LEU A 1 328 ? 12.943 8.796 -24.823 1.00 55.22 328 LEU A N 1
ATOM 2566 C CA . LEU A 1 328 ? 11.624 8.623 -24.175 1.00 55.22 328 LEU A CA 1
ATOM 2567 C C . LEU A 1 328 ? 11.588 7.545 -23.069 1.00 55.22 328 LEU A C 1
ATOM 2569 O O . LEU A 1 328 ? 12.533 6.789 -22.858 1.00 55.22 328 LEU A O 1
ATOM 2573 N N . VAL A 1 329 ? 10.448 7.500 -22.359 1.00 54.56 329 VAL A N 1
ATOM 2574 C CA . VAL A 1 329 ? 10.065 6.511 -21.332 1.00 54.56 329 VAL A CA 1
ATOM 2575 C C . VAL A 1 329 ? 10.348 5.079 -21.796 1.00 54.56 329 VAL A C 1
ATOM 2577 O O . VAL A 1 329 ? 9.953 4.673 -22.888 1.00 54.56 329 VAL A O 1
ATOM 2580 N N . ARG A 1 330 ? 10.999 4.300 -20.927 1.00 63.25 330 ARG A N 1
ATOM 2581 C CA . ARG A 1 330 ? 11.459 2.937 -21.210 1.00 63.25 330 ARG A CA 1
ATOM 2582 C C . ARG A 1 330 ? 10.323 1.981 -21.619 1.00 63.25 330 ARG A C 1
ATOM 2584 O O . ARG A 1 330 ? 9.347 1.856 -20.873 1.00 63.25 330 ARG A O 1
ATOM 2591 N N . PRO A 1 331 ? 10.486 1.217 -22.718 1.00 64.56 331 PRO A N 1
ATOM 2592 C CA . PRO A 1 331 ? 9.617 0.087 -23.038 1.00 64.56 331 PRO A CA 1
ATOM 2593 C C . PRO A 1 331 ? 9.638 -0.964 -21.924 1.00 64.56 331 PRO A C 1
ATOM 2595 O O . PRO A 1 331 ? 10.662 -1.181 -21.270 1.00 64.56 331 PRO A O 1
ATOM 2598 N N . ALA A 1 332 ? 8.527 -1.671 -21.726 1.00 66.75 332 ALA A N 1
ATOM 2599 C CA . ALA A 1 332 ? 8.443 -2.708 -20.698 1.00 66.75 332 ALA A CA 1
ATOM 2600 C C . ALA A 1 332 ? 9.422 -3.870 -20.952 1.00 66.75 332 ALA A C 1
ATOM 2602 O O . ALA A 1 332 ? 9.898 -4.494 -20.002 1.00 66.75 332 ALA A O 1
ATOM 2603 N N . GLU A 1 333 ? 9.740 -4.123 -22.223 1.00 70.12 333 GLU A N 1
ATOM 2604 C CA . GLU A 1 333 ? 10.654 -5.164 -22.692 1.00 70.12 333 GLU A CA 1
ATOM 2605 C C . GLU A 1 333 ? 12.129 -4.738 -22.625 1.00 70.12 333 GLU A C 1
ATOM 2607 O O . GLU A 1 333 ? 13.006 -5.535 -22.951 1.00 70.12 333 GLU A O 1
ATOM 2612 N N . PHE A 1 334 ? 12.444 -3.504 -22.206 1.00 80.81 334 PHE A N 1
ATOM 2613 C CA . PHE A 1 334 ? 13.807 -2.962 -22.253 1.00 80.81 334 PHE A CA 1
ATOM 2614 C C . PHE A 1 334 ? 14.811 -3.833 -21.482 1.00 80.81 334 PHE A C 1
ATOM 2616 O O . PHE A 1 334 ? 15.849 -4.223 -22.011 1.00 80.81 334 PHE A O 1
ATOM 2623 N N . ARG A 1 335 ? 14.469 -4.227 -20.249 1.00 78.19 335 ARG A N 1
ATOM 2624 C CA . ARG A 1 335 ? 15.343 -5.066 -19.411 1.00 78.19 335 ARG A CA 1
ATOM 2625 C C . ARG A 1 335 ? 15.555 -6.462 -20.002 1.00 78.19 335 ARG A C 1
ATOM 2627 O O . ARG A 1 335 ? 16.654 -7.004 -19.931 1.00 78.19 335 ARG A O 1
ATOM 2634 N N . GLU A 1 336 ? 14.501 -7.042 -20.568 1.00 75.50 336 GLU A N 1
ATOM 2635 C CA . GLU A 1 336 ? 14.545 -8.357 -21.216 1.00 75.50 336 GLU A CA 1
ATOM 2636 C C . GLU A 1 336 ? 15.372 -8.289 -22.506 1.00 75.50 336 GLU A C 1
ATOM 2638 O O . GLU A 1 336 ? 16.193 -9.166 -22.759 1.00 75.50 336 GLU A O 1
ATOM 2643 N N . SER A 1 337 ? 15.242 -7.195 -23.257 1.00 80.75 337 SER A N 1
ATOM 2644 C CA . SER A 1 337 ? 16.009 -6.927 -24.474 1.00 80.75 337 SER A CA 1
ATOM 2645 C C . SER A 1 337 ? 17.498 -6.790 -24.174 1.00 80.75 337 SER A C 1
ATOM 2647 O O . SER A 1 337 ? 18.306 -7.433 -24.837 1.00 80.75 337 SER A O 1
ATOM 2649 N N . ILE A 1 338 ? 17.871 -6.053 -23.122 1.00 86.00 338 ILE A N 1
ATOM 2650 C CA . ILE A 1 338 ? 19.263 -5.956 -22.659 1.00 86.00 338 ILE A CA 1
ATOM 2651 C C . ILE A 1 338 ? 19.823 -7.329 -22.259 1.00 86.00 338 ILE A C 1
ATOM 2653 O O . ILE A 1 338 ? 20.948 -7.664 -22.630 1.00 86.00 338 ILE A O 1
ATOM 2657 N N . ALA A 1 339 ? 19.038 -8.163 -21.569 1.00 79.00 339 ALA A N 1
ATOM 2658 C CA . ALA A 1 339 ? 19.459 -9.518 -21.212 1.00 79.00 339 ALA A CA 1
ATOM 2659 C C . ALA A 1 339 ? 19.647 -10.421 -22.446 1.00 79.00 339 ALA A C 1
ATOM 2661 O O . ALA A 1 339 ? 20.622 -11.170 -22.510 1.00 79.00 339 ALA A O 1
ATOM 2662 N N . ILE A 1 340 ? 18.754 -10.325 -23.438 1.00 72.19 340 ILE A N 1
ATOM 2663 C CA . ILE A 1 340 ? 18.855 -11.057 -24.711 1.00 72.19 340 ILE A CA 1
ATOM 2664 C C . ILE A 1 340 ? 20.080 -10.590 -25.499 1.00 72.19 340 ILE A C 1
ATOM 2666 O O . ILE A 1 340 ? 20.853 -11.425 -25.960 1.00 72.19 340 ILE A O 1
ATOM 2670 N N . ILE A 1 341 ? 20.293 -9.277 -25.612 1.00 80.56 341 ILE A N 1
ATOM 2671 C CA . ILE A 1 341 ? 21.456 -8.673 -26.274 1.00 80.56 341 ILE A CA 1
ATOM 2672 C C . ILE A 1 341 ? 22.753 -9.150 -25.617 1.00 80.56 341 ILE A C 1
ATOM 2674 O O . ILE A 1 341 ? 23.662 -9.594 -26.320 1.00 80.56 341 ILE A O 1
ATOM 2678 N N . ARG A 1 342 ? 22.816 -9.139 -24.279 1.00 88.69 342 ARG A N 1
ATOM 2679 C CA . ARG A 1 342 ? 23.964 -9.640 -23.512 1.00 88.69 342 ARG A CA 1
ATOM 2680 C C . ARG A 1 342 ? 24.199 -11.131 -23.756 1.00 88.69 342 ARG A C 1
ATOM 2682 O O . ARG A 1 342 ? 25.320 -11.528 -24.064 1.00 88.69 342 ARG A O 1
ATOM 2689 N N . ALA A 1 343 ? 23.155 -11.955 -23.665 1.00 79.38 343 ALA A N 1
ATOM 2690 C CA . ALA A 1 343 ? 23.251 -13.401 -23.873 1.00 79.38 343 ALA A CA 1
ATOM 2691 C C . ALA A 1 343 ? 23.668 -13.757 -25.310 1.00 79.38 343 ALA A C 1
ATOM 2693 O O . ALA A 1 343 ? 24.460 -14.675 -25.521 1.00 79.38 343 ALA A O 1
ATOM 2694 N N . ALA A 1 344 ? 23.176 -12.996 -26.287 1.00 79.94 344 ALA A N 1
ATOM 2695 C CA . ALA A 1 344 ? 23.513 -13.139 -27.698 1.00 79.94 344 ALA A CA 1
ATOM 2696 C C . ALA A 1 344 ? 24.840 -12.455 -28.080 1.00 79.94 344 ALA A C 1
ATOM 2698 O O . ALA A 1 344 ? 25.253 -12.550 -29.234 1.00 79.94 344 ALA A O 1
ATOM 2699 N N . LYS A 1 345 ? 25.513 -11.782 -27.131 1.00 86.81 345 LYS A N 1
ATOM 2700 C 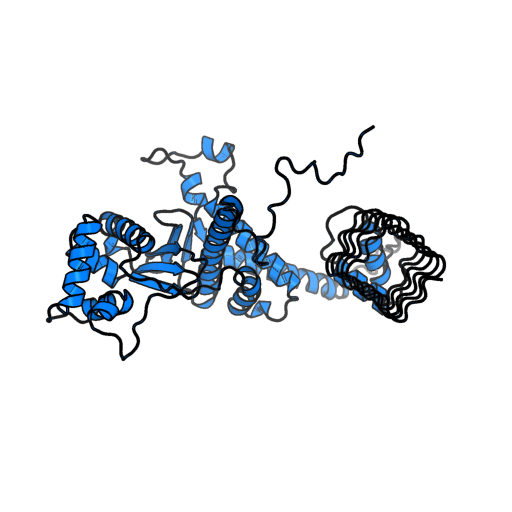CA . LYS A 1 345 ? 26.751 -11.011 -27.343 1.00 86.81 345 LYS A CA 1
ATOM 2701 C C . LYS A 1 345 ? 26.633 -9.998 -28.488 1.00 86.81 345 LYS A C 1
ATOM 2703 O O . LYS A 1 345 ? 27.586 -9.771 -29.236 1.00 86.81 345 LYS A O 1
ATOM 2708 N N . LEU A 1 346 ? 25.450 -9.407 -28.642 1.00 85.12 346 LEU A N 1
ATOM 2709 C CA . LEU A 1 346 ? 25.205 -8.394 -29.660 1.00 85.12 346 LEU A CA 1
ATOM 2710 C C . LEU A 1 346 ? 25.836 -7.062 -29.254 1.00 85.12 346 LEU A C 1
ATOM 2712 O O . LEU A 1 346 ? 25.936 -6.726 -28.073 1.00 85.12 346 LEU A O 1
ATOM 2716 N N . ARG A 1 347 ? 26.267 -6.300 -30.261 1.00 88.44 347 ARG A N 1
ATOM 2717 C CA . ARG A 1 347 ? 26.901 -4.995 -30.074 1.00 88.44 347 ARG A CA 1
ATOM 2718 C C . ARG A 1 347 ? 25.854 -3.892 -30.189 1.00 88.44 347 ARG A C 1
ATOM 2720 O O . ARG A 1 347 ? 25.085 -3.868 -31.144 1.00 88.44 347 ARG A O 1
ATOM 2727 N N . LEU A 1 348 ? 25.877 -2.968 -29.238 1.00 89.75 348 LEU A N 1
ATOM 2728 C CA . LEU A 1 348 ? 25.109 -1.722 -29.207 1.00 89.75 348 LEU A CA 1
ATOM 2729 C C . LEU A 1 348 ? 26.011 -0.528 -29.544 1.00 89.75 348 LEU A C 1
ATOM 2731 O O . LEU A 1 348 ? 25.840 0.576 -29.027 1.00 89.75 348 LEU A O 1
ATOM 2735 N N . ASP A 1 349 ? 27.009 -0.763 -30.392 1.00 89.81 349 ASP A N 1
ATOM 2736 C CA . ASP A 1 349 ? 27.951 0.268 -30.796 1.00 89.81 349 ASP A CA 1
ATOM 2737 C C . ASP A 1 349 ? 27.240 1.353 -31.615 1.00 89.81 349 ASP A C 1
ATOM 2739 O O . ASP A 1 349 ? 26.454 1.045 -32.510 1.00 89.81 349 ASP A O 1
ATOM 2743 N N . GLY A 1 350 ? 27.542 2.622 -31.344 1.00 84.81 350 GLY A N 1
ATOM 2744 C CA . GLY A 1 350 ? 26.943 3.752 -32.061 1.00 84.81 350 GLY A CA 1
ATOM 2745 C C . GLY A 1 350 ? 25.466 4.010 -31.748 1.00 84.81 350 GLY A C 1
ATOM 2746 O O . GLY A 1 350 ? 24.860 4.868 -32.384 1.00 84.81 350 GLY A O 1
ATOM 2747 N N . VAL A 1 351 ? 24.870 3.286 -30.794 1.00 87.06 351 VAL A N 1
ATOM 2748 C CA . VAL A 1 351 ? 23.480 3.514 -30.375 1.00 87.06 351 VAL A CA 1
ATOM 2749 C C . VAL A 1 351 ? 23.370 4.839 -29.618 1.00 87.06 351 VAL A C 1
ATOM 2751 O O . VAL A 1 351 ? 24.259 5.194 -28.841 1.00 87.06 351 VAL A O 1
ATOM 2754 N N . SER A 1 352 ? 22.270 5.563 -29.843 1.00 86.38 352 SER A N 1
ATOM 2755 C CA . SER A 1 352 ? 21.973 6.798 -29.120 1.00 86.38 352 SER A CA 1
ATOM 2756 C C . SER A 1 352 ? 21.162 6.537 -27.852 1.00 86.38 352 SER A C 1
ATOM 2758 O O . SER A 1 352 ? 20.066 5.987 -27.889 1.00 86.38 352 SER A O 1
ATOM 2760 N N . TRP A 1 353 ? 21.717 7.000 -26.741 1.00 86.06 353 TRP A N 1
ATOM 2761 C CA . TRP A 1 353 ? 21.199 7.015 -25.376 1.00 86.06 353 TRP A CA 1
ATOM 2762 C C . TRP A 1 353 ? 21.018 8.440 -24.853 1.00 86.06 353 TRP A C 1
ATOM 2764 O O . TRP A 1 353 ? 20.857 8.636 -23.647 1.00 86.06 353 TRP A O 1
ATOM 2774 N N . SER A 1 354 ? 21.099 9.452 -25.722 1.00 84.88 354 SER A N 1
ATOM 2775 C CA . SER A 1 354 ? 20.951 10.842 -25.295 1.00 84.88 354 SER A CA 1
ATOM 2776 C C . SER A 1 354 ? 19.597 11.028 -24.608 1.00 84.88 354 SER A C 1
ATOM 2778 O O . SER A 1 354 ? 18.560 10.607 -25.126 1.00 84.88 354 SER A O 1
ATOM 2780 N N . HIS A 1 355 ? 19.627 11.608 -23.408 1.00 79.25 355 HIS A N 1
ATOM 2781 C CA . HIS A 1 355 ? 18.474 11.787 -22.516 1.00 79.25 355 HIS A CA 1
ATOM 2782 C C . HIS A 1 355 ? 17.743 10.502 -22.080 1.00 79.25 355 HIS A C 1
ATOM 2784 O O . HIS A 1 355 ? 16.639 10.581 -21.536 1.00 79.25 355 HIS A O 1
ATOM 2790 N N . ALA A 1 356 ? 18.326 9.317 -22.288 1.00 81.94 356 ALA A N 1
ATOM 2791 C CA . ALA A 1 356 ? 17.710 8.056 -21.881 1.00 81.94 356 ALA A CA 1
ATOM 2792 C C . ALA A 1 356 ? 17.674 7.902 -20.349 1.00 81.94 356 ALA A C 1
ATOM 2794 O O . ALA A 1 356 ? 18.606 8.299 -19.647 1.00 81.94 356 ALA A O 1
ATOM 2795 N N . ASP A 1 357 ? 16.611 7.278 -19.834 1.00 80.00 357 ASP A N 1
ATOM 2796 C CA . ASP A 1 357 ? 16.500 6.875 -18.427 1.00 80.00 357 ASP A CA 1
ATOM 2797 C C . ASP A 1 357 ? 17.105 5.478 -18.223 1.00 80.00 357 ASP A C 1
ATOM 2799 O O . ASP A 1 357 ? 16.485 4.462 -18.534 1.00 80.00 357 ASP A O 1
ATOM 2803 N N . LEU A 1 358 ? 18.323 5.438 -17.686 1.00 86.31 358 LEU A N 1
ATOM 2804 C CA . LEU A 1 358 ? 19.079 4.241 -17.314 1.00 86.31 358 LEU A CA 1
ATOM 2805 C C . LEU A 1 358 ? 19.185 4.063 -15.788 1.00 86.31 358 LEU A C 1
ATOM 2807 O O . LEU A 1 358 ? 20.012 3.277 -15.320 1.00 86.31 358 LEU A O 1
ATOM 2811 N N . VAL A 1 359 ? 18.350 4.746 -14.996 1.00 85.56 359 VAL A N 1
ATOM 2812 C CA . VAL A 1 359 ? 18.434 4.713 -13.528 1.00 85.56 359 VAL A CA 1
ATOM 2813 C C . VAL A 1 359 ? 18.343 3.273 -13.008 1.00 85.56 359 VAL A C 1
ATOM 2815 O O . VAL A 1 359 ? 17.423 2.509 -13.344 1.00 85.56 359 VAL A O 1
ATOM 2818 N N . CYS A 1 360 ? 19.334 2.891 -12.197 1.00 84.25 360 CYS A N 1
ATOM 2819 C CA . CYS A 1 360 ? 19.496 1.558 -11.608 1.00 84.25 360 CYS A CA 1
ATOM 2820 C C . CYS A 1 360 ? 19.434 0.392 -12.618 1.00 84.25 360 CYS A C 1
ATOM 2822 O O . CYS A 1 360 ? 19.007 -0.712 -12.265 1.00 84.25 360 CYS A O 1
ATOM 2824 N N . GLN A 1 361 ? 19.785 0.621 -13.889 1.00 87.56 361 GLN A N 1
ATOM 2825 C CA . GLN A 1 361 ? 19.787 -0.432 -14.906 1.00 87.56 361 GLN A CA 1
ATOM 2826 C C . GLN A 1 361 ? 21.082 -1.226 -14.921 1.00 87.56 361 GLN A C 1
ATOM 2828 O O . GLN A 1 361 ? 22.165 -0.698 -14.689 1.00 87.56 361 GLN A O 1
ATOM 2833 N N . ASP A 1 362 ? 20.951 -2.513 -15.230 1.00 91.31 362 ASP A N 1
ATOM 2834 C CA . ASP A 1 362 ? 22.089 -3.393 -15.430 1.00 91.31 362 ASP A CA 1
ATOM 2835 C C . ASP A 1 362 ? 22.525 -3.370 -16.895 1.00 91.31 362 ASP A C 1
ATOM 2837 O O . ASP A 1 362 ? 21.937 -4.053 -17.734 1.00 91.31 362 ASP A O 1
ATOM 2841 N N . MET A 1 363 ? 23.568 -2.593 -17.171 1.00 93.62 363 MET A N 1
ATOM 2842 C CA . MET A 1 363 ? 24.234 -2.421 -18.464 1.00 93.62 363 MET A CA 1
ATOM 2843 C C . MET A 1 363 ? 25.610 -3.112 -18.494 1.00 93.62 363 MET A C 1
ATOM 2845 O O . MET A 1 363 ? 26.405 -2.875 -19.404 1.00 93.62 363 MET A O 1
ATOM 2849 N N . SER A 1 364 ? 25.892 -3.975 -17.511 1.00 95.12 364 SER A N 1
ATOM 2850 C CA . SER A 1 364 ? 27.170 -4.675 -17.398 1.00 95.12 364 SER A CA 1
ATOM 2851 C C . SER A 1 364 ? 27.428 -5.604 -18.583 1.00 95.12 364 SER A C 1
ATOM 2853 O O . SER A 1 364 ? 26.491 -6.116 -19.213 1.00 95.12 364 SER A O 1
ATOM 2855 N N . ASP A 1 365 ? 28.711 -5.797 -18.894 1.00 94.69 365 ASP A N 1
ATOM 2856 C CA . ASP A 1 365 ? 29.209 -6.689 -19.951 1.00 94.69 365 ASP A CA 1
ATOM 2857 C C . ASP A 1 365 ? 28.699 -6.373 -21.381 1.00 94.69 365 ASP A C 1
ATOM 2859 O O . ASP A 1 365 ? 28.869 -7.178 -22.300 1.00 94.69 365 ASP A O 1
ATOM 2863 N N . LEU A 1 366 ? 28.065 -5.215 -21.604 1.00 95.00 366 LEU A N 1
ATOM 2864 C CA . LEU A 1 366 ? 27.580 -4.800 -22.924 1.00 95.00 366 LEU A CA 1
ATOM 2865 C C . LEU A 1 366 ? 28.675 -4.106 -23.742 1.00 95.00 366 LEU A C 1
ATOM 2867 O O . LEU A 1 366 ? 29.475 -3.336 -23.211 1.00 95.00 366 LEU A O 1
ATOM 2871 N N . SER A 1 367 ? 28.651 -4.310 -25.063 1.00 95.38 367 SER A N 1
ATOM 2872 C CA . SER A 1 367 ? 29.429 -3.498 -26.006 1.00 95.38 367 SER A CA 1
ATOM 2873 C C . SER A 1 367 ? 28.604 -2.312 -26.467 1.00 95.38 367 SER A C 1
ATOM 2875 O O . SER A 1 367 ? 27.603 -2.503 -27.147 1.00 95.38 367 SER A O 1
ATOM 2877 N N . MET A 1 368 ? 29.027 -1.109 -26.102 1.00 94.25 368 MET A N 1
ATOM 2878 C CA . MET A 1 368 ? 28.390 0.169 -26.417 1.00 94.25 368 MET A CA 1
ATOM 2879 C C . MET A 1 368 ? 29.434 1.168 -26.933 1.00 94.25 368 MET A C 1
ATOM 2881 O O . MET A 1 368 ? 29.380 2.350 -26.613 1.00 94.25 368 MET A O 1
ATOM 2885 N N . ALA A 1 369 ? 30.423 0.710 -27.705 1.00 92.88 369 ALA A N 1
ATOM 2886 C CA . ALA A 1 369 ? 31.478 1.597 -28.186 1.00 92.88 369 ALA A CA 1
ATOM 2887 C C . ALA A 1 369 ? 30.920 2.648 -29.145 1.00 92.88 369 ALA A C 1
ATOM 2889 O O . ALA A 1 369 ? 30.044 2.350 -29.959 1.00 92.88 369 ALA A O 1
ATOM 2890 N N . ARG A 1 370 ? 31.465 3.866 -29.102 1.00 92.06 370 ARG A N 1
ATOM 2891 C CA . ARG A 1 370 ? 30.991 5.005 -29.911 1.00 92.06 370 ARG A CA 1
ATOM 2892 C C . ARG A 1 370 ? 29.520 5.372 -29.679 1.00 92.06 370 ARG A C 1
ATOM 2894 O O . ARG A 1 370 ? 28.925 6.030 -30.526 1.00 92.06 370 ARG A O 1
ATOM 2901 N N . ALA A 1 371 ? 28.912 4.931 -28.580 1.00 92.69 371 ALA A N 1
ATOM 2902 C CA . ALA A 1 371 ? 27.533 5.279 -28.270 1.00 92.69 371 ALA A CA 1
ATOM 2903 C C . ALA A 1 371 ? 27.419 6.768 -27.902 1.00 92.69 371 ALA A C 1
ATOM 2905 O O . ALA A 1 371 ? 28.322 7.325 -27.277 1.00 92.69 371 ALA A O 1
ATOM 2906 N N . THR A 1 372 ? 26.315 7.422 -28.261 1.00 88.38 372 THR A N 1
ATOM 2907 C CA . THR A 1 372 ? 26.031 8.807 -27.837 1.00 88.38 372 THR A CA 1
ATOM 2908 C C . THR A 1 372 ? 25.089 8.785 -26.641 1.00 88.38 372 THR A C 1
ATOM 2910 O O . THR A 1 372 ? 24.230 7.925 -26.566 1.00 88.38 372 THR A O 1
ATOM 2913 N N . GLY A 1 373 ? 25.243 9.690 -25.686 1.00 86.12 373 GLY A N 1
ATOM 2914 C CA . GLY A 1 373 ? 24.556 9.659 -24.393 1.00 86.12 373 GLY A CA 1
ATOM 2915 C C . GLY A 1 373 ? 24.538 11.027 -23.722 1.00 86.12 373 GLY A C 1
ATOM 2916 O O . GLY A 1 373 ? 24.700 11.119 -22.507 1.00 86.12 373 GLY A O 1
ATOM 2917 N N . GLU A 1 374 ? 24.395 12.096 -24.507 1.00 86.50 374 GLU A N 1
ATOM 2918 C CA . GLU A 1 374 ? 24.352 13.456 -23.967 1.00 86.50 374 GLU A CA 1
ATOM 2919 C C . GLU A 1 374 ? 23.146 13.613 -23.029 1.00 86.50 374 GLU A C 1
ATOM 2921 O O . GLU A 1 374 ? 22.018 13.260 -23.383 1.00 86.50 374 GLU A O 1
ATOM 2926 N N . GLY A 1 375 ? 23.384 14.079 -21.802 1.00 81.81 375 GLY A N 1
ATOM 2927 C CA . GLY A 1 375 ? 22.333 14.244 -20.795 1.00 81.81 375 GLY A CA 1
ATOM 2928 C C . GLY A 1 375 ? 21.659 12.940 -20.345 1.00 81.81 375 GLY A C 1
ATOM 2929 O O . GLY A 1 375 ? 20.502 12.976 -19.924 1.00 81.81 375 GLY A O 1
ATOM 2930 N N . VAL A 1 376 ? 22.320 11.783 -20.482 1.00 89.12 376 VAL A N 1
ATOM 2931 C CA . VAL A 1 376 ? 21.779 10.483 -20.041 1.00 89.12 376 VAL A CA 1
ATOM 2932 C C . VAL A 1 376 ? 21.520 10.465 -18.529 1.00 89.12 376 VAL A C 1
ATOM 2934 O O . VAL A 1 376 ? 22.343 10.938 -17.748 1.00 89.12 376 VAL A O 1
ATOM 2937 N N . LYS A 1 377 ? 20.397 9.881 -18.094 1.00 88.06 377 LYS A N 1
ATOM 2938 C CA . LYS A 1 377 ? 20.037 9.731 -16.675 1.00 88.06 377 LYS A CA 1
ATOM 2939 C C . LYS A 1 377 ? 20.392 8.335 -16.183 1.00 88.06 377 LYS A C 1
ATOM 2941 O O . LYS A 1 377 ? 19.592 7.415 -16.289 1.00 88.06 377 LYS A O 1
ATOM 2946 N N . GLY A 1 378 ? 21.595 8.158 -15.651 1.00 85.69 378 GLY A N 1
ATOM 2947 C CA . GLY A 1 378 ? 22.151 6.866 -15.234 1.00 85.69 378 GLY A CA 1
ATOM 2948 C C . GLY A 1 378 ? 22.476 6.757 -13.745 1.00 85.69 378 GLY A C 1
ATOM 2949 O O . GLY A 1 378 ? 23.388 6.017 -13.380 1.00 85.69 378 GLY A O 1
ATOM 2950 N N . THR A 1 379 ? 21.759 7.469 -12.871 1.00 86.56 379 THR A N 1
ATOM 2951 C CA . THR A 1 379 ? 21.984 7.376 -11.417 1.00 86.56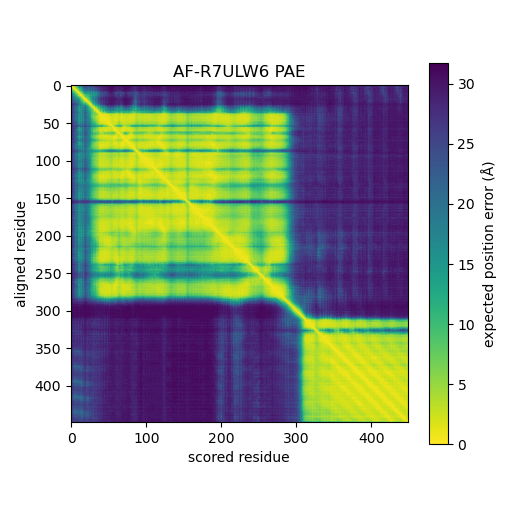 379 THR A CA 1
ATOM 2952 C C . THR A 1 379 ? 21.830 5.922 -10.945 1.00 86.56 379 THR A C 1
ATOM 2954 O O . THR A 1 379 ? 20.827 5.266 -11.232 1.00 86.56 379 THR A O 1
ATOM 2957 N N . GLY A 1 380 ? 22.848 5.391 -10.264 1.00 78.25 380 GLY A N 1
ATOM 2958 C CA . GLY A 1 380 ? 22.894 4.002 -9.791 1.00 78.25 380 GLY A CA 1
ATOM 2959 C C . GLY A 1 380 ? 22.980 2.928 -10.886 1.00 78.25 380 GLY A C 1
ATOM 2960 O O . GLY A 1 380 ? 22.823 1.745 -10.582 1.00 78.25 380 GLY A O 1
ATOM 2961 N N . ALA A 1 381 ? 23.190 3.295 -12.154 1.00 93.31 381 ALA A N 1
ATOM 2962 C CA . ALA A 1 381 ? 23.336 2.332 -13.244 1.00 93.31 381 ALA A CA 1
ATOM 2963 C C . ALA A 1 381 ? 24.606 1.478 -13.082 1.00 93.31 381 ALA A C 1
ATOM 2965 O O . ALA A 1 381 ? 25.628 1.941 -12.574 1.00 93.31 381 ALA A O 1
ATOM 2966 N N . ASN A 1 382 ? 24.547 0.228 -13.532 1.00 96.38 382 ASN A N 1
ATOM 2967 C CA . ASN A 1 382 ? 25.665 -0.704 -13.509 1.00 96.38 382 ASN A CA 1
ATOM 2968 C C . ASN A 1 382 ? 26.260 -0.871 -14.912 1.00 96.38 382 ASN A C 1
ATOM 2970 O O . ASN A 1 382 ? 25.663 -1.532 -15.754 1.00 96.38 382 ASN A O 1
ATOM 2974 N N . PHE A 1 383 ? 27.449 -0.326 -15.130 1.00 97.62 383 PHE A N 1
ATOM 2975 C CA . PHE A 1 383 ? 28.272 -0.446 -16.335 1.00 97.62 383 PHE A CA 1
ATOM 2976 C C . PHE A 1 383 ? 29.538 -1.285 -16.099 1.00 97.62 383 PHE A C 1
ATOM 2978 O O . PHE A 1 383 ? 30.513 -1.159 -16.841 1.00 97.62 383 PHE A O 1
ATOM 2985 N N . ASP A 1 384 ? 29.559 -2.142 -15.076 1.00 97.94 384 ASP A N 1
ATOM 2986 C CA . ASP A 1 384 ? 30.719 -2.994 -14.806 1.00 97.94 384 ASP A CA 1
ATOM 2987 C C . ASP A 1 384 ? 31.114 -3.813 -16.037 1.00 97.94 384 ASP A C 1
ATOM 2989 O O . ASP A 1 384 ? 30.264 -4.434 -16.687 1.00 97.94 384 ASP A O 1
ATOM 2993 N N . ARG A 1 385 ? 32.414 -3.829 -16.347 1.00 97.19 385 ARG A N 1
ATOM 2994 C CA . ARG A 1 385 ? 32.995 -4.522 -17.512 1.00 97.19 385 ARG A CA 1
ATOM 2995 C C . ARG A 1 385 ? 32.375 -4.137 -18.866 1.00 97.19 385 ARG A C 1
ATOM 2997 O O . ARG A 1 385 ? 32.586 -4.839 -19.854 1.00 97.19 385 ARG A O 1
ATOM 3004 N N . ALA A 1 386 ? 31.611 -3.045 -18.943 1.00 97.31 386 ALA A N 1
ATOM 3005 C CA . ALA A 1 386 ? 31.062 -2.572 -20.207 1.00 97.31 386 ALA A CA 1
ATOM 3006 C C . ALA A 1 386 ? 32.176 -2.028 -21.116 1.00 97.31 386 ALA A C 1
ATOM 3008 O O . ALA A 1 386 ? 33.179 -1.480 -20.648 1.00 97.31 386 ALA A O 1
ATOM 3009 N N . PHE A 1 387 ? 31.985 -2.160 -22.428 1.00 97.81 387 PHE A N 1
ATOM 3010 C CA . PHE A 1 387 ? 32.877 -1.596 -23.437 1.00 97.81 387 PHE A CA 1
ATOM 3011 C C . PHE A 1 387 ? 32.266 -0.304 -23.988 1.00 97.81 387 PHE A C 1
ATOM 3013 O O . PHE A 1 387 ? 31.351 -0.340 -24.805 1.00 97.81 387 PHE A O 1
ATOM 3020 N N . LEU A 1 388 ? 32.767 0.828 -23.506 1.00 97.38 388 LEU A N 1
ATOM 3021 C CA . LEU A 1 388 ? 32.293 2.195 -23.736 1.00 97.38 388 LEU A CA 1
ATOM 3022 C C . LEU A 1 388 ? 33.323 3.060 -24.480 1.00 97.38 388 LEU A C 1
ATOM 3024 O O . LEU A 1 388 ? 33.145 4.276 -24.562 1.00 97.38 388 LEU A O 1
ATOM 3028 N N . SER A 1 389 ? 34.385 2.471 -25.035 1.00 97.12 389 SER A N 1
ATOM 3029 C CA . SER A 1 389 ? 35.429 3.230 -25.727 1.00 97.12 389 SER A CA 1
ATOM 3030 C C . SER A 1 389 ? 34.863 4.152 -26.816 1.00 97.12 389 SER A C 1
ATOM 3032 O O . SER A 1 389 ? 33.960 3.774 -27.575 1.00 97.12 389 SER A O 1
ATOM 3034 N N . SER A 1 390 ? 35.392 5.373 -26.873 1.00 96.06 390 SER A N 1
ATOM 3035 C CA . SER A 1 390 ? 35.000 6.456 -27.783 1.00 96.06 390 SER A CA 1
ATOM 3036 C C . SER A 1 390 ? 33.526 6.887 -27.688 1.00 96.06 390 SER A C 1
ATOM 3038 O O . SER A 1 390 ? 32.990 7.444 -28.646 1.00 96.06 390 SER A O 1
ATOM 3040 N N . SER A 1 391 ? 32.836 6.607 -26.577 1.00 96.69 391 SER A N 1
ATOM 3041 C CA . SER A 1 391 ? 31.436 7.021 -26.372 1.00 96.69 391 SER A CA 1
ATOM 3042 C C . SER A 1 391 ? 31.320 8.478 -25.922 1.00 96.69 391 SER A C 1
ATOM 3044 O O . SER A 1 391 ? 32.276 9.064 -25.418 1.00 96.69 391 SER A O 1
ATOM 3046 N N . TRP A 1 392 ? 30.139 9.077 -26.077 1.00 94.50 392 TRP A N 1
ATOM 3047 C CA . TRP A 1 392 ? 29.900 10.492 -25.796 1.00 94.50 392 TRP A CA 1
ATOM 3048 C C . TRP A 1 392 ? 28.793 10.698 -24.762 1.00 94.50 392 TRP A C 1
ATOM 3050 O O . TRP A 1 392 ? 27.627 10.830 -25.109 1.00 94.50 392 TRP A O 1
ATOM 3060 N N . PHE A 1 393 ? 29.158 10.723 -23.482 1.00 93.94 393 PHE A N 1
ATOM 3061 C CA . PHE A 1 393 ? 28.262 10.825 -22.321 1.00 93.94 393 PHE A CA 1
ATOM 3062 C C . PHE A 1 393 ? 28.368 12.210 -21.651 1.00 93.94 393 PHE A C 1
ATOM 3064 O O . PHE A 1 393 ? 28.389 12.347 -20.426 1.00 93.94 393 PHE A O 1
ATOM 3071 N N . LYS A 1 394 ? 28.463 13.259 -22.475 1.00 92.06 394 LYS A N 1
ATOM 3072 C CA . LYS A 1 394 ? 28.557 14.653 -22.024 1.00 92.06 394 LYS A CA 1
ATOM 3073 C C . LYS A 1 394 ? 27.327 15.025 -21.187 1.00 92.06 394 LYS A C 1
ATOM 3075 O O . LYS A 1 394 ? 26.212 14.657 -21.545 1.00 92.06 394 LYS A O 1
ATOM 3080 N N . GLN A 1 395 ? 27.521 15.756 -20.089 1.00 89.19 395 GLN A N 1
ATOM 3081 C CA . GLN A 1 395 ? 26.443 16.215 -19.197 1.00 89.19 395 GLN A CA 1
ATOM 3082 C C . GLN A 1 395 ? 25.544 15.091 -18.632 1.00 89.19 395 GLN A C 1
ATOM 3084 O O . GLN A 1 395 ? 24.401 15.342 -18.262 1.00 89.19 395 GLN A O 1
ATOM 3089 N N . GLY A 1 396 ? 26.023 13.844 -18.567 1.00 89.81 396 GLY A N 1
ATOM 3090 C CA . GLY A 1 396 ? 25.251 12.728 -18.010 1.00 89.81 396 GLY A CA 1
ATOM 3091 C C . GLY A 1 396 ? 25.084 12.798 -16.485 1.00 89.81 396 GLY A C 1
ATOM 3092 O O . GLY A 1 396 ? 26.008 13.172 -15.769 1.00 89.81 396 GLY A O 1
ATOM 3093 N N . GLU A 1 397 ? 23.929 12.377 -15.968 1.00 89.81 397 GLU A N 1
ATOM 3094 C CA . GLU A 1 397 ? 23.662 12.190 -14.535 1.00 89.81 397 GLU A CA 1
ATOM 3095 C C . GLU A 1 397 ? 24.010 10.750 -14.120 1.00 89.81 397 GLU A C 1
ATOM 3097 O O . GLU A 1 397 ? 23.183 9.844 -14.205 1.00 89.81 397 GLU A O 1
ATOM 3102 N N . LEU A 1 398 ? 25.237 10.517 -13.665 1.00 91.69 398 LEU A N 1
ATOM 3103 C CA . LEU A 1 398 ? 25.820 9.195 -13.399 1.00 91.69 398 LEU A CA 1
ATOM 3104 C C . LEU A 1 398 ? 26.175 8.998 -11.911 1.00 91.69 398 LEU A C 1
ATOM 3106 O O . LEU A 1 398 ? 27.063 8.216 -11.566 1.00 91.69 398 LEU A O 1
ATOM 3110 N N . ASN A 1 399 ? 25.477 9.685 -11.007 1.00 85.25 399 ASN A N 1
ATOM 3111 C CA . ASN A 1 399 ? 25.709 9.592 -9.563 1.00 85.25 399 ASN A CA 1
ATOM 3112 C C . ASN A 1 399 ? 25.552 8.155 -9.047 1.00 85.25 399 ASN A C 1
ATOM 3114 O O . ASN A 1 399 ? 24.597 7.463 -9.406 1.00 85.25 399 ASN A O 1
ATOM 3118 N N . GLY A 1 400 ? 26.472 7.691 -8.202 1.00 79.75 400 GLY A N 1
ATOM 3119 C CA . GLY A 1 400 ? 26.423 6.355 -7.595 1.00 79.75 400 GLY A CA 1
ATOM 3120 C C . GLY A 1 400 ? 26.465 5.188 -8.591 1.00 79.75 400 GLY A C 1
ATOM 3121 O O . GLY A 1 400 ? 26.190 4.050 -8.213 1.00 79.75 400 GLY A O 1
ATOM 3122 N N . SER A 1 401 ? 26.751 5.450 -9.868 1.00 93.56 401 SER A N 1
ATOM 3123 C CA . SER A 1 401 ? 26.856 4.415 -10.895 1.00 93.56 401 SER A CA 1
ATOM 3124 C C . SER A 1 401 ? 28.131 3.585 -10.724 1.00 93.56 401 SER A C 1
ATOM 3126 O O . SER A 1 401 ? 29.102 4.009 -10.092 1.00 93.56 401 SER A O 1
ATOM 3128 N N . ARG A 1 402 ? 28.129 2.369 -11.270 1.00 96.69 402 ARG A N 1
ATOM 3129 C CA . ARG A 1 402 ? 29.277 1.458 -11.232 1.00 96.69 402 ARG A CA 1
ATOM 3130 C C . ARG A 1 402 ? 29.887 1.316 -12.619 1.00 96.69 402 ARG A C 1
ATOM 3132 O O . ARG A 1 402 ? 29.164 1.099 -13.578 1.00 96.69 402 ARG A O 1
ATOM 3139 N N . PHE A 1 403 ? 31.204 1.391 -12.694 1.00 97.75 403 PHE A N 1
ATOM 3140 C CA . PHE A 1 403 ? 32.034 1.247 -13.888 1.00 97.75 403 PHE A CA 1
ATOM 3141 C C . PHE A 1 403 ? 33.236 0.338 -13.589 1.00 97.75 403 PHE A C 1
ATOM 3143 O O . PHE A 1 403 ? 34.321 0.528 -14.138 1.00 97.75 403 PHE A O 1
ATOM 3150 N N . GLN A 1 404 ? 33.089 -0.633 -12.681 1.00 97.81 404 GLN A N 1
ATOM 3151 C CA . GLN A 1 404 ? 34.227 -1.442 -12.254 1.00 97.81 404 GLN A CA 1
ATOM 3152 C C . GLN A 1 404 ? 34.765 -2.240 -13.438 1.00 97.81 404 GLN A C 1
ATOM 3154 O O . GLN A 1 404 ? 34.006 -2.956 -14.102 1.00 97.81 404 GLN A O 1
ATOM 3159 N N . PHE A 1 405 ? 36.065 -2.123 -13.702 1.00 97.69 405 PHE A N 1
ATOM 3160 C CA . PHE A 1 405 ? 36.722 -2.763 -14.848 1.00 97.69 405 PHE A CA 1
ATOM 3161 C C . PHE A 1 405 ? 36.095 -2.419 -16.214 1.00 97.69 405 PHE A C 1
ATOM 3163 O O . PHE A 1 405 ? 36.208 -3.196 -17.164 1.00 97.69 405 PHE A O 1
ATOM 3170 N N . ALA A 1 406 ? 35.378 -1.295 -16.321 1.00 97.94 406 ALA A N 1
ATOM 3171 C CA . ALA A 1 406 ? 34.835 -0.831 -17.591 1.00 97.94 406 ALA A CA 1
ATOM 3172 C C . ALA A 1 406 ? 35.961 -0.314 -18.498 1.00 97.94 406 ALA A C 1
ATOM 3174 O O . ALA A 1 406 ? 36.933 0.276 -18.027 1.00 97.94 406 ALA A O 1
ATOM 3175 N N . ARG A 1 407 ? 35.806 -0.507 -19.810 1.00 98.19 407 ARG A N 1
ATOM 3176 C CA . ARG A 1 407 ? 36.734 0.007 -20.824 1.00 98.19 407 ARG A CA 1
ATOM 3177 C C . ARG A 1 407 ? 36.123 1.234 -21.476 1.00 98.19 407 ARG A C 1
ATOM 3179 O O . ARG A 1 407 ? 35.110 1.138 -22.159 1.00 98.19 407 ARG A O 1
ATOM 3186 N N . MET A 1 408 ? 36.725 2.378 -21.230 1.00 97.81 408 MET A N 1
ATOM 3187 C CA . MET A 1 408 ? 36.220 3.727 -21.469 1.00 97.81 408 MET A CA 1
ATOM 3188 C C . MET A 1 408 ? 37.268 4.607 -22.174 1.00 97.81 408 MET A C 1
ATOM 3190 O O . MET A 1 408 ? 37.174 5.829 -22.119 1.00 97.81 408 MET A O 1
ATOM 3194 N N . ASP A 1 409 ? 38.264 4.008 -22.835 1.00 97.88 409 ASP A N 1
ATOM 3195 C CA . ASP A 1 409 ? 39.273 4.742 -23.615 1.00 97.88 409 ASP A CA 1
ATOM 3196 C C . ASP A 1 409 ? 38.619 5.734 -24.594 1.00 97.88 409 ASP A C 1
ATOM 3198 O O . ASP A 1 409 ? 37.659 5.383 -25.281 1.00 97.88 409 ASP A O 1
ATOM 3202 N N . ASP A 1 410 ? 39.123 6.964 -24.661 1.00 97.00 410 ASP A N 1
ATOM 3203 C CA . ASP A 1 410 ? 38.616 8.066 -25.492 1.00 97.00 410 ASP A CA 1
ATOM 3204 C C . ASP A 1 410 ? 37.151 8.481 -25.210 1.00 97.00 410 ASP A C 1
ATOM 3206 O O . ASP A 1 410 ? 36.513 9.124 -26.053 1.00 97.00 410 ASP A O 1
ATOM 3210 N N . ILE A 1 411 ? 36.568 8.118 -24.058 1.00 97.19 411 ILE A N 1
ATOM 3211 C CA . ILE A 1 411 ? 35.201 8.540 -23.709 1.00 97.19 411 ILE A CA 1
ATOM 3212 C C . ILE A 1 411 ? 35.129 10.058 -23.492 1.00 97.19 411 ILE A C 1
ATOM 3214 O O . ILE A 1 411 ? 36.017 10.665 -22.895 1.00 97.19 411 ILE A O 1
ATOM 3218 N N . ASN A 1 412 ? 34.037 10.687 -23.923 1.00 97.00 412 ASN A N 1
ATOM 3219 C CA . ASN A 1 412 ? 33.731 12.072 -23.583 1.00 97.00 412 ASN A CA 1
ATOM 3220 C C . ASN A 1 412 ? 32.700 12.141 -22.453 1.00 97.00 412 ASN A C 1
ATOM 3222 O O . ASN A 1 412 ? 31.531 11.826 -22.668 1.00 97.00 412 ASN A O 1
ATOM 3226 N N . LEU A 1 413 ? 33.137 12.582 -21.276 1.00 96.62 413 LEU A N 1
ATOM 3227 C CA . LEU A 1 413 ? 32.328 12.779 -20.074 1.00 96.62 413 LEU A CA 1
ATOM 3228 C C . LEU A 1 413 ? 32.200 14.261 -19.696 1.00 96.62 413 LEU A C 1
ATOM 3230 O O . LEU A 1 413 ? 31.776 14.552 -18.588 1.00 96.62 413 LEU A O 1
ATOM 3234 N N . GLU A 1 414 ? 32.548 15.212 -20.568 1.00 95.62 414 GLU A N 1
ATOM 3235 C CA . GLU A 1 414 ? 32.541 16.644 -20.233 1.00 95.62 414 GLU A CA 1
ATOM 3236 C C . GLU A 1 414 ? 31.248 17.079 -19.509 1.00 95.62 414 GLU A C 1
ATOM 3238 O O . GLU A 1 414 ? 30.137 16.835 -19.979 1.00 95.62 414 GLU A O 1
ATOM 3243 N N . GLY A 1 415 ? 31.377 17.712 -18.343 1.00 88.31 415 GLY A N 1
ATOM 3244 C CA . GLY A 1 415 ? 30.237 18.168 -17.539 1.00 88.31 415 GLY A CA 1
ATOM 3245 C C . GLY A 1 415 ? 29.362 17.070 -16.915 1.00 88.31 415 GLY A C 1
ATOM 3246 O O . GLY A 1 415 ? 28.273 17.389 -16.443 1.00 88.31 415 GLY A O 1
ATOM 3247 N N . ALA A 1 416 ? 29.762 15.793 -16.945 1.00 93.00 416 ALA A N 1
ATOM 3248 C CA . ALA A 1 416 ? 28.994 14.706 -16.336 1.00 93.00 416 ALA A CA 1
ATOM 3249 C C . ALA A 1 416 ? 29.056 14.739 -14.800 1.00 93.00 416 ALA A C 1
ATOM 3251 O O . ALA A 1 416 ? 30.086 15.061 -14.206 1.00 93.00 416 ALA A O 1
ATOM 3252 N N . ASN A 1 417 ? 27.957 14.348 -14.157 1.00 86.94 417 ASN A N 1
ATOM 3253 C CA . ASN A 1 417 ? 27.858 14.264 -12.709 1.00 86.94 417 ASN A CA 1
ATOM 3254 C C . ASN A 1 417 ? 28.084 12.828 -12.224 1.00 86.94 417 ASN A C 1
ATOM 3256 O O . ASN A 1 417 ? 27.247 11.963 -12.476 1.00 86.94 417 ASN A O 1
ATOM 3260 N N . MET A 1 418 ? 29.201 12.563 -11.547 1.00 93.56 418 MET A N 1
ATOM 3261 C CA . MET A 1 418 ? 29.632 11.217 -11.144 1.00 93.56 418 MET A CA 1
ATOM 3262 C C . MET A 1 418 ? 29.918 11.122 -9.636 1.00 93.56 418 MET A C 1
ATOM 3264 O O . MET A 1 418 ? 30.769 10.339 -9.205 1.00 93.56 418 MET A O 1
ATOM 3268 N N . VAL A 1 419 ? 29.194 11.889 -8.812 1.00 86.56 419 VAL A N 1
ATOM 3269 C CA . VAL A 1 419 ? 29.333 11.838 -7.346 1.00 86.56 419 VAL A CA 1
ATOM 3270 C C . VAL A 1 419 ? 29.066 10.419 -6.844 1.00 86.56 419 VAL A C 1
ATOM 3272 O O . VAL A 1 419 ? 28.100 9.771 -7.251 1.00 86.56 419 VAL A O 1
ATOM 3275 N N . ALA A 1 420 ? 29.931 9.923 -5.960 1.00 86.25 420 ALA A N 1
ATOM 3276 C CA . ALA A 1 420 ? 29.904 8.571 -5.403 1.00 86.25 420 ALA A CA 1
ATOM 3277 C C . ALA A 1 420 ? 29.948 7.431 -6.444 1.00 86.25 420 ALA A C 1
ATOM 3279 O O . ALA A 1 420 ? 29.617 6.287 -6.120 1.00 86.25 420 ALA A O 1
ATOM 3280 N N . ALA A 1 421 ? 30.344 7.706 -7.693 1.00 91.69 421 ALA A N 1
ATOM 3281 C CA . ALA A 1 421 ? 30.498 6.668 -8.706 1.00 91.69 421 ALA A CA 1
ATOM 3282 C C . ALA A 1 421 ? 31.664 5.724 -8.368 1.00 91.69 421 ALA A C 1
ATOM 3284 O O . ALA A 1 421 ? 32.659 6.108 -7.751 1.00 91.69 421 ALA A O 1
ATOM 3285 N N . ASN A 1 422 ? 31.562 4.469 -8.794 1.00 94.50 422 ASN A N 1
ATOM 3286 C CA . ASN A 1 422 ? 32.592 3.464 -8.573 1.00 94.50 422 ASN A CA 1
ATOM 3287 C C . ASN A 1 422 ? 33.290 3.098 -9.885 1.00 94.50 422 ASN A C 1
ATOM 3289 O O . ASN A 1 422 ? 32.805 2.253 -10.630 1.00 94.50 422 ASN A O 1
ATOM 3293 N N . LEU A 1 423 ? 34.441 3.715 -10.127 1.00 97.19 423 LEU A N 1
ATOM 3294 C CA . LEU A 1 423 ? 35.333 3.519 -11.272 1.00 97.19 423 LEU A CA 1
ATOM 3295 C C . LEU A 1 423 ? 36.531 2.609 -10.925 1.00 97.19 423 LEU A C 1
ATOM 3297 O O . LEU A 1 423 ? 37.585 2.705 -11.552 1.00 97.19 423 LEU A O 1
ATOM 3301 N N . TYR A 1 424 ? 36.408 1.743 -9.912 1.00 97.06 424 TYR A N 1
ATOM 3302 C CA . TYR A 1 424 ? 37.502 0.860 -9.503 1.00 97.06 424 TYR A CA 1
ATOM 3303 C C . TYR A 1 424 ? 38.005 0.013 -10.683 1.00 97.06 424 TYR A C 1
ATOM 3305 O O . TYR A 1 424 ? 37.244 -0.757 -11.274 1.00 97.06 424 TYR A O 1
ATOM 3313 N N . GLY A 1 425 ? 39.289 0.142 -11.020 1.00 96.75 425 GLY A N 1
ATOM 3314 C CA . GLY A 1 425 ? 39.899 -0.607 -12.121 1.00 96.75 425 GLY A CA 1
ATOM 3315 C C . GLY A 1 425 ? 39.413 -0.230 -13.527 1.00 96.75 425 GLY A C 1
ATOM 3316 O O . GLY A 1 425 ? 39.613 -1.023 -14.442 1.00 96.75 425 GLY A O 1
ATOM 3317 N N . ALA A 1 426 ? 38.734 0.907 -13.716 1.00 97.62 426 ALA A N 1
ATOM 3318 C CA . ALA A 1 426 ? 38.289 1.351 -15.040 1.00 97.62 426 ALA A CA 1
ATOM 3319 C C . ALA A 1 426 ? 39.474 1.780 -15.932 1.00 97.62 426 ALA A C 1
ATOM 3321 O O . ALA A 1 426 ? 40.394 2.446 -15.464 1.00 97.62 426 ALA A O 1
ATOM 3322 N N . GLU A 1 427 ? 39.434 1.439 -17.222 1.00 97.94 427 GLU A N 1
ATOM 3323 C CA . GLU A 1 427 ? 40.413 1.870 -18.234 1.00 97.94 427 GLU A CA 1
ATOM 3324 C C . GLU A 1 427 ? 39.831 3.046 -19.030 1.00 97.94 427 GLU A C 1
ATOM 3326 O O . GLU A 1 427 ? 38.975 2.835 -19.880 1.00 97.94 427 GLU A O 1
ATOM 3331 N N . ALA A 1 428 ? 40.250 4.278 -18.770 1.00 95.94 428 ALA A N 1
ATOM 3332 C CA . ALA A 1 428 ? 39.710 5.503 -19.364 1.00 95.94 428 ALA A CA 1
ATOM 3333 C C . ALA A 1 428 ? 40.824 6.418 -19.912 1.00 95.94 428 ALA A C 1
ATOM 3335 O O . ALA A 1 428 ? 40.833 7.624 -19.653 1.00 95.94 428 ALA A O 1
ATOM 3336 N N . ARG A 1 429 ? 41.762 5.848 -20.680 1.00 96.81 429 ARG A N 1
ATOM 3337 C CA . ARG A 1 429 ? 42.867 6.604 -21.297 1.00 96.81 429 ARG A CA 1
ATOM 3338 C C . ARG A 1 429 ? 42.327 7.630 -22.290 1.00 96.81 429 ARG A C 1
ATOM 3340 O O . ARG A 1 429 ? 41.385 7.328 -23.025 1.00 96.81 429 ARG A O 1
ATOM 3347 N N . ASN A 1 430 ? 42.913 8.823 -22.332 1.00 95.56 430 ASN A N 1
ATOM 3348 C CA . ASN A 1 430 ? 42.461 9.958 -23.152 1.00 95.56 430 ASN A CA 1
ATOM 3349 C C . ASN A 1 430 ? 40.992 10.387 -22.917 1.00 95.56 430 ASN A C 1
ATOM 3351 O O . ASN A 1 430 ? 40.379 11.010 -23.793 1.00 95.56 430 ASN A O 1
ATOM 3355 N N . ALA A 1 431 ? 40.387 10.053 -21.771 1.00 96.19 431 ALA A N 1
ATOM 3356 C CA . ALA A 1 431 ? 39.015 10.459 -21.482 1.00 96.19 431 ALA A CA 1
ATOM 3357 C C . ALA A 1 431 ? 38.892 11.989 -21.354 1.00 96.19 431 ALA A C 1
ATOM 3359 O O . ALA A 1 431 ? 39.667 12.647 -20.657 1.00 96.19 431 ALA A O 1
ATOM 3360 N N . LYS A 1 432 ? 37.868 12.579 -21.981 1.00 96.56 432 LYS A N 1
ATOM 3361 C CA . LYS A 1 432 ? 37.562 14.008 -21.818 1.00 96.56 432 LYS A CA 1
ATOM 3362 C C . LYS A 1 432 ? 36.725 14.203 -20.563 1.00 96.56 432 LYS A C 1
ATOM 3364 O O . LYS A 1 432 ? 35.543 13.872 -20.553 1.00 96.56 432 LYS A O 1
ATOM 3369 N N . MET A 1 433 ? 37.337 14.751 -19.517 1.00 93.12 433 MET A N 1
ATOM 3370 C CA . MET A 1 433 ? 36.713 14.908 -18.195 1.00 93.12 433 MET A CA 1
ATOM 3371 C C . MET A 1 433 ? 36.575 16.371 -17.741 1.00 93.12 433 MET A C 1
ATOM 3373 O O . MET A 1 433 ? 36.417 16.644 -16.552 1.00 93.12 433 MET A O 1
ATOM 3377 N N . ALA A 1 434 ? 36.624 17.340 -18.663 1.00 93.75 434 ALA A N 1
ATOM 3378 C CA . ALA A 1 434 ? 36.477 18.749 -18.296 1.00 93.75 434 ALA A CA 1
ATOM 3379 C C . ALA A 1 434 ? 35.099 19.004 -17.653 1.00 93.75 434 ALA A C 1
ATOM 3381 O O . ALA A 1 434 ? 34.063 18.736 -18.258 1.00 93.75 434 ALA A O 1
ATOM 3382 N N . GLY A 1 435 ? 35.088 19.509 -16.416 1.00 88.62 435 GLY A N 1
ATOM 3383 C CA . GLY A 1 435 ? 33.859 19.795 -15.668 1.00 88.62 435 GLY A CA 1
ATOM 3384 C C . GLY A 1 435 ? 33.133 18.573 -15.088 1.00 88.62 435 GLY A C 1
ATOM 3385 O O . GLY A 1 435 ? 31.979 18.716 -14.698 1.00 88.62 435 GLY A O 1
ATOM 3386 N N . VAL A 1 436 ? 33.761 17.391 -15.036 1.00 93.19 436 VAL A N 1
ATOM 3387 C CA . VAL A 1 436 ? 33.184 16.210 -14.363 1.00 93.19 436 VAL A CA 1
ATOM 3388 C C . VAL A 1 436 ? 33.249 16.373 -12.843 1.00 93.19 436 VAL A C 1
ATOM 3390 O O . VAL A 1 436 ? 34.297 16.736 -12.309 1.00 93.19 436 VAL A O 1
ATOM 3393 N N . THR A 1 437 ? 32.166 16.052 -12.132 1.00 87.94 437 THR A N 1
ATOM 3394 C CA . THR A 1 437 ? 32.172 15.964 -10.659 1.00 87.94 437 THR A CA 1
ATOM 3395 C C . THR A 1 437 ? 32.435 14.528 -10.204 1.00 87.94 437 THR A C 1
ATOM 3397 O O . THR A 1 437 ? 31.734 13.601 -10.601 1.00 87.94 437 THR A O 1
ATOM 3400 N N . LEU A 1 438 ? 33.446 14.337 -9.352 1.00 89.94 438 LEU A N 1
ATOM 3401 C CA . LEU A 1 438 ? 33.882 13.026 -8.840 1.00 89.94 438 LEU A CA 1
ATOM 3402 C C . LEU A 1 438 ? 33.895 12.970 -7.302 1.00 89.94 438 LEU A C 1
ATOM 3404 O O . LEU A 1 438 ? 34.611 12.156 -6.717 1.00 89.94 438 LEU A O 1
ATOM 3408 N N . ASP A 1 439 ? 33.125 13.824 -6.623 1.00 88.38 439 ASP A N 1
ATOM 3409 C CA . ASP A 1 439 ? 33.099 13.842 -5.157 1.00 88.38 439 ASP A CA 1
ATOM 3410 C C . ASP A 1 439 ? 32.708 12.466 -4.609 1.00 88.38 439 ASP A C 1
ATOM 3412 O O . ASP A 1 439 ? 31.738 11.856 -5.057 1.00 88.38 439 ASP A O 1
ATOM 3416 N N . ALA A 1 440 ? 33.485 11.952 -3.653 1.00 89.12 440 ALA A N 1
ATOM 3417 C CA . ALA A 1 440 ? 33.330 10.606 -3.091 1.00 89.12 440 ALA A CA 1
ATOM 3418 C C . ALA A 1 440 ? 33.379 9.443 -4.115 1.00 89.12 440 ALA A C 1
ATOM 3420 O O . ALA A 1 440 ? 33.003 8.319 -3.773 1.00 89.12 440 ALA A O 1
ATOM 3421 N N . ALA A 1 441 ? 33.843 9.672 -5.349 1.00 89.69 441 ALA A N 1
ATOM 3422 C CA . ALA A 1 441 ? 34.000 8.610 -6.336 1.00 89.69 441 ALA A CA 1
ATOM 3423 C C . ALA A 1 441 ? 35.211 7.717 -6.016 1.00 89.69 441 ALA A C 1
ATOM 3425 O O . ALA A 1 441 ? 36.269 8.182 -5.587 1.00 89.69 441 ALA A O 1
ATOM 3426 N N . ASN A 1 442 ? 35.075 6.414 -6.266 1.00 93.38 442 ASN A N 1
ATOM 3427 C CA . ASN A 1 442 ? 36.186 5.472 -6.167 1.00 93.38 442 ASN A CA 1
ATOM 3428 C C . ASN A 1 442 ? 36.878 5.338 -7.526 1.00 93.38 442 ASN A C 1
ATOM 3430 O O . ASN A 1 442 ? 36.360 4.659 -8.404 1.00 93.38 442 ASN A O 1
ATOM 3434 N N . VAL A 1 443 ? 38.056 5.944 -7.672 1.00 95.06 443 VAL A N 1
ATOM 3435 C CA . VAL A 1 443 ? 38.905 5.862 -8.880 1.00 95.06 443 VAL A CA 1
ATOM 3436 C C . VAL A 1 443 ? 40.136 4.966 -8.691 1.00 95.06 443 VAL A C 1
ATOM 3438 O O . VAL A 1 443 ? 41.051 4.965 -9.512 1.00 95.06 443 VAL A O 1
ATOM 3441 N N . SER A 1 444 ? 40.207 4.211 -7.589 1.00 93.88 444 SER A N 1
ATOM 3442 C CA . SER A 1 444 ? 41.378 3.386 -7.282 1.00 93.88 444 SER A CA 1
ATOM 3443 C C . SER A 1 444 ? 41.631 2.334 -8.364 1.00 93.88 444 SER A C 1
ATOM 3445 O O . SER A 1 444 ? 40.701 1.699 -8.857 1.00 93.88 444 SER A O 1
ATOM 3447 N N . HIS A 1 445 ? 42.907 2.126 -8.697 1.00 95.25 445 HIS A N 1
ATOM 3448 C CA . HIS A 1 445 ? 43.368 1.197 -9.740 1.00 95.25 445 HIS A CA 1
ATOM 3449 C C . HIS A 1 445 ? 42.861 1.489 -11.161 1.00 95.25 445 HIS A C 1
ATOM 3451 O O . HIS A 1 445 ? 43.092 0.666 -12.043 1.00 95.25 445 HIS A O 1
ATOM 3457 N N . GLY A 1 446 ? 42.182 2.616 -11.394 1.00 92.94 446 GLY A N 1
ATOM 3458 C CA . GLY A 1 446 ? 41.817 3.030 -12.743 1.00 92.94 446 GLY A CA 1
ATOM 3459 C C . GLY A 1 446 ? 42.996 3.647 -13.499 1.00 92.94 446 GLY A C 1
ATOM 3460 O O . GLY A 1 446 ? 43.907 4.217 -12.893 1.00 92.94 446 GLY A O 1
ATOM 3461 N N . ASP A 1 447 ? 42.962 3.530 -14.822 1.00 94.75 447 ASP A N 1
ATOM 3462 C CA . ASP A 1 447 ? 43.916 4.136 -15.751 1.00 94.75 447 ASP A CA 1
ATOM 3463 C C . ASP A 1 447 ? 43.243 5.322 -16.454 1.00 94.75 447 ASP A C 1
ATOM 3465 O O . ASP A 1 447 ? 42.387 5.126 -17.311 1.00 94.75 447 ASP A O 1
ATOM 3469 N N . PHE A 1 448 ? 43.594 6.548 -16.059 1.00 91.81 448 PHE A N 1
ATOM 3470 C CA . PHE A 1 448 ? 43.026 7.802 -16.585 1.00 91.81 448 PHE A CA 1
ATOM 3471 C C . PHE A 1 448 ? 44.089 8.658 -17.297 1.00 91.81 448 PHE A C 1
ATOM 3473 O O . PHE A 1 448 ? 43.993 9.887 -17.287 1.00 91.81 448 PHE A O 1
ATOM 3480 N N . ALA A 1 449 ? 45.142 8.008 -17.810 1.00 85.06 449 ALA A N 1
ATOM 3481 C CA . ALA A 1 449 ? 46.295 8.656 -18.435 1.00 85.06 449 ALA A CA 1
ATOM 3482 C C . ALA A 1 449 ? 45.968 9.408 -19.734 1.00 85.06 449 ALA A C 1
ATOM 3484 O O . ALA A 1 449 ? 45.026 8.997 -20.459 1.00 85.06 449 ALA A O 1
#

Organism: Capitella teleta (NCBI:txid283909)

pLDDT: mean 79.45, std 18.81, range [28.86, 98.19]

Nearest PDB structures (foldseek):
  2f3l-assembly1_A  TM=9.741E-01  e=2.130E-05  Crocosphaera subtropica ATCC 51142
  2j8k-assembly1_A  TM=7.906E-01  e=2.681E-06  Nostoc punctiforme
  2o6w-assembly1_A  TM=8.534E-01  e=2.246E-05  Cyanothece
  4yc5-assembly1_A  TM=6.781E-01  e=3.821E-05  synthetic construct
  4ycq-assembly1_A-2  TM=4.616E-01  e=1.126E-05  synthetic construct

InterPro domains:
  IPR001646 Pentapeptide repeat [PF00805] (398-433)
  IPR025382 CD-NTase associated protein 4-like, DNA endonuclease domain [PF14130] (32-101)

Mean predicted aligned error: 17.95 Å

Solvent-accessible surface area (backbone atoms only — not comparable to full-atom values): 23933 Å² total; per-residue (Å²): 132,86,86,82,60,79,74,73,71,45,100,81,54,77,86,65,61,42,96,85,76,46,78,52,91,69,89,59,58,64,66,52,50,53,50,49,54,54,48,45,43,44,51,54,48,52,53,46,36,47,20,70,59,71,62,54,42,49,34,39,25,32,70,43,104,36,56,33,28,33,30,32,80,90,70,33,28,39,40,29,44,70,50,79,65,93,59,65,85,64,49,47,35,64,84,36,66,70,52,45,55,51,53,45,53,50,45,58,47,45,74,75,46,39,91,46,45,66,32,40,32,43,37,17,42,40,49,65,33,74,68,58,94,85,52,52,65,67,62,38,37,33,11,58,64,50,50,22,52,50,63,72,65,34,85,87,49,80,69,56,72,53,42,42,51,45,50,54,51,46,22,63,76,61,73,45,61,56,74,51,51,50,56,45,42,59,31,50,46,76,45,69,50,59,44,95,89,43,46,79,75,46,46,43,57,50,50,29,75,31,37,72,88,43,66,90,50,60,66,70,60,44,40,53,52,47,51,59,51,46,52,52,49,46,25,18,57,66,48,71,75,64,48,74,67,53,55,77,70,36,62,58,46,100,85,71,50,34,45,57,63,62,57,46,15,52,42,47,40,67,57,53,50,49,50,54,49,47,55,52,47,52,54,48,47,58,53,44,59,67,60,55,72,71,77,70,68,87,79,60,80,83,78,70,94,78,76,92,78,86,80,78,49,76,66,55,50,25,48,50,56,56,63,68,42,50,60,48,86,78,59,91,58,47,70,59,20,50,51,49,33,50,76,69,67,49,74,46,54,57,39,53,34,33,50,19,77,37,59,62,35,84,49,47,64,33,41,30,32,45,16,37,18,42,46,17,36,24,38,44,14,30,31,33,47,14,35,33,33,49,13,37,33,30,45,15,39,30,33,49,14,34,27,35,50,15,37,26,35,46,18,31,31,36,46,15,38,25,38,44,15,34,31,38,42,16,38,24,35,65,43,41,54,63,70,44,43,56,57,80,36,40,58,58,80,36,43,72,92

Radius of gyration: 29.91 Å; Cα contacts (8 Å, |Δi|>4): 796; chains: 1; bounding box: 78×70×91 Å

Secondary structure (DSSP, 8-state):
-----GGGGSTT-PPPPPTTS-------HHHHHHHHHHHHHHHHHHHHHHHHHH--EEEEEEEESEEEEEEETTS-EEEEEEE--S-TT--B-TT-HHHHHHHHHHHHHHHHHTTTEEEEEEEESSPBP---TT--HHHHTT-HHHHHHHHHH-SSSPPPHHHHHHHHHHHHHHT--HHHHHHHHHHEEEEE---TTTHHHHHHHHHHHH-GGGTTS-HHHHHHHHHHHHHHHHHHHS-TT--HHHHHHSPB-TTS-BHHHHHHTEEEHHHHHHHHHHHHHHHHHHHHHHHGGGSS-SSSTTT--S-------HHHHHHHHHHTTTTSPPPTTHHHHHHHHHHTT-B-TT-B-TT-B-TT-B-TT-B-TT-B-TT-B-TT-B-TT-B-TT-B-TT-B-TT-B-TT-B-TT-B-TT-B-TT-B-TT-B-TT-B-TT-B-TT-B-TT-B--